Protein 8I82 (pdb70)

Sequence (564 aa):
MGILQANRVLLSRLLPGVEPEGLTVRHGQFHQVVIASDRVVCLPRTAAAAARLPRRRAAVMRVLAGLDLGCRTPRPLCEGSAEGAVELPFLVLSRVPGAPLEADALEDSKVAEVVAAQYVTLLSGLASAGADEKVRAALPAPQGRWRQFAADVRAELFPLMSDGGCRQAERELAALDSLPDITEAVVHGNLGAENVLWVRDDGLPRLSGVIDWDEVSIGDPAEDLAAIGAGYGKDFLDQVLTLGGWSDRRMATRIATIRATFALQQALSACRDGDEEELADGLTGYRGILQANRVLLSRLLPGVEPEGLTVRHGQFHQVVIASDRVVCLPRTAAAAARLPRRAAVMRVLAGLDLGCRTPRPLCEGPFLVLSRVPGAPLEADALEDSKVAEVVAAQYVTLLSGLASAGADEKVRAALPAPQGRWRQFAADVRAELFPLMSDGGCRQAERELAALDSLPDITEAVVHGNLGAENVLWVRDDGLPRLSGVIDWDEVSIGDPAEDLAAIGAGYGKDFLDQVLTLGGWSDRRMATRIATIRATFALQQALSACRDGDEEELADGLTGYRS

Structure (mmCIF, N/CA/C/O backbone):
data_8I82
#
_entry.id   8I82
#
_cell.length_a   82.334
_cell.length_b   84.492
_cell.length_c   86.778
_cell.angle_alpha   90.00
_cell.angle_beta   90.00
_cell.angle_gamma   90.00
#
_symmetry.space_group_name_H-M   'P 21 21 21'
#
loop_
_entity.id
_entity.type
_entity.pdbx_description
1 polymer 'Viomycin kinase'
2 polymer KBE-DPP-UAL-MYN-DPP-SER
3 non-polymer 'ACETATE ION'
4 water water
#
loop_
_atom_site.group_PDB
_atom_site.id
_atom_site.type_symbol
_atom_site.label_atom_id
_atom_site.label_alt_id
_atom_site.label_comp_id
_atom_site.label_asym_id
_atom_site.label_entity_id
_atom_site.label_seq_id
_atom_site.pdbx_PDB_ins_code
_atom_site.Cartn_x
_atom_site.Cartn_y
_atom_site.Cartn_z
_atom_site.occupancy
_atom_site.B_iso_or_equiv
_atom_site.auth_seq_id
_atom_site.auth_comp_id
_atom_site.auth_asym_id
_atom_site.auth_atom_id
_atom_site.pdbx_PDB_model_num
ATOM 1 N N . MET A 1 1 ? -14.160 42.626 -2.466 1.00 55.27 1 MET B N 1
ATOM 2 C CA . MET A 1 1 ? -14.008 41.398 -3.293 1.00 54.08 1 MET B CA 1
ATOM 3 C C . MET A 1 1 ? -15.309 40.598 -3.246 1.00 50.91 1 MET B C 1
ATOM 4 O O . MET A 1 1 ? -15.893 40.418 -2.175 1.00 43.01 1 MET B O 1
ATOM 9 N N . GLY A 1 2 ? -15.741 40.137 -4.427 1.00 45.48 2 GLY B N 1
ATOM 10 C CA . GLY A 1 2 ? -16.798 39.149 -4.553 1.00 45.39 2 GLY B CA 1
ATOM 11 C C . GLY A 1 2 ? -16.370 37.757 -4.084 1.00 40.34 2 GLY B C 1
ATOM 12 O O . GLY A 1 2 ? -17.218 36.935 -3.765 1.00 37.86 2 GLY B O 1
ATOM 13 N N . ILE A 1 3 ? -15.063 37.467 -4.059 1.00 37.16 3 ILE B N 1
ATOM 14 C CA . ILE A 1 3 ? -14.599 36.215 -3.478 1.00 33.50 3 ILE B CA 1
ATOM 15 C C . ILE A 1 3 ? -14.880 36.256 -1.979 1.00 30.28 3 ILE B C 1
ATOM 16 O O . ILE A 1 3 ? -15.458 35.325 -1.404 1.00 27.01 3 ILE B O 1
ATOM 21 N N . LEU A 1 4 ? -14.504 37.372 -1.353 1.00 28.75 4 LEU B N 1
ATOM 22 C CA . LEU A 1 4 ? -14.751 37.539 0.066 1.00 30.03 4 LEU B CA 1
ATOM 23 C C . LEU A 1 4 ? -16.250 37.423 0.348 1.00 29.41 4 LEU B C 1
ATOM 24 O O . LEU A 1 4 ? -16.658 36.696 1.246 1.00 27.62 4 LEU B O 1
ATOM 29 N N . GLN A 1 5 ? -17.068 38.120 -0.445 1.00 32.22 5 GLN B N 1
ATOM 30 C CA . GLN A 1 5 ? -18.511 38.108 -0.258 1.00 33.80 5 GLN B CA 1
ATOM 31 C C . GLN A 1 5 ? -19.079 36.715 -0.526 1.00 29.98 5 GLN B C 1
ATOM 32 O O . GLN A 1 5 ? -19.826 36.209 0.304 1.00 30.08 5 GLN B O 1
ATOM 38 N N . ALA A 1 6 ? -18.710 36.093 -1.649 1.00 27.84 6 ALA B N 1
ATOM 39 C CA . ALA A 1 6 ? -19.184 34.752 -1.992 1.00 26.81 6 ALA B CA 1
ATOM 40 C C . ALA A 1 6 ? -18.883 33.744 -0.880 1.00 27.59 6 ALA B C 1
ATOM 41 O O . ALA A 1 6 ? -19.646 32.805 -0.674 1.00 29.14 6 ALA B O 1
ATOM 43 N N . ASN A 1 7 ? -17.770 33.940 -0.153 1.00 25.42 7 ASN B N 1
ATOM 44 C CA . ASN A 1 7 ? -17.285 32.951 0.801 1.00 24.76 7 ASN B CA 1
ATOM 45 C C . ASN A 1 7 ? -17.419 33.450 2.239 1.00 24.49 7 ASN B C 1
ATOM 46 O O . ASN A 1 7 ? -16.790 32.918 3.143 1.00 22.31 7 ASN B O 1
ATOM 51 N N . ARG A 1 8 ? -18.293 34.439 2.442 1.00 25.90 8 ARG B N 1
ATOM 52 C CA . ARG A 1 8 ? -18.482 35.126 3.713 1.00 26.95 8 ARG B CA 1
ATOM 53 C C . ARG A 1 8 ? -18.805 34.153 4.843 1.00 21.40 8 ARG B C 1
ATOM 54 O O . ARG A 1 8 ? -18.328 34.281 5.957 1.00 21.23 8 ARG B O 1
ATOM 62 N N . VAL A 1 9 ? -19.678 33.191 4.577 1.00 20.71 9 VAL B N 1
ATOM 63 C CA . VAL A 1 9 ? -20.135 32.294 5.631 1.00 18.43 9 VAL B CA 1
ATOM 64 C C . VAL A 1 9 ? -19.004 31.372 6.098 1.00 16.69 9 VAL B C 1
ATOM 65 O O . VAL A 1 9 ? -18.743 31.244 7.289 1.00 15.15 9 VAL B O 1
ATOM 69 N N . LEU A 1 10 ? -18.306 30.718 5.169 1.00 16.75 10 LEU B N 1
ATOM 70 C CA . LEU A 1 10 ? -17.163 29.893 5.551 1.00 15.93 10 LEU B CA 1
ATOM 71 C C . LEU A 1 10 ? -16.090 30.719 6.279 1.00 15.64 10 LEU B C 1
ATOM 72 O O . LEU A 1 10 ? -15.576 30.311 7.321 1.00 15.08 10 LEU B O 1
ATOM 77 N N . LEU A 1 11 ? -15.753 31.899 5.744 1.00 16.28 11 LEU B N 1
ATOM 78 C CA . LEU A 1 11 ? -14.719 32.744 6.338 1.00 17.12 11 LEU B CA 1
ATOM 79 C C . LEU A 1 11 ? -15.087 33.205 7.753 1.00 17.49 11 LEU B C 1
ATOM 80 O O . LEU A 1 11 ? -14.219 33.336 8.626 1.00 16.13 11 LEU B O 1
ATOM 85 N N . SER A 1 12 ? -16.384 33.381 8.036 1.00 19.48 12 SER B N 1
ATOM 86 C CA . SER A 1 12 ? -16.806 33.720 9.385 1.00 19.80 12 SER B CA 1
ATOM 87 C C . SER A 1 12 ? -16.584 32.556 10.344 1.00 18.38 12 SER B C 1
ATOM 88 O O . SER A 1 12 ? -16.436 32.789 11.528 1.00 20.57 12 SER B O 1
ATOM 91 N N . ARG A 1 13 ? -16.575 31.308 9.867 1.00 17.15 13 ARG B N 1
ATOM 92 C CA . ARG A 1 13 ? -16.257 30.176 10.741 1.00 16.46 13 ARG B CA 1
ATOM 93 C C . ARG A 1 13 ? -14.746 30.055 10.949 1.00 13.85 13 ARG B C 1
ATOM 94 O O . ARG A 1 13 ? -14.300 29.704 12.018 1.00 13.08 13 ARG B O 1
ATOM 102 N N . LEU A 1 14 ? -13.953 30.269 9.893 1.00 13.77 14 LEU B N 1
ATOM 103 C CA . LEU A 1 14 ? -12.503 30.080 9.938 1.00 13.74 14 LEU B CA 1
ATOM 104 C C . LEU A 1 14 ? -11.822 31.284 10.571 1.00 13.96 14 LEU B C 1
ATOM 105 O O . LEU A 1 14 ? -10.734 31.126 11.119 1.00 13.62 14 LEU B O 1
ATOM 110 N N . LEU A 1 15 ? -12.434 32.479 10.430 1.00 13.87 15 LEU B N 1
ATOM 111 C CA . LEU A 1 15 ? -11.860 33.699 10.992 1.00 14.86 15 LEU B CA 1
ATOM 112 C C . LEU A 1 15 ? -12.933 34.471 11.749 1.00 15.19 15 LEU B C 1
ATOM 113 O O . LEU A 1 15 ? -13.308 35.547 11.283 1.00 14.49 15 LEU B O 1
ATOM 118 N N . PRO A 1 16 ? -13.469 33.929 12.872 1.00 15.69 16 PRO B N 1
ATOM 119 C CA . PRO A 1 16 ? -14.617 34.527 13.547 1.00 16.71 16 PRO B CA 1
ATOM 120 C C . PRO A 1 16 ? -14.296 35.908 14.097 1.00 17.44 16 PRO B C 1
ATOM 121 O O . PRO A 1 16 ? -13.256 36.095 14.725 1.00 15.73 16 PRO B O 1
ATOM 125 N N . GLY A 1 17 ? -15.219 36.840 13.815 1.00 18.36 17 GLY B N 1
ATOM 126 C CA . GLY A 1 17 ? -15.092 38.245 14.153 1.00 19.79 17 GLY B CA 1
ATOM 127 C C . GLY A 1 17 ? -14.199 39.028 13.196 1.00 21.57 17 GLY B C 1
ATOM 128 O O . GLY A 1 17 ? -13.952 40.191 13.445 1.00 21.44 17 GLY B O 1
ATOM 129 N N . VAL A 1 18 ? -13.700 38.426 12.101 1.00 23.10 18 VAL B N 1
ATOM 130 C CA . VAL A 1 18 ? -12.852 39.182 11.190 1.00 24.52 18 VAL B CA 1
ATOM 131 C C . VAL A 1 18 ? -13.732 39.737 10.076 1.00 26.08 18 VAL B C 1
ATOM 132 O O . VAL A 1 18 ? -14.415 38.971 9.420 1.00 23.97 18 VAL B O 1
ATOM 136 N N . GLU A 1 19 ? -13.676 41.066 9.872 1.00 30.71 19 GLU B N 1
ATOM 137 C CA . GLU A 1 19 ? -14.385 41.765 8.810 1.00 34.22 19 GLU B CA 1
ATOM 138 C C . GLU A 1 19 ? -13.607 41.643 7.497 1.00 34.77 19 GLU B C 1
ATOM 139 O O . GLU A 1 19 ? -12.376 41.622 7.523 1.00 29.86 19 GLU B O 1
ATOM 145 N N . PRO A 1 20 ? -14.295 41.626 6.326 1.00 39.12 20 PRO B N 1
ATOM 146 C CA . PRO A 1 20 ? -13.649 41.520 5.007 1.00 43.07 20 PRO B CA 1
ATOM 147 C C . PRO A 1 20 ? -12.514 42.497 4.670 1.00 45.32 20 PRO B C 1
ATOM 148 O O . PRO A 1 20 ? -11.563 42.120 3.977 1.00 47.80 20 PRO B O 1
ATOM 152 N N . GLU A 1 21 ? -12.596 43.733 5.179 1.00 45.88 21 GLU B N 1
ATOM 153 C CA . GLU A 1 21 ? -11.576 44.750 4.936 1.00 49.84 21 GLU B CA 1
ATOM 154 C C . GLU A 1 21 ? -10.277 44.400 5.675 1.00 47.26 21 GLU B C 1
ATOM 155 O O . GLU A 1 21 ? -9.202 44.913 5.363 1.00 47.70 21 GLU B O 1
ATOM 161 N N . GLY A 1 22 ? -10.364 43.534 6.687 1.00 44.90 22 GLY B N 1
ATOM 162 C CA . GLY A 1 22 ? -9.169 42.939 7.264 1.00 42.33 22 GLY B CA 1
ATOM 163 C C . GLY A 1 22 ? -8.507 41.892 6.352 1.00 40.11 22 GLY B C 1
ATOM 164 O O . GLY A 1 22 ? -7.484 41.342 6.761 1.00 39.32 22 GLY B O 1
ATOM 165 N N . LEU A 1 23 ? -9.077 41.614 5.150 1.00 34.22 23 LEU B N 1
ATOM 166 C CA . LEU A 1 23 ? -8.644 40.499 4.301 1.00 30.79 23 LEU B CA 1
ATOM 167 C C . LEU A 1 23 ? -8.279 40.960 2.893 1.00 29.71 23 LEU B C 1
ATOM 168 O O . LEU A 1 23 ? -8.928 41.840 2.342 1.00 27.24 23 LEU B O 1
ATOM 173 N N . THR A 1 24 ? -7.312 40.245 2.290 1.00 29.68 24 THR B N 1
ATOM 174 C CA . THR A 1 24 ? -6.974 40.401 0.884 1.00 29.35 24 THR B CA 1
ATOM 175 C C . THR A 1 24 ? -6.964 39.008 0.244 1.00 27.28 24 THR B C 1
ATOM 176 O O . THR A 1 24 ? -7.130 38.008 0.947 1.00 23.11 24 THR B O 1
ATOM 180 N N . VAL A 1 25 ? -6.754 38.973 -1.085 1.00 28.35 25 VAL B N 1
ATOM 181 C CA . VAL A 1 25 ? -6.867 37.762 -1.889 1.00 26.31 25 VAL B CA 1
ATOM 182 C C . VAL A 1 25 ? -5.690 37.684 -2.866 1.00 27.51 25 VAL B C 1
ATOM 183 O O . VAL A 1 25 ? -5.354 38.679 -3.502 1.00 27.82 25 VAL B O 1
ATOM 187 N N . ARG A 1 26 ? -5.061 36.505 -2.958 1.00 24.22 26 ARG B N 1
ATOM 188 C CA . ARG A 1 26 ? -4.126 36.186 -4.025 1.00 25.60 26 ARG B CA 1
ATOM 189 C C . ARG A 1 26 ? -4.797 35.174 -4.945 1.00 25.70 26 ARG B C 1
ATOM 190 O O . ARG A 1 26 ? -5.392 34.206 -4.462 1.00 24.32 26 ARG B O 1
ATOM 198 N N . HIS A 1 27 ? -4.715 35.417 -6.266 1.00 26.81 27 HIS B N 1
ATOM 199 C CA . HIS A 1 27 ? -5.373 34.559 -7.239 1.00 28.05 27 HIS B CA 1
ATOM 200 C C . HIS A 1 27 ? -4.430 33.412 -7.578 1.00 27.42 27 HIS B C 1
ATOM 201 O O . HIS A 1 27 ? -3.296 33.645 -7.961 1.00 25.50 27 HIS B O 1
ATOM 208 N N . GLY A 1 28 ? -4.914 32.178 -7.438 1.00 26.26 28 GLY B N 1
ATOM 209 C CA . GLY A 1 28 ? -4.132 31.012 -7.806 1.00 26.10 28 GLY B CA 1
ATOM 210 C C . GLY A 1 28 ? -4.768 30.323 -9.002 1.00 26.93 28 GLY B C 1
ATOM 211 O O . GLY A 1 28 ? -5.893 30.621 -9.381 1.00 25.70 28 GLY B O 1
ATOM 212 N N . GLN A 1 29 ? -4.026 29.407 -9.608 1.00 26.66 29 GLN B N 1
ATOM 213 C CA . GLN A 1 29 ? -4.552 28.665 -10.729 1.00 26.66 29 GLN B CA 1
ATOM 214 C C . GLN A 1 29 ? -5.755 27.831 -10.294 1.00 24.93 29 GLN B C 1
ATOM 215 O O . GLN A 1 29 ? -6.757 27.795 -11.003 1.00 23.87 29 GLN B O 1
ATOM 221 N N . PHE A 1 30 ? -5.634 27.180 -9.127 1.00 23.04 30 PHE B N 1
ATOM 222 C CA . PHE A 1 30 ? -6.632 26.230 -8.655 1.00 24.42 30 PHE B CA 1
ATOM 223 C C . PHE A 1 30 ? -7.416 26.767 -7.453 1.00 25.72 30 PHE B C 1
ATOM 224 O O . PHE A 1 30 ? -8.576 26.378 -7.241 1.00 25.60 30 PHE B O 1
ATOM 232 N N . HIS A 1 31 ? -6.774 27.633 -6.654 1.00 26.17 31 HIS B N 1
ATOM 233 C CA . HIS A 1 31 ? -7.339 28.099 -5.399 1.00 27.94 31 HIS B CA 1
ATOM 234 C C . HIS A 1 31 ? -7.274 29.620 -5.369 1.00 26.50 31 HIS B C 1
ATOM 235 O O . HIS A 1 31 ? -6.342 30.220 -5.891 1.00 28.63 31 HIS B O 1
ATOM 242 N N . GLN A 1 32 ? -8.309 30.240 -4.800 1.00 26.62 32 GLN B N 1
ATOM 243 C CA . GLN A 1 32 ? -8.206 31.618 -4.350 1.00 25.56 32 GLN B CA 1
ATOM 244 C C . GLN A 1 32 ? -7.636 31.557 -2.931 1.00 23.05 32 GLN B C 1
ATOM 245 O O . GLN A 1 32 ? -8.121 30.761 -2.122 1.00 23.63 32 GLN B O 1
ATOM 251 N N . VAL A 1 33 ? -6.642 32.404 -2.635 1.00 18.52 33 VAL B N 1
ATOM 252 C CA . VAL A 1 33 ? -6.017 32.408 -1.328 1.00 17.39 33 VAL B CA 1
ATOM 253 C C . VAL A 1 33 ? -6.403 33.674 -0.566 1.00 16.88 33 VAL B C 1
ATOM 254 O O . VAL A 1 33 ? -6.031 34.796 -0.931 1.00 18.19 33 VAL B O 1
ATOM 258 N N . VAL A 1 34 ? -7.123 33.471 0.528 1.00 16.42 34 VAL B N 1
ATOM 259 C CA . VAL A 1 34 ? -7.566 34.582 1.341 1.00 17.29 34 VAL B CA 1
ATOM 260 C C . VAL A 1 34 ? -6.549 34.766 2.455 1.00 17.80 34 VAL B C 1
ATOM 261 O O . VAL A 1 34 ? -6.258 33.811 3.183 1.00 17.21 34 VAL B O 1
ATOM 265 N N . ILE A 1 35 ? -6.050 36.011 2.547 1.00 17.53 35 ILE B N 1
ATOM 266 C CA . ILE A 1 35 ? -4.935 36.385 3.397 1.00 17.85 35 ILE B CA 1
ATOM 267 C C . ILE A 1 35 ? -5.447 37.181 4.588 1.00 16.87 35 ILE B C 1
ATOM 268 O O . ILE A 1 35 ? -6.010 38.256 4.393 1.00 17.55 35 ILE B O 1
ATOM 273 N N . ALA A 1 36 ? -5.273 36.597 5.786 1.00 15.93 36 ALA B N 1
ATOM 274 C CA . ALA A 1 36 ? -5.623 37.183 7.064 1.00 16.35 36 ALA B CA 1
ATOM 275 C C . ALA A 1 36 ? -4.312 37.640 7.665 1.00 15.46 36 ALA B C 1
ATOM 276 O O . ALA A 1 36 ? -3.294 37.478 7.019 1.00 15.41 36 ALA B O 1
ATOM 278 N N . SER A 1 37 ? -4.347 38.229 8.864 1.00 17.31 37 SER B N 1
ATOM 279 C CA . SER A 1 37 ? -3.151 38.752 9.511 1.00 16.55 37 SER B CA 1
ATOM 280 C C . SER A 1 37 ? -2.154 37.653 9.844 1.00 16.41 37 SER B C 1
ATOM 281 O O . SER A 1 37 ? -0.961 37.890 9.799 1.00 18.63 37 SER B O 1
ATOM 284 N N . ASP A 1 38 ? -2.625 36.459 10.221 1.00 16.38 38 ASP B N 1
ATOM 285 C CA . ASP A 1 38 ? -1.756 35.446 10.802 1.00 15.90 38 ASP B CA 1
ATOM 286 C C . ASP A 1 38 ? -1.784 34.134 10.021 1.00 14.99 38 ASP B C 1
ATOM 287 O O . ASP A 1 38 ? -1.008 33.215 10.313 1.00 16.32 38 ASP B O 1
ATOM 292 N N . ARG A 1 39 ? -2.684 34.030 9.058 1.00 14.62 39 ARG B N 1
ATOM 293 C CA . ARG A 1 39 ? -2.841 32.798 8.319 1.00 15.21 39 ARG B CA 1
ATOM 294 C C . ARG A 1 39 ? -3.504 33.131 6.986 1.00 15.57 39 ARG B C 1
ATOM 295 O O . ARG A 1 39 ? -3.980 34.263 6.800 1.00 15.30 39 ARG B O 1
ATOM 303 N N . VAL A 1 40 ? -3.547 32.111 6.106 1.00 14.25 40 VAL B N 1
ATOM 304 C CA . VAL A 1 40 ? -4.133 32.194 4.775 1.00 14.32 40 VAL B CA 1
ATOM 305 C C . VAL A 1 40 ? -5.047 30.988 4.566 1.00 15.04 40 VAL B C 1
ATOM 306 O O . VAL A 1 40 ? -4.840 29.917 5.136 1.00 15.45 40 VAL B O 1
ATOM 310 N N . VAL A 1 41 ? -6.070 31.185 3.745 1.00 15.00 41 VAL B N 1
ATOM 311 C CA . VAL A 1 41 ? -7.052 30.149 3.486 1.00 16.62 41 VAL B CA 1
ATOM 312 C C . VAL A 1 41 ? -7.117 29.910 1.991 1.00 15.56 41 VAL B C 1
ATOM 313 O O . VAL A 1 41 ? -7.522 30.797 1.243 1.00 16.19 41 VAL B O 1
ATOM 317 N N . CYS A 1 42 ? -6.745 28.698 1.584 1.00 14.99 42 CYS B N 1
ATOM 318 C CA . CYS A 1 42 ? -6.884 28.286 0.199 1.00 14.33 42 CYS B CA 1
ATOM 319 C C . CYS A 1 42 ? -8.324 27.838 -0.021 1.00 13.45 42 CYS B C 1
ATOM 320 O O . CYS A 1 42 ? -8.740 26.911 0.653 1.00 13.39 42 CYS B O 1
ATOM 323 N N . LEU A 1 43 ? -9.018 28.474 -0.972 1.00 14.46 43 LEU B N 1
ATOM 324 C CA . LEU A 1 43 ? -10.397 28.185 -1.356 1.00 16.02 43 LEU B CA 1
ATOM 325 C C . LEU A 1 43 ? -10.419 27.660 -2.789 1.00 17.45 43 LEU B C 1
ATOM 326 O O . LEU A 1 43 ? -10.078 28.373 -3.729 1.00 17.53 43 LEU B O 1
ATOM 331 N N . PRO A 1 44 ? -10.784 26.381 -3.001 1.00 18.30 44 PRO B N 1
ATOM 332 C CA . PRO A 1 44 ? -10.693 25.786 -4.325 1.00 19.22 44 PRO B CA 1
ATOM 333 C C . PRO A 1 44 ? -11.735 26.398 -5.251 1.00 20.91 44 PRO B C 1
ATOM 334 O O . PRO A 1 44 ? -12.870 26.629 -4.836 1.00 18.62 44 PRO B O 1
ATOM 338 N N . ARG A 1 45 ? -11.315 26.646 -6.496 1.00 22.91 45 ARG B N 1
ATOM 339 C CA . ARG A 1 45 ? -12.123 27.328 -7.497 1.00 26.55 45 ARG B CA 1
ATOM 340 C C . ARG A 1 45 ? -13.079 26.344 -8.174 1.00 29.28 45 ARG B C 1
ATOM 341 O O . ARG A 1 45 ? -14.100 26.787 -8.690 1.00 28.93 45 ARG B O 1
ATOM 349 N N . THR A 1 46 ? -12.750 25.038 -8.128 1.00 29.21 46 THR B N 1
ATOM 350 C CA . THR A 1 46 ? -13.528 23.979 -8.764 1.00 31.14 46 THR B CA 1
ATOM 351 C C . THR A 1 46 ? -13.366 22.660 -8.012 1.00 32.97 46 THR B C 1
ATOM 352 O O . THR A 1 46 ? -12.481 22.521 -7.175 1.00 34.70 46 THR B O 1
ATOM 356 N N . ALA A 1 47 ? -14.184 21.669 -8.369 1.00 31.14 47 ALA B N 1
ATOM 357 C CA . ALA A 1 47 ? -14.092 20.343 -7.789 1.00 31.71 47 ALA B CA 1
ATOM 358 C C . ALA A 1 47 ? -12.683 19.756 -7.945 1.00 29.22 47 ALA B C 1
ATOM 359 O O . ALA A 1 47 ? -12.169 19.135 -7.019 1.00 27.62 47 ALA B O 1
ATOM 361 N N . ALA A 1 48 ? -12.046 19.945 -9.102 1.00 28.41 48 ALA B N 1
ATOM 362 C CA . ALA A 1 48 ? -10.730 19.361 -9.338 1.00 26.90 48 ALA B CA 1
ATOM 363 C C . ALA A 1 48 ? -9.710 19.980 -8.376 1.00 26.65 48 ALA B C 1
ATOM 364 O O . ALA A 1 48 ? -8.842 19.282 -7.847 1.00 22.76 48 ALA B O 1
ATOM 366 N N . ALA A 1 49 ? -9.850 21.297 -8.128 1.00 24.85 49 ALA B N 1
ATOM 367 C CA . ALA A 1 49 ? -8.915 22.016 -7.285 1.00 22.51 49 ALA B CA 1
ATOM 368 C C . ALA A 1 49 ? -9.062 21.518 -5.846 1.00 19.79 49 ALA B C 1
ATOM 369 O O . ALA A 1 49 ? -8.068 21.357 -5.134 1.00 19.77 49 ALA B O 1
ATOM 371 N N . ALA A 1 50 ? -10.297 21.199 -5.460 1.00 18.28 50 ALA B N 1
ATOM 372 C CA . ALA A 1 50 ? -10.594 20.696 -4.132 1.00 18.03 50 ALA B CA 1
ATOM 373 C C . ALA A 1 50 ? -9.968 19.320 -3.957 1.00 17.30 50 ALA B C 1
ATOM 374 O O . ALA A 1 50 ? -9.515 18.981 -2.873 1.00 13.79 50 ALA B O 1
ATOM 376 N N . ALA A 1 51 ? -9.917 18.546 -5.048 1.00 15.75 51 ALA B N 1
ATOM 377 C CA . ALA A 1 51 ? -9.358 17.216 -4.975 1.00 16.76 51 ALA B CA 1
ATOM 378 C C . ALA A 1 51 ? -7.834 17.325 -4.905 1.00 15.92 51 ALA B C 1
ATOM 379 O O . ALA A 1 51 ? -7.166 16.341 -4.602 1.00 14.83 51 ALA B O 1
ATOM 381 N N . ARG A 1 52 ? -7.292 18.526 -5.189 1.00 16.44 52 ARG B N 1
ATOM 382 C CA . ARG A 1 52 ? -5.858 18.778 -5.130 1.00 17.71 52 ARG B CA 1
ATOM 383 C C . ARG A 1 52 ? -5.383 19.130 -3.713 1.00 14.99 52 ARG B C 1
ATOM 384 O O . ARG A 1 52 ? -4.186 19.007 -3.436 1.00 13.41 52 ARG B O 1
ATOM 392 N N . LEU A 1 53 ? -6.301 19.555 -2.824 1.00 12.48 53 LEU B N 1
ATOM 393 C CA . LEU A 1 53 ? -5.886 20.106 -1.532 1.00 12.14 53 LEU B CA 1
ATOM 394 C C . LEU A 1 53 ? -5.298 19.062 -0.588 1.00 11.81 53 LEU B C 1
ATOM 395 O O . LEU A 1 53 ? -4.379 19.392 0.165 1.00 12.03 53 LEU B O 1
ATOM 400 N N . PRO A 1 54 ? -5.771 17.790 -0.559 1.00 11.52 54 PRO B N 1
ATOM 401 C CA . PRO A 1 54 ? -5.161 16.777 0.316 1.00 11.56 54 PRO B CA 1
ATOM 402 C C . PRO A 1 54 ? -3.669 16.610 0.072 1.00 11.14 54 PRO B C 1
ATOM 403 O O . PRO A 1 54 ? -2.856 16.541 0.997 1.00 9.90 54 PRO B O 1
ATOM 407 N N . ARG A 1 55 ? -3.298 16.586 -1.215 1.00 12.94 55 ARG B N 1
ATOM 408 C CA . ARG A 1 55 ? -1.900 16.479 -1.615 1.00 13.51 55 ARG B CA 1
ATOM 409 C C . ARG A 1 55 ? -1.156 17.785 -1.302 1.00 11.41 55 ARG B C 1
ATOM 410 O O . ARG A 1 55 ? -0.023 17.737 -0.856 1.00 10.37 55 ARG B O 1
ATOM 418 N N . ARG A 1 56 ? -1.777 18.959 -1.484 1.00 11.04 56 ARG B N 1
ATOM 419 C CA A ARG A 1 56 ? -1.131 20.213 -1.105 0.50 11.50 56 ARG B CA 1
ATOM 420 C CA B ARG A 1 56 ? -1.144 20.215 -1.103 0.50 11.02 56 ARG B CA 1
ATOM 421 C C . ARG A 1 56 ? -0.844 20.187 0.394 1.00 11.13 56 ARG B C 1
ATOM 422 O O . ARG A 1 56 ? 0.235 20.598 0.825 1.00 9.88 56 ARG B O 1
ATOM 437 N N . ALA A 1 57 ? -1.803 19.663 1.201 1.00 10.65 57 ALA B N 1
ATOM 438 C CA . ALA A 1 57 ? -1.559 19.603 2.633 1.00 10.63 57 ALA B CA 1
ATOM 439 C C . ALA A 1 57 ? -0.305 18.771 2.916 1.00 10.76 57 ALA B C 1
ATOM 440 O O . ALA A 1 57 ? 0.485 19.143 3.791 1.00 11.43 57 ALA B O 1
ATOM 442 N N . ALA A 1 58 ? -0.125 17.648 2.209 1.00 10.23 58 ALA B N 1
ATOM 443 C CA . ALA A 1 58 ? 1.025 16.806 2.480 1.00 11.10 58 ALA B CA 1
ATOM 444 C C . ALA A 1 58 ? 2.288 17.540 2.006 1.00 10.72 58 ALA B C 1
ATOM 445 O O . ALA A 1 58 ? 3.310 17.520 2.677 1.00 12.39 58 ALA B O 1
ATOM 447 N N . VAL A 1 59 ? 2.229 18.177 0.840 1.00 10.74 59 VAL B N 1
ATOM 448 C CA . VAL A 1 59 ? 3.400 18.860 0.301 1.00 11.68 59 VAL B CA 1
ATOM 449 C C . VAL A 1 59 ? 3.854 19.944 1.293 1.00 11.25 59 VAL B C 1
ATOM 450 O O . VAL A 1 59 ? 5.050 20.080 1.567 1.00 11.22 59 VAL B O 1
ATOM 454 N N . MET A 1 60 ? 2.916 20.700 1.872 1.00 10.44 60 MET B N 1
ATOM 455 C CA . MET A 1 60 ? 3.287 21.796 2.766 1.00 11.19 60 MET B CA 1
ATOM 456 C C . MET A 1 60 ? 3.838 21.255 4.088 1.00 11.31 60 MET B C 1
ATOM 457 O O . MET A 1 60 ? 4.752 21.843 4.693 1.00 10.31 60 MET B O 1
ATOM 462 N N . ARG A 1 61 ? 3.371 20.057 4.480 1.00 11.88 61 ARG B N 1
ATOM 463 C CA . ARG A 1 61 ? 3.913 19.382 5.641 1.00 12.71 61 ARG B CA 1
ATOM 464 C C . ARG A 1 61 ? 5.358 18.964 5.354 1.00 11.28 61 ARG B C 1
ATOM 465 O O . ARG A 1 61 ? 6.227 19.104 6.201 1.00 10.33 61 ARG B O 1
ATOM 473 N N . VAL A 1 62 ? 5.644 18.466 4.162 1.00 11.52 62 VAL B N 1
ATOM 474 C CA . VAL A 1 62 ? 7.009 18.066 3.855 1.00 12.03 62 VAL B CA 1
ATOM 475 C C . VAL A 1 62 ? 7.938 19.287 3.882 1.00 10.85 62 VAL B C 1
ATOM 476 O O . VAL A 1 62 ? 9.041 19.222 4.403 1.00 9.93 62 VAL B O 1
ATOM 480 N N . LEU A 1 63 ? 7.486 20.414 3.327 1.00 10.85 63 LEU B N 1
ATOM 481 C CA . LEU A 1 63 ? 8.296 21.615 3.275 1.00 10.35 63 LEU B CA 1
ATOM 482 C C . LEU A 1 63 ? 8.561 22.136 4.673 1.00 10.28 63 LEU B C 1
ATOM 483 O O . LEU A 1 63 ? 9.638 22.629 4.945 1.00 11.22 63 LEU B O 1
ATOM 488 N N . ALA A 1 64 ? 7.613 21.952 5.586 1.00 11.61 64 ALA B N 1
ATOM 489 C CA . ALA A 1 64 ? 7.731 22.452 6.943 1.00 11.70 64 ALA B CA 1
ATOM 490 C C . ALA A 1 64 ? 8.795 21.678 7.723 1.00 13.67 64 ALA B C 1
ATOM 491 O O . ALA A 1 64 ? 9.318 22.188 8.710 1.00 13.46 64 ALA B O 1
ATOM 493 N N . GLY A 1 65 ? 9.127 20.452 7.280 1.00 14.04 65 GLY B N 1
ATOM 494 C CA . GLY A 1 65 ? 10.152 19.650 7.919 1.00 14.13 65 GLY B CA 1
ATOM 495 C C . GLY A 1 65 ? 11.556 19.814 7.317 1.00 15.96 65 GLY B C 1
ATOM 496 O O . GLY A 1 65 ? 12.487 19.229 7.851 1.00 18.55 65 GLY B O 1
ATOM 497 N N . LEU A 1 66 ? 11.735 20.597 6.238 1.00 15.33 66 LEU B N 1
ATOM 498 C CA . LEU A 1 66 ? 13.038 20.691 5.587 1.00 16.02 66 LEU B CA 1
ATOM 499 C C . LEU A 1 66 ? 13.937 21.669 6.342 1.00 16.60 66 LEU B C 1
ATOM 500 O O . LEU A 1 66 ? 13.478 22.555 7.034 1.00 15.32 66 LEU B O 1
ATOM 505 N N . ASP A 1 67 ? 15.239 21.507 6.134 1.00 19.00 67 ASP B N 1
ATOM 506 C CA . ASP A 1 67 ? 16.240 22.353 6.747 1.00 20.16 67 ASP B CA 1
ATOM 507 C C . ASP A 1 67 ? 16.596 23.435 5.736 1.00 17.01 67 ASP B C 1
ATOM 508 O O . ASP A 1 67 ? 17.516 23.242 4.940 1.00 19.64 67 ASP B O 1
ATOM 513 N N . LEU A 1 68 ? 15.856 24.561 5.737 1.00 15.36 68 LEU B N 1
ATOM 514 C CA . LEU A 1 68 ? 16.020 25.608 4.724 1.00 14.14 68 LEU B CA 1
ATOM 515 C C . LEU A 1 68 ? 16.676 26.856 5.312 1.00 13.97 68 LEU B C 1
ATOM 516 O O . LEU A 1 68 ? 16.980 27.810 4.593 1.00 12.28 68 LEU B O 1
ATOM 521 N N . GLY A 1 69 ? 16.771 26.899 6.637 1.00 13.61 69 GLY B N 1
ATOM 522 C CA . GLY A 1 69 ? 17.233 28.095 7.323 1.00 13.79 69 GLY B CA 1
ATOM 523 C C . GLY A 1 69 ? 16.170 29.189 7.477 1.00 12.98 69 GLY B C 1
ATOM 524 O O . GLY A 1 69 ? 16.508 30.305 7.856 1.00 12.39 69 GLY B O 1
ATOM 525 N N . CYS A 1 70 ? 14.898 28.863 7.227 1.00 12.74 70 CYS B N 1
ATOM 526 C CA . CYS A 1 70 ? 13.834 29.854 7.274 1.00 12.34 70 CYS B CA 1
ATOM 527 C C . CYS A 1 70 ? 12.484 29.178 7.414 1.00 12.27 70 CYS B C 1
ATOM 528 O O . CYS A 1 70 ? 12.412 27.948 7.440 1.00 13.11 70 CYS B O 1
ATOM 531 N N . ARG A 1 71 ? 11.444 30.006 7.522 1.00 11.45 71 ARG B N 1
ATOM 532 C CA . ARG A 1 71 ? 10.075 29.545 7.643 1.00 12.14 71 ARG B CA 1
ATOM 533 C C . ARG A 1 71 ? 9.396 29.282 6.304 1.00 11.53 71 ARG B C 1
ATOM 534 O O . ARG A 1 71 ? 9.754 29.826 5.259 1.00 9.57 71 ARG B O 1
ATOM 542 N N . THR A 1 72 ? 8.337 28.453 6.389 1.00 11.10 72 THR B N 1
ATOM 543 C CA . THR A 1 72 ? 7.482 28.145 5.262 1.00 10.11 72 THR B CA 1
ATOM 544 C C . THR A 1 72 ? 6.054 28.108 5.788 1.00 10.14 72 THR B C 1
ATOM 545 O O . THR A 1 72 ? 5.862 27.975 6.993 1.00 9.93 72 THR B O 1
ATOM 549 N N . PRO A 1 73 ? 5.027 28.197 4.921 1.00 10.12 73 PRO B N 1
ATOM 550 C CA . PRO A 1 73 ? 3.632 28.214 5.370 1.00 10.15 73 PRO B CA 1
ATOM 551 C C . PRO A 1 73 ? 3.275 26.810 5.839 1.00 11.61 73 PRO B C 1
ATOM 552 O O . PRO A 1 73 ? 3.319 25.836 5.079 1.00 11.43 73 PRO B O 1
ATOM 556 N N . ARG A 1 74 ? 2.972 26.722 7.125 1.00 11.82 74 ARG B N 1
ATOM 557 C CA . ARG A 1 74 ? 2.707 25.438 7.731 1.00 13.24 74 ARG B CA 1
ATOM 558 C C . ARG A 1 74 ? 1.218 25.104 7.629 1.00 12.64 74 ARG B C 1
ATOM 559 O O . ARG A 1 74 ? 0.371 25.948 7.950 1.00 12.38 74 ARG B O 1
ATOM 567 N N . PRO A 1 75 ? 0.829 23.856 7.243 1.00 11.32 75 PRO B N 1
ATOM 568 C CA . PRO A 1 75 ? -0.586 23.499 7.199 1.00 11.51 75 PRO B CA 1
ATOM 569 C C . PRO A 1 75 ? -1.143 23.406 8.612 1.00 11.21 75 PRO B C 1
ATOM 570 O O . PRO A 1 75 ? -0.493 22.861 9.508 1.00 10.78 75 PRO B O 1
ATOM 574 N N . LEU A 1 76 ? -2.345 23.966 8.782 1.00 10.97 76 LEU B N 1
ATOM 575 C CA . LEU A 1 76 ? -2.996 24.023 10.078 1.00 11.42 76 LEU B CA 1
ATOM 576 C C . LEU A 1 76 ? -4.158 23.023 10.153 1.00 11.10 76 LEU B C 1
ATOM 577 O O . LEU A 1 76 ? -4.861 22.994 11.142 1.00 11.28 76 LEU B O 1
ATOM 582 N N . CYS A 1 77 ? -4.286 22.148 9.166 1.00 11.82 77 CYS B N 1
ATOM 583 C CA . CYS A 1 77 ? -5.172 20.987 9.211 1.00 12.97 77 CYS B CA 1
ATOM 584 C C . CYS A 1 77 ? -4.584 19.857 10.052 1.00 13.99 77 CYS B C 1
ATOM 585 O O . CYS A 1 77 ? -3.401 19.840 10.411 1.00 13.78 77 CYS B O 1
ATOM 588 N N . GLU A 1 78 ? -5.407 18.845 10.330 1.00 16.55 78 GLU B N 1
ATOM 589 C CA . GLU A 1 78 ? -4.912 17.634 10.959 1.00 16.98 78 GLU B CA 1
ATOM 590 C C . GLU A 1 78 ? -4.297 16.751 9.881 1.00 15.41 78 GLU B C 1
ATOM 591 O O . GLU A 1 78 ? -4.699 16.833 8.741 1.00 15.95 78 GLU B O 1
ATOM 597 N N . GLY A 1 79 ? -3.306 15.939 10.276 1.00 15.93 79 GLY B N 1
ATOM 598 C CA . GLY A 1 79 ? -2.585 15.026 9.399 1.00 15.13 79 GLY B CA 1
ATOM 599 C C . GLY A 1 79 ? -3.510 14.153 8.551 1.00 15.49 79 GLY B C 1
ATOM 600 O O . GLY A 1 79 ? -3.154 13.845 7.411 1.00 14.08 79 GLY B O 1
ATOM 601 N N . SER A 1 80 ? -4.707 13.827 9.087 1.00 16.08 80 SER B N 1
ATOM 602 C CA . SER A 1 80 ? -5.658 12.944 8.413 1.00 17.47 80 SER B CA 1
ATOM 603 C C . SER A 1 80 ? -6.255 13.614 7.174 1.00 16.24 80 SER B C 1
ATOM 604 O O . SER A 1 80 ? -6.735 12.898 6.312 1.00 14.02 80 SER B O 1
ATOM 607 N N . ALA A 1 81 ? -6.179 14.963 7.070 1.00 14.63 81 ALA B N 1
ATOM 608 C CA . ALA A 1 81 ? -6.683 15.695 5.916 1.00 13.97 81 ALA B CA 1
ATOM 609 C C . ALA A 1 81 ? -6.016 15.237 4.610 1.00 14.08 81 ALA B C 1
ATOM 610 O O . ALA A 1 81 ? -6.592 15.353 3.526 1.00 12.19 81 ALA B O 1
ATOM 612 N N . GLU A 1 82 ? -4.812 14.686 4.720 1.00 15.16 82 GLU B N 1
ATOM 613 C CA . GLU A 1 82 ? -4.052 14.217 3.571 1.00 16.93 82 GLU B CA 1
ATOM 614 C C . GLU A 1 82 ? -4.701 12.976 2.937 1.00 17.84 82 GLU B C 1
ATOM 615 O O . GLU A 1 82 ? -4.391 12.640 1.787 1.00 18.91 82 GLU B O 1
ATOM 621 N N . GLY A 1 83 ? -5.526 12.245 3.706 1.00 17.09 83 GLY B N 1
ATOM 622 C CA . GLY A 1 83 ? -6.150 11.023 3.199 1.00 15.97 83 GLY B CA 1
ATOM 623 C C . GLY A 1 83 ? -7.537 11.253 2.595 1.00 15.97 83 GLY B C 1
ATOM 624 O O . GLY A 1 83 ? -8.177 10.285 2.172 1.00 15.17 83 GLY B O 1
ATOM 625 N N . ALA A 1 84 ? -7.999 12.522 2.554 1.00 14.59 84 ALA B N 1
ATOM 626 C CA . ALA A 1 84 ? -9.291 12.850 1.979 1.00 14.85 84 ALA B CA 1
ATOM 627 C C . ALA A 1 84 ? -9.274 12.812 0.451 1.00 15.12 84 ALA B C 1
ATOM 628 O O . ALA A 1 84 ? -8.243 12.990 -0.208 1.00 13.50 84 ALA B O 1
ATOM 630 N N . VAL A 1 85 ? -10.474 12.652 -0.114 1.00 14.70 85 VAL B N 1
ATOM 631 C CA . VAL A 1 85 ? -10.653 12.731 -1.555 1.00 16.56 85 VAL B CA 1
ATOM 632 C C . VAL A 1 85 ? -10.584 14.190 -1.967 1.00 15.38 85 VAL B C 1
ATOM 633 O O . VAL A 1 85 ? -10.110 14.508 -3.032 1.00 12.66 85 VAL B O 1
ATOM 637 N N . GLU A 1 86 ? -11.072 15.067 -1.101 1.00 16.04 86 GLU B N 1
ATOM 638 C CA . GLU A 1 86 ? -11.157 16.466 -1.436 1.00 18.05 86 GLU B CA 1
ATOM 639 C C . GLU A 1 86 ? -11.256 17.243 -0.138 1.00 15.93 86 GLU B C 1
ATOM 640 O O . GLU A 1 86 ? -11.664 16.680 0.870 1.00 16.70 86 GLU B O 1
ATOM 646 N N . LEU A 1 87 ? -10.892 18.516 -0.171 1.00 15.00 87 LEU B N 1
ATOM 647 C CA . LEU A 1 87 ? -11.103 19.343 1.008 1.00 15.16 87 LEU B CA 1
ATOM 648 C C . LEU A 1 87 ? -11.760 20.617 0.547 1.00 13.60 87 LEU B C 1
ATOM 649 O O . LEU A 1 87 ? -11.413 21.125 -0.503 1.00 14.18 87 LEU B O 1
ATOM 654 N N . PRO A 1 88 ? -12.666 21.193 1.350 1.00 15.36 88 PRO B N 1
ATOM 655 C CA . PRO A 1 88 ? -13.329 22.446 0.969 1.00 15.94 88 PRO B CA 1
ATOM 656 C C . PRO A 1 88 ? -12.463 23.690 1.128 1.00 15.01 88 PRO B C 1
ATOM 657 O O . PRO A 1 88 ? -12.833 24.756 0.640 1.00 15.77 88 PRO B O 1
ATOM 661 N N . PHE A 1 89 ? -11.329 23.546 1.847 1.00 15.40 89 PHE B N 1
ATOM 662 C CA . PHE A 1 89 ? -10.391 24.648 2.085 1.00 13.46 89 PHE B CA 1
ATOM 663 C C . PHE A 1 89 ? -9.137 24.070 2.707 1.00 12.19 89 PHE B C 1
ATOM 664 O O . PHE A 1 89 ? -9.156 22.941 3.198 1.00 11.25 89 PHE B O 1
ATOM 672 N N . LEU A 1 90 ? -8.061 24.857 2.702 1.00 10.98 90 LEU B N 1
ATOM 673 C CA . LEU A 1 90 ? -6.862 24.494 3.425 1.00 10.38 90 LEU B CA 1
ATOM 674 C C . LEU A 1 90 ? -6.253 25.764 4.023 1.00 10.00 90 LEU B C 1
ATOM 675 O O . LEU A 1 90 ? -6.059 26.742 3.314 1.00 10.17 90 LEU B O 1
ATOM 680 N N . VAL A 1 91 ? -6.018 25.729 5.331 1.00 10.42 91 VAL B N 1
ATOM 681 C CA . VAL A 1 91 ? -5.474 26.842 6.101 1.00 11.03 91 VAL B CA 1
ATOM 682 C C . VAL A 1 91 ? -3.988 26.584 6.339 1.00 11.19 91 VAL B C 1
ATOM 683 O O . VAL A 1 91 ? -3.619 25.478 6.745 1.00 10.44 91 VAL B O 1
ATOM 687 N N . LEU A 1 92 ? -3.177 27.616 6.079 1.00 10.68 92 LEU B N 1
ATOM 688 C CA . LEU A 1 92 ? -1.735 27.592 6.301 1.00 12.33 92 LEU B CA 1
ATOM 689 C C . LEU A 1 92 ? -1.327 28.808 7.143 1.00 11.84 92 LEU B C 1
ATOM 690 O O . LEU A 1 92 ? -1.950 29.882 7.068 1.00 11.90 92 LEU B O 1
ATOM 695 N N . SER A 1 93 ? -0.239 28.666 7.889 1.00 11.19 93 SER B N 1
ATOM 696 C CA . SER A 1 93 ? 0.307 29.806 8.593 1.00 12.08 93 SER B CA 1
ATOM 697 C C . SER A 1 93 ? 0.802 30.831 7.576 1.00 11.93 93 SER B C 1
ATOM 698 O O . SER A 1 93 ? 1.162 30.526 6.443 1.00 12.43 93 SER B O 1
ATOM 701 N N . ARG A 1 94 ? 0.831 32.072 8.014 1.00 12.64 94 ARG B N 1
ATOM 702 C CA . ARG A 1 94 ? 1.389 33.140 7.221 1.00 13.43 94 ARG B CA 1
ATOM 703 C C . ARG A 1 94 ? 2.823 33.407 7.670 1.00 13.89 94 ARG B C 1
ATOM 704 O O . ARG A 1 94 ? 3.108 33.543 8.855 1.00 15.08 94 ARG B O 1
ATOM 712 N N . VAL A 1 95 ? 3.737 33.481 6.709 1.00 14.10 95 VAL B N 1
ATOM 713 C CA . VAL A 1 95 ? 5.113 33.802 7.020 1.00 15.65 95 VAL B CA 1
ATOM 714 C C . VAL A 1 95 ? 5.227 35.312 7.262 1.00 16.59 95 VAL B C 1
ATOM 715 O O . VAL A 1 95 ? 4.757 36.095 6.448 1.00 16.18 95 VAL B O 1
ATOM 719 N N . PRO A 1 96 ? 5.861 35.747 8.375 1.00 19.11 96 PRO B N 1
ATOM 720 C CA . PRO A 1 96 ? 6.083 37.167 8.659 1.00 19.98 96 PRO B CA 1
ATOM 721 C C . PRO A 1 96 ? 7.197 37.792 7.819 1.00 21.80 96 PRO B C 1
ATOM 722 O O . PRO A 1 96 ? 8.085 37.088 7.323 1.00 20.76 96 PRO B O 1
ATOM 726 N N . GLY A 1 97 ? 7.112 39.125 7.680 1.00 20.77 97 GLY B N 1
ATOM 727 C CA . GLY A 1 97 ? 8.145 39.937 7.070 1.00 20.70 97 GLY B CA 1
ATOM 728 C C . GLY A 1 97 ? 7.652 40.496 5.745 1.00 18.84 97 GLY B C 1
ATOM 729 O O . GLY A 1 97 ? 6.486 40.327 5.412 1.00 20.75 97 GLY B O 1
ATOM 730 N N . ALA A 1 98 ? 8.574 41.086 4.980 1.00 18.09 98 ALA B N 1
ATOM 731 C CA . ALA A 1 98 ? 8.247 41.865 3.803 1.00 19.12 98 ALA B CA 1
ATOM 732 C C . ALA A 1 98 ? 9.272 41.585 2.706 1.00 18.53 98 ALA B C 1
ATOM 733 O O . ALA A 1 98 ? 10.439 41.354 2.993 1.00 16.69 98 ALA B O 1
ATOM 735 N N . PRO A 1 99 ? 8.885 41.699 1.424 1.00 19.77 99 PRO B N 1
ATOM 736 C CA . PRO A 1 99 ? 9.842 41.626 0.325 1.00 21.18 99 PRO B CA 1
ATOM 737 C C . PRO A 1 99 ? 10.985 42.619 0.498 1.00 23.17 99 PRO B C 1
ATOM 738 O O . PRO A 1 99 ? 10.813 43.643 1.143 1.00 22.72 99 PRO B O 1
ATOM 742 N N . LEU A 1 100 ? 12.151 42.298 -0.078 1.00 26.53 100 LEU B N 1
ATOM 743 C CA . LEU A 1 100 ? 13.287 43.194 -0.029 1.00 28.71 100 LEU B CA 1
ATOM 744 C C . LEU A 1 100 ? 13.348 44.010 -1.322 1.00 34.26 100 LEU B C 1
ATOM 745 O O . LEU A 1 100 ? 13.466 43.450 -2.420 1.00 33.67 100 LEU B O 1
ATOM 750 N N . GLU A 1 101 ? 13.260 45.340 -1.166 1.00 36.98 101 GLU B N 1
ATOM 751 C CA . GLU A 1 101 ? 13.478 46.285 -2.261 1.00 39.44 101 GLU B CA 1
ATOM 752 C C . GLU A 1 101 ? 14.870 46.079 -2.860 1.00 37.84 101 GLU B C 1
ATOM 753 O O . GLU A 1 101 ? 15.840 45.921 -2.132 1.00 36.62 101 GLU B O 1
ATOM 759 N N . ALA A 1 102 ? 14.939 46.039 -4.195 1.00 36.95 102 ALA B N 1
ATOM 760 C CA . ALA A 1 102 ? 16.183 45.851 -4.929 1.00 39.66 102 ALA B CA 1
ATOM 761 C C . ALA A 1 102 ? 17.237 46.881 -4.512 1.00 39.83 102 ALA B C 1
ATOM 762 O O . ALA A 1 102 ? 18.412 46.528 -4.440 1.00 38.46 102 ALA B O 1
ATOM 764 N N . ASP A 1 103 ? 16.813 48.132 -4.238 1.00 42.04 103 ASP B N 1
ATOM 765 C CA . ASP A 1 103 ? 17.712 49.208 -3.832 1.00 41.48 103 ASP B CA 1
ATOM 766 C C . ASP A 1 103 ? 18.579 48.810 -2.640 1.00 39.57 103 ASP B C 1
ATOM 767 O O . ASP A 1 103 ? 19.697 49.309 -2.496 1.00 38.14 103 ASP B O 1
ATOM 772 N N . ALA A 1 104 ? 18.065 47.944 -1.762 1.00 31.10 104 ALA B N 1
ATOM 773 C CA . ALA A 1 104 ? 18.856 47.510 -0.624 1.00 28.84 104 ALA B CA 1
ATOM 774 C C . ALA A 1 104 ? 20.172 46.868 -1.068 1.00 26.08 104 ALA B C 1
ATOM 775 O O . ALA A 1 104 ? 21.147 46.951 -0.339 1.00 27.53 104 ALA B O 1
ATOM 777 N N . LEU A 1 105 ? 20.221 46.269 -2.265 1.00 24.66 105 LEU B N 1
ATOM 778 C CA . LEU A 1 105 ? 21.407 45.555 -2.733 1.00 25.86 105 LEU B CA 1
ATOM 779 C C . LEU A 1 105 ? 22.507 46.478 -3.267 1.00 28.18 105 LEU B C 1
ATOM 780 O O . LEU A 1 105 ? 23.603 46.004 -3.572 1.00 28.41 105 LEU B O 1
ATOM 785 N N . GLU A 1 106 ? 22.247 47.788 -3.347 1.00 33.70 106 GLU B N 1
ATOM 786 C CA . GLU A 1 106 ? 23.280 48.770 -3.658 1.00 37.68 106 GLU B CA 1
ATOM 787 C C . GLU A 1 106 ? 24.383 48.795 -2.596 1.00 37.45 106 GLU B C 1
ATOM 788 O O . GLU A 1 106 ? 25.512 49.138 -2.927 1.00 43.09 106 GLU B O 1
ATOM 794 N N . ASP A 1 107 ? 24.081 48.432 -1.334 1.00 35.52 107 ASP B N 1
ATOM 795 C CA . ASP A 1 107 ? 25.099 48.338 -0.295 1.00 35.23 107 ASP B CA 1
ATOM 796 C C . ASP A 1 107 ? 25.776 46.963 -0.354 1.00 36.00 107 ASP B C 1
ATOM 797 O O . ASP A 1 107 ? 25.130 45.917 -0.290 1.00 32.01 107 ASP B O 1
ATOM 802 N N . SER A 1 108 ? 27.108 46.990 -0.433 1.00 34.30 108 SER B N 1
ATOM 803 C CA . SER A 1 108 ? 27.932 45.829 -0.699 1.00 34.03 108 SER B CA 1
ATOM 804 C C . SER A 1 108 ? 27.720 44.760 0.369 1.00 35.00 108 SER B C 1
ATOM 805 O O . SER A 1 108 ? 27.639 43.568 0.068 1.00 29.73 108 SER B O 1
ATOM 808 N N . LYS A 1 109 ? 27.662 45.220 1.623 1.00 33.64 109 LYS B N 1
ATOM 809 C CA . LYS A 1 109 ? 27.590 44.349 2.778 1.00 35.00 109 LYS B CA 1
ATOM 810 C C . LYS A 1 109 ? 26.209 43.690 2.850 1.00 31.27 109 LYS B C 1
ATOM 811 O O . LYS A 1 109 ? 26.113 42.498 3.151 1.00 28.98 109 LYS B O 1
ATOM 817 N N . VAL A 1 110 ? 25.151 44.469 2.592 1.00 27.20 110 VAL B N 1
ATOM 818 C CA . VAL A 1 110 ? 23.795 43.943 2.584 1.00 28.10 110 VAL B CA 1
ATOM 819 C C . VAL A 1 110 ? 23.688 42.879 1.494 1.00 26.44 110 VAL B C 1
ATOM 820 O O . VAL A 1 110 ? 23.139 41.808 1.734 1.00 24.71 110 VAL B O 1
ATOM 824 N N . ALA A 1 111 ? 24.211 43.187 0.297 1.00 22.30 111 ALA B N 1
ATOM 825 C CA . ALA A 1 111 ? 24.144 42.242 -0.800 1.00 21.25 111 ALA B CA 1
ATOM 826 C C . ALA A 1 111 ? 24.800 40.931 -0.380 1.00 21.46 111 ALA B C 1
ATOM 827 O O . ALA A 1 111 ? 24.263 39.866 -0.642 1.00 20.72 111 ALA B O 1
ATOM 829 N N . GLU A 1 112 ? 25.942 40.998 0.315 1.00 22.70 112 GLU B N 1
ATOM 830 C CA . GLU A 1 112 ? 26.652 39.778 0.665 1.00 24.01 112 GLU B CA 1
ATOM 831 C C . GLU A 1 112 ? 25.815 38.946 1.637 1.00 21.99 112 GLU B C 1
ATOM 832 O O . GLU A 1 112 ? 25.698 37.729 1.489 1.00 19.82 112 GLU B O 1
ATOM 838 N N . VAL A 1 113 ? 25.225 39.622 2.621 1.00 18.89 113 VAL B N 1
ATOM 839 C CA . VAL A 1 113 ? 24.452 38.949 3.646 1.00 19.74 113 VAL B CA 1
ATOM 840 C C . VAL A 1 113 ? 23.176 38.372 3.024 1.00 18.46 113 VAL B C 1
ATOM 841 O O . VAL A 1 113 ? 22.786 37.245 3.316 1.00 19.36 113 VAL B O 1
ATOM 845 N N . VAL A 1 114 ? 22.555 39.118 2.116 1.00 15.84 114 VAL B N 1
ATOM 846 C CA . VAL A 1 114 ? 21.341 38.648 1.481 1.00 15.88 114 VAL B CA 1
ATOM 847 C C . VAL A 1 114 ? 21.641 37.419 0.618 1.00 15.13 114 VAL B C 1
ATOM 848 O O . VAL A 1 114 ? 20.924 36.419 0.702 1.00 13.41 114 VAL B O 1
ATOM 852 N N . ALA A 1 115 ? 22.731 37.479 -0.156 1.00 12.70 115 ALA B N 1
ATOM 853 C CA . ALA A 1 115 ? 23.084 36.402 -1.045 1.00 12.60 115 ALA B CA 1
ATOM 854 C C . ALA A 1 115 ? 23.341 35.133 -0.246 1.00 12.78 115 ALA B C 1
ATOM 855 O O . ALA A 1 115 ? 22.893 34.069 -0.651 1.00 11.83 115 ALA B O 1
ATOM 857 N N . ALA A 1 116 ? 24.060 35.277 0.881 1.00 14.63 116 ALA B N 1
ATOM 858 C CA . ALA A 1 116 ? 24.379 34.176 1.785 1.00 14.52 116 ALA B CA 1
ATOM 859 C C . ALA A 1 116 ? 23.116 33.456 2.269 1.00 13.89 116 ALA B C 1
ATOM 860 O O . ALA A 1 116 ? 23.078 32.221 2.303 1.00 13.89 116 ALA B O 1
ATOM 862 N N . GLN A 1 117 ? 22.065 34.217 2.577 1.00 13.39 117 GLN B N 1
ATOM 863 C CA . GLN A 1 117 ? 20.812 33.618 3.031 1.00 12.67 117 GLN B CA 1
ATOM 864 C C . GLN A 1 117 ? 20.072 32.918 1.889 1.00 12.13 117 GLN B C 1
ATOM 865 O O . GLN A 1 117 ? 19.415 31.882 2.100 1.00 10.52 117 GLN B O 1
ATOM 871 N N . TYR A 1 118 ? 20.179 33.478 0.670 1.00 11.12 118 TYR B N 1
ATOM 872 C CA . TYR A 1 118 ? 19.640 32.796 -0.482 1.00 11.21 118 TYR B CA 1
ATOM 873 C C . TYR A 1 118 ? 20.377 31.480 -0.635 1.00 11.08 118 TYR B C 1
ATOM 874 O O . TYR A 1 118 ? 19.727 30.503 -0.938 1.00 10.94 118 TYR B O 1
ATOM 883 N N . VAL A 1 119 ? 21.708 31.463 -0.424 1.00 10.55 119 VAL B N 1
ATOM 884 C CA . VAL A 1 119 ? 22.471 30.242 -0.588 1.00 11.30 119 VAL B CA 1
ATOM 885 C C . VAL A 1 119 ? 22.035 29.155 0.391 1.00 11.09 119 VAL B C 1
ATOM 886 O O . VAL A 1 119 ? 21.977 27.975 0.021 1.00 10.79 119 VAL B O 1
ATOM 890 N N . THR A 1 120 ? 21.810 29.530 1.654 1.00 12.10 120 THR B N 1
ATOM 891 C CA . THR A 1 120 ? 21.356 28.572 2.653 1.00 11.96 120 THR B CA 1
ATOM 892 C C . THR A 1 120 ? 20.018 27.973 2.214 1.00 11.01 120 THR B C 1
ATOM 893 O O . THR A 1 120 ? 19.822 26.762 2.270 1.00 9.79 120 THR B O 1
ATOM 897 N N . LEU A 1 121 ? 19.103 28.842 1.778 1.00 10.64 121 LEU B N 1
ATOM 898 C CA . LEU A 1 121 ? 17.793 28.396 1.294 1.00 10.94 121 LEU B CA 1
ATOM 899 C C . LEU A 1 121 ? 17.930 27.439 0.120 1.00 10.62 121 LEU B C 1
ATOM 900 O O . LEU A 1 121 ? 17.380 26.333 0.177 1.00 9.69 121 LEU B O 1
ATOM 905 N N . LEU A 1 122 ? 18.700 27.852 -0.901 1.00 10.00 122 LEU B N 1
ATOM 906 C CA . LEU A 1 122 ? 18.821 27.066 -2.108 1.00 10.60 122 LEU B CA 1
ATOM 907 C C . LEU A 1 122 ? 19.586 25.773 -1.841 1.00 10.35 122 LEU B C 1
ATOM 908 O O . LEU A 1 122 ? 19.263 24.776 -2.462 1.00 9.70 122 LEU B O 1
ATOM 913 N N . SER A 1 123 ? 20.584 25.804 -0.940 1.00 11.58 123 SER B N 1
ATOM 914 C CA . SER A 1 123 ? 21.374 24.619 -0.639 1.00 12.53 123 SER B CA 1
ATOM 915 C C . SER A 1 123 ? 20.501 23.602 0.073 1.00 12.00 123 SER B C 1
ATOM 916 O O . SER A 1 123 ? 20.628 22.403 -0.157 1.00 11.65 123 SER B O 1
ATOM 919 N N . GLY A 1 124 ? 19.665 24.095 0.985 1.00 12.32 124 GLY B N 1
ATOM 920 C CA . GLY A 1 124 ? 18.703 23.220 1.638 1.00 12.88 124 GLY B CA 1
ATOM 921 C C . GLY A 1 124 ? 17.683 22.615 0.658 1.00 12.16 124 GLY B C 1
ATOM 922 O O . GLY A 1 124 ? 17.300 21.436 0.772 1.00 11.77 124 GLY B O 1
ATOM 923 N N . LEU A 1 125 ? 17.194 23.424 -0.289 1.00 11.72 125 LEU B N 1
ATOM 924 C CA . LEU A 1 125 ? 16.287 22.901 -1.317 1.00 11.59 125 LEU B CA 1
ATOM 925 C C . LEU A 1 125 ? 16.989 21.855 -2.200 1.00 11.62 125 LEU B C 1
ATOM 926 O O . LEU A 1 125 ? 16.387 20.841 -2.578 1.00 9.69 125 LEU B O 1
ATOM 931 N N . ALA A 1 126 ? 18.261 22.109 -2.528 1.00 13.01 126 ALA B N 1
ATOM 932 C CA . ALA A 1 126 ? 19.035 21.170 -3.327 1.00 14.73 126 ALA B CA 1
ATOM 933 C C . ALA A 1 126 ? 19.173 19.822 -2.608 1.00 16.59 126 ALA B C 1
ATOM 934 O O . ALA A 1 126 ? 18.829 18.783 -3.169 1.00 19.70 126 ALA B O 1
ATOM 936 N N . SER A 1 127 ? 19.647 19.827 -1.362 1.00 17.03 127 SER B N 1
ATOM 937 C CA . SER A 1 127 ? 19.874 18.564 -0.669 1.00 19.53 127 SER B CA 1
ATOM 938 C C . SER A 1 127 ? 18.569 17.799 -0.437 1.00 18.01 127 SER B C 1
ATOM 939 O O . SER A 1 127 ? 18.529 16.565 -0.528 1.00 19.53 127 SER B O 1
ATOM 942 N N . ALA A 1 128 ? 17.468 18.510 -0.161 1.00 16.79 128 ALA B N 1
ATOM 943 C CA . ALA A 1 128 ? 16.178 17.845 0.002 1.00 16.27 128 ALA B CA 1
ATOM 944 C C . ALA A 1 128 ? 15.788 17.109 -1.279 1.00 17.21 128 ALA B C 1
ATOM 945 O O . ALA A 1 128 ? 15.107 16.071 -1.230 1.00 17.22 128 ALA B O 1
ATOM 947 N N . GLY A 1 129 ? 16.174 17.685 -2.426 1.00 16.86 129 GLY B N 1
ATOM 948 C CA . GLY A 1 129 ? 15.843 17.115 -3.717 1.00 20.55 129 GLY B CA 1
ATOM 949 C C . GLY A 1 129 ? 16.697 15.887 -4.039 1.00 24.63 129 GLY B C 1
ATOM 950 O O . GLY A 1 129 ? 16.403 15.191 -5.008 1.00 30.37 129 GLY B O 1
ATOM 951 N N . ALA A 1 130 ? 17.772 15.664 -3.259 1.00 24.56 130 ALA B N 1
ATOM 952 C CA . ALA A 1 130 ? 18.551 14.435 -3.336 1.00 25.50 130 ALA B CA 1
ATOM 953 C C . ALA A 1 130 ? 18.059 13.407 -2.318 1.00 26.28 130 ALA B C 1
ATOM 954 O O . ALA A 1 130 ? 18.598 12.312 -2.274 1.00 27.89 130 ALA B O 1
ATOM 956 N N . ASP A 1 131 ? 17.046 13.756 -1.513 1.00 26.85 131 ASP B N 1
ATOM 957 C CA . ASP A 1 131 ? 16.483 12.849 -0.525 1.00 26.99 131 ASP B CA 1
ATOM 958 C C . ASP A 1 131 ? 15.335 12.071 -1.165 1.00 26.91 131 ASP B C 1
ATOM 959 O O . ASP A 1 131 ? 14.390 12.698 -1.628 1.00 21.73 131 ASP B O 1
ATOM 964 N N . GLU A 1 132 ? 15.384 10.727 -1.095 1.00 28.24 132 GLU B N 1
ATOM 965 C CA . GLU A 1 132 ? 14.426 9.847 -1.764 1.00 28.31 132 GLU B CA 1
ATOM 966 C C . GLU A 1 132 ? 13.009 9.967 -1.199 1.00 26.03 132 GLU B C 1
ATOM 967 O O . GLU A 1 132 ? 12.055 9.853 -1.962 1.00 28.93 132 GLU B O 1
ATOM 973 N N . LYS A 1 133 ? 12.836 10.231 0.099 1.00 24.34 133 LYS B N 1
ATOM 974 C CA . LYS A 1 133 ? 11.494 10.387 0.650 1.00 26.60 133 LYS B CA 1
ATOM 975 C C . LYS A 1 133 ? 10.837 11.690 0.200 1.00 26.40 133 LYS B C 1
ATOM 976 O O . LYS A 1 133 ? 9.632 11.691 -0.020 1.00 25.83 133 LYS B O 1
ATOM 982 N N . VAL A 1 134 ? 11.606 12.788 0.055 1.00 22.32 134 VAL B N 1
ATOM 983 C CA . VAL A 1 134 ? 11.038 14.050 -0.417 1.00 21.82 134 VAL B CA 1
ATOM 984 C C . VAL A 1 134 ? 10.654 13.892 -1.887 1.00 21.13 134 VAL B C 1
ATOM 985 O O . VAL A 1 134 ? 9.573 14.331 -2.314 1.00 18.62 134 VAL B O 1
ATOM 989 N N . ARG A 1 135 ? 11.577 13.279 -2.647 1.00 20.68 135 ARG B N 1
ATOM 990 C CA . ARG A 1 135 ? 11.400 13.070 -4.081 1.00 21.95 135 ARG B CA 1
ATOM 991 C C . ARG A 1 135 ? 10.124 12.280 -4.368 1.00 21.75 135 ARG B C 1
ATOM 992 O O . ARG A 1 135 ? 9.465 12.533 -5.369 1.00 21.88 135 ARG B O 1
ATOM 1000 N N . ALA A 1 136 ? 9.782 11.334 -3.491 1.00 23.06 136 ALA B N 1
ATOM 1001 C CA . ALA A 1 136 ? 8.581 10.530 -3.659 1.00 24.20 136 ALA B CA 1
ATOM 1002 C C . ALA A 1 136 ? 7.331 11.347 -3.330 1.00 24.38 136 ALA B C 1
ATOM 1003 O O . ALA A 1 136 ? 6.233 11.012 -3.771 1.00 24.78 136 ALA B O 1
ATOM 1005 N N . ALA A 1 137 ? 7.479 12.431 -2.573 1.00 23.04 137 ALA B N 1
ATOM 1006 C CA . ALA A 1 137 ? 6.320 13.170 -2.092 1.00 22.01 137 ALA B CA 1
ATOM 1007 C C . ALA A 1 137 ? 6.001 14.386 -2.971 1.00 21.52 137 ALA B C 1
ATOM 1008 O O . ALA A 1 137 ? 4.904 14.925 -2.913 1.00 20.44 137 ALA B O 1
ATOM 1010 N N . LEU A 1 138 ? 6.920 14.828 -3.830 1.00 20.15 138 LEU B N 1
ATOM 1011 C CA . LEU A 1 138 ? 6.626 16.007 -4.638 1.00 21.71 138 LEU B CA 1
ATOM 1012 C C . LEU A 1 138 ? 6.408 15.615 -6.099 1.00 20.21 138 LEU B C 1
ATOM 1013 O O . LEU A 1 138 ? 6.974 14.632 -6.574 1.00 20.93 138 LEU B O 1
ATOM 1018 N N . PRO A 1 139 ? 5.672 16.441 -6.874 1.00 19.45 139 PRO B N 1
ATOM 1019 C CA . PRO A 1 139 ? 5.574 16.244 -8.318 1.00 20.59 139 PRO B CA 1
ATOM 1020 C C . PRO A 1 139 ? 6.931 16.414 -9.003 1.00 20.27 139 PRO B C 1
ATOM 1021 O O . PRO A 1 139 ? 7.737 17.263 -8.612 1.00 16.32 139 PRO B O 1
ATOM 1025 N N . ALA A 1 140 ? 7.176 15.570 -10.007 1.00 21.44 140 ALA B N 1
ATOM 1026 C CA . ALA A 1 140 ? 8.369 15.658 -10.827 1.00 22.10 140 ALA B CA 1
ATOM 1027 C C . ALA A 1 140 ? 7.969 15.469 -12.290 1.00 23.28 140 ALA B C 1
ATOM 1028 O O . ALA A 1 140 ? 8.237 14.432 -12.878 1.00 26.81 140 ALA B O 1
ATOM 1030 N N . PRO A 1 141 ? 7.362 16.485 -12.942 1.00 21.01 141 PRO B N 1
ATOM 1031 C CA . PRO A 1 141 ? 6.995 16.369 -14.356 1.00 23.08 141 PRO B CA 1
ATOM 1032 C C . PRO A 1 141 ? 8.232 16.149 -15.217 1.00 23.27 141 PRO B C 1
ATOM 1033 O O . PRO A 1 141 ? 9.343 16.507 -14.829 1.00 25.38 141 PRO B O 1
ATOM 1037 N N . GLN A 1 142 ? 8.044 15.449 -16.333 1.00 25.75 142 GLN B N 1
ATOM 1038 C CA . GLN A 1 142 ? 9.112 15.237 -17.294 1.00 27.91 142 GLN B CA 1
ATOM 1039 C C . GLN A 1 142 ? 8.733 16.039 -18.526 1.00 23.73 142 GLN B C 1
ATOM 1040 O O . GLN A 1 142 ? 7.552 16.240 -18.771 1.00 23.41 142 GLN B O 1
ATOM 1046 N N . GLY A 1 143 ? 9.744 16.572 -19.209 1.00 21.37 143 GLY B N 1
ATOM 1047 C CA . GLY A 1 143 ? 9.545 17.333 -20.426 1.00 20.85 143 GLY B CA 1
ATOM 1048 C C . GLY A 1 143 ? 8.852 18.669 -20.176 1.00 18.77 143 GLY B C 1
ATOM 1049 O O . GLY A 1 143 ? 8.171 19.191 -21.050 1.00 17.81 143 GLY B O 1
ATOM 1050 N N . ARG A 1 144 ? 9.026 19.241 -18.986 1.00 16.86 144 ARG B N 1
ATOM 1051 C CA . ARG A 1 144 ? 8.241 20.416 -18.636 1.00 16.58 144 ARG B CA 1
ATOM 1052 C C . ARG A 1 144 ? 8.580 21.595 -19.556 1.00 14.92 144 ARG B C 1
ATOM 1053 O O . ARG A 1 144 ? 7.728 22.440 -19.815 1.00 14.90 144 ARG B O 1
ATOM 1061 N N . TRP A 1 145 ? 9.823 21.691 -20.026 1.00 15.63 145 TRP B N 1
ATOM 1062 C CA . TRP A 1 145 ? 10.237 22.860 -20.811 1.00 17.33 145 TRP B CA 1
ATOM 1063 C C . TRP A 1 145 ? 9.564 22.854 -22.188 1.00 18.47 145 TRP B C 1
ATOM 1064 O O . TRP A 1 145 ? 9.107 23.890 -22.707 1.00 17.48 145 TRP B O 1
ATOM 1075 N N . ARG A 1 146 ? 9.568 21.660 -22.794 1.00 19.24 146 ARG B N 1
ATOM 1076 C CA . ARG A 1 146 ? 8.967 21.461 -24.098 1.00 19.54 146 ARG B CA 1
ATOM 1077 C C . ARG A 1 146 ? 7.477 21.764 -23.968 1.00 18.94 146 ARG B C 1
ATOM 1078 O O . ARG A 1 146 ? 6.903 22.437 -24.816 1.00 20.33 146 ARG B O 1
ATOM 1086 N N . GLN A 1 147 ? 6.854 21.301 -22.879 1.00 18.62 147 GLN B N 1
ATOM 1087 C CA . GLN A 1 147 ? 5.435 21.511 -22.676 1.00 18.08 147 GLN B CA 1
ATOM 1088 C C . GLN A 1 147 ? 5.148 22.969 -22.324 1.00 18.36 147 GLN B C 1
ATOM 1089 O O . GLN A 1 147 ? 4.107 23.485 -22.697 1.00 19.55 147 GLN B O 1
ATOM 1095 N N . PHE A 1 148 ? 6.033 23.632 -21.573 1.00 18.12 148 PHE B N 1
ATOM 1096 C CA . PHE A 1 148 ? 5.836 25.042 -21.239 1.00 16.77 148 PHE B CA 1
ATOM 1097 C C . PHE A 1 148 ? 5.786 25.869 -22.524 1.00 15.85 148 PHE B C 1
ATOM 1098 O O . PHE A 1 148 ? 4.941 26.746 -22.672 1.00 14.60 148 PHE B O 1
ATOM 1106 N N . ALA A 1 149 ? 6.696 25.562 -23.457 1.00 17.34 149 ALA B N 1
ATOM 1107 C CA . ALA A 1 149 ? 6.752 26.237 -24.747 1.00 18.61 149 ALA B CA 1
ATOM 1108 C C . ALA A 1 149 ? 5.429 26.055 -25.488 1.00 19.38 149 ALA B C 1
ATOM 1109 O O . ALA A 1 149 ? 4.834 27.033 -25.946 1.00 19.46 149 ALA B O 1
ATOM 1111 N N . ALA A 1 150 ? 4.931 24.812 -25.507 1.00 20.25 150 ALA B N 1
ATOM 1112 C CA . ALA A 1 150 ? 3.650 24.499 -26.117 1.00 19.03 150 ALA B CA 1
ATOM 1113 C C . ALA A 1 150 ? 2.539 25.337 -25.50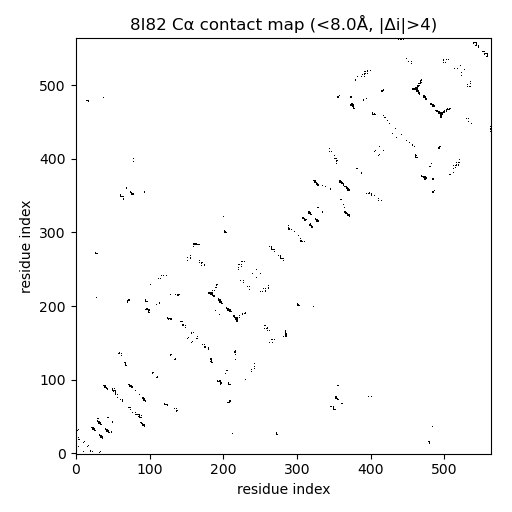7 1.00 18.53 150 ALA B C 1
ATOM 1114 O O . ALA A 1 150 ? 1.712 25.884 -26.244 1.00 17.23 150 ALA B O 1
ATOM 1116 N N . ASP A 1 151 ? 2.522 25.417 -24.167 1.00 16.87 151 ASP B N 1
ATOM 1117 C CA . ASP A 1 151 ? 1.518 26.177 -23.434 1.00 17.66 151 ASP B CA 1
ATOM 1118 C C . ASP A 1 151 ? 1.603 27.676 -23.715 1.00 17.77 151 ASP B C 1
ATOM 1119 O O . ASP A 1 151 ? 0.582 28.348 -23.774 1.00 20.30 151 ASP B O 1
ATOM 1124 N N . VAL A 1 152 ? 2.806 28.235 -23.826 1.00 17.17 152 VAL B N 1
ATOM 1125 C CA . VAL A 1 152 ? 2.948 29.651 -24.124 1.00 16.98 152 VAL B CA 1
ATOM 1126 C C . VAL A 1 152 ? 2.383 29.949 -25.518 1.00 18.28 152 VAL B C 1
ATOM 1127 O O . VAL A 1 152 ? 1.653 30.927 -25.703 1.00 16.93 152 VAL B O 1
ATOM 1131 N N . ARG A 1 153 ? 2.713 29.091 -26.471 1.00 19.37 153 ARG B N 1
ATOM 1132 C CA . ARG A 1 153 ? 2.271 29.291 -27.873 1.00 21.05 153 ARG B CA 1
ATOM 1133 C C . ARG A 1 153 ? 0.743 29.221 -27.916 1.00 21.99 153 ARG B C 1
ATOM 1134 O O . ARG A 1 153 ? 0.131 30.129 -28.462 1.00 20.45 153 ARG B O 1
ATOM 1142 N N . ALA A 1 154 ? 0.182 28.198 -27.288 1.00 22.87 154 ALA B N 1
ATOM 1143 C CA . ALA A 1 154 ? -1.266 27.990 -27.262 1.00 22.43 154 ALA B CA 1
ATOM 1144 C C . ALA A 1 154 ? -1.996 29.113 -26.524 1.00 23.45 154 ALA B C 1
ATOM 1145 O O . ALA A 1 154 ? -2.979 29.628 -27.049 1.00 25.51 154 ALA B O 1
ATOM 1147 N N . GLU A 1 155 ? -1.544 29.502 -25.318 1.00 22.06 155 GLU B N 1
ATOM 1148 C CA . GLU A 1 155 ? -2.353 30.351 -24.444 1.00 20.91 155 GLU B CA 1
ATOM 1149 C C . GLU A 1 155 ? -1.976 31.838 -24.508 1.00 19.98 155 GLU B C 1
ATOM 1150 O O . GLU A 1 155 ? -2.823 32.699 -24.245 1.00 21.23 155 GLU B O 1
ATOM 1156 N N . LEU A 1 156 ? -0.712 32.173 -24.787 1.00 19.16 156 LEU B N 1
ATOM 1157 C CA . LEU A 1 156 ? -0.266 33.569 -24.711 1.00 19.84 156 LEU B CA 1
ATOM 1158 C C . LEU A 1 156 ? -0.058 34.196 -26.093 1.00 19.29 156 LEU B C 1
ATOM 1159 O O . LEU A 1 156 ? -0.221 35.409 -26.263 1.00 20.18 156 LEU B O 1
ATOM 1164 N N . PHE A 1 157 ? 0.382 33.400 -27.065 1.00 19.69 157 PHE B N 1
ATOM 1165 C CA . PHE A 1 157 ? 0.596 33.930 -28.408 1.00 22.29 157 PHE B CA 1
ATOM 1166 C C . PHE A 1 157 ? -0.639 34.657 -28.924 1.00 24.64 157 PHE B C 1
ATOM 1167 O O . PHE A 1 157 ? -0.495 35.739 -29.501 1.00 26.33 157 PHE B O 1
ATOM 1175 N N . PRO A 1 158 ? -1.880 34.158 -28.705 1.00 25.45 158 PRO B N 1
ATOM 1176 C CA . PRO A 1 158 ? -3.063 34.897 -29.152 1.00 26.32 158 PRO B CA 1
ATOM 1177 C C . PRO A 1 158 ? -3.156 36.297 -28.544 1.00 27.35 158 PRO B C 1
ATOM 1178 O O . PRO A 1 158 ? -3.835 37.158 -29.085 1.00 27.31 158 PRO B O 1
ATOM 1182 N N . LEU A 1 159 ? -2.475 36.533 -27.419 1.00 25.82 159 LEU B N 1
ATOM 1183 C CA . LEU A 1 159 ? -2.552 37.825 -26.742 1.00 26.13 159 LEU B CA 1
ATOM 1184 C C . LEU A 1 159 ? -1.413 38.755 -27.179 1.00 26.80 159 LEU B C 1
ATOM 1185 O O . LEU A 1 159 ? -1.359 39.907 -26.755 1.00 28.61 159 LEU B O 1
ATOM 1190 N N . MET A 1 160 ? -0.509 38.246 -28.021 1.00 27.41 160 MET B N 1
ATOM 1191 C CA . MET A 1 160 ? 0.683 38.970 -28.409 1.00 29.93 160 MET B CA 1
ATOM 1192 C C . MET A 1 160 ? 0.487 39.585 -29.791 1.00 34.88 160 MET B C 1
ATOM 1193 O O . MET A 1 160 ? -0.371 39.135 -30.549 1.00 32.35 160 MET B O 1
ATOM 1198 N N . SER A 1 161 ? 1.289 40.627 -30.064 1.00 36.51 161 SER B N 1
ATOM 1199 C CA . SER A 1 161 ? 1.598 41.098 -31.408 1.00 37.80 161 SER B CA 1
ATOM 1200 C C . SER A 1 161 ? 2.477 40.077 -32.128 1.00 34.54 161 SER B C 1
ATOM 1201 O O . SER A 1 161 ? 3.010 39.155 -31.510 1.00 31.82 161 SER B O 1
ATOM 1204 N N . ASP A 1 162 ? 2.634 40.256 -33.445 1.00 34.96 162 ASP B N 1
ATOM 1205 C CA . ASP A 1 162 ? 3.506 39.390 -34.227 1.00 35.42 162 ASP B CA 1
ATOM 1206 C C . ASP A 1 162 ? 4.957 39.643 -33.807 1.00 32.47 162 ASP B C 1
ATOM 1207 O O . ASP A 1 162 ? 5.774 38.724 -33.817 1.00 26.77 162 ASP B O 1
ATOM 1212 N N . GLY A 1 163 ? 5.270 40.910 -33.495 1.00 28.64 163 GLY B N 1
ATOM 1213 C CA . GLY A 1 163 ? 6.539 41.275 -32.885 1.00 29.74 163 GLY B CA 1
ATOM 1214 C C . GLY A 1 163 ? 6.829 40.474 -31.610 1.00 27.12 163 GLY B C 1
ATOM 1215 O O . GLY A 1 163 ? 7.927 39.960 -31.433 1.00 26.72 163 GLY B O 1
ATOM 1216 N N . GLY A 1 164 ? 5.824 40.360 -30.741 1.00 27.47 164 GLY B N 1
ATOM 1217 C CA . GLY A 1 164 ? 5.964 39.654 -29.475 1.00 25.46 164 GLY B CA 1
ATOM 1218 C C . GLY A 1 164 ? 6.180 38.163 -29.694 1.00 24.24 164 GLY B C 1
ATOM 1219 O O . GLY A 1 164 ? 7.050 37.554 -29.069 1.00 21.27 164 GLY B O 1
ATOM 1220 N N . CYS A 1 165 ? 5.414 37.601 -30.629 1.00 23.09 165 CYS B N 1
ATOM 1221 C CA . CYS A 1 165 ? 5.513 36.187 -30.923 1.00 25.59 165 CYS B CA 1
ATOM 1222 C C . CYS A 1 165 ? 6.912 35.846 -31.415 1.00 25.95 165 CYS B C 1
ATOM 1223 O O . CYS A 1 165 ? 7.409 34.742 -31.166 1.00 25.35 165 CYS B O 1
ATOM 1226 N N . ARG A 1 166 ? 7.524 36.776 -32.156 1.00 25.98 166 ARG B N 1
ATOM 1227 C CA . ARG A 1 166 ? 8.830 36.499 -32.722 1.00 28.51 166 ARG B CA 1
ATOM 1228 C C . ARG A 1 166 ? 9.857 36.537 -31.593 1.00 25.11 166 ARG B C 1
ATOM 1229 O O . ARG A 1 166 ? 10.732 35.680 -31.551 1.00 23.40 166 ARG B O 1
ATOM 1237 N N . GLN A 1 167 ? 9.717 37.514 -30.686 1.00 24.47 167 GLN B N 1
ATOM 1238 C CA . GLN A 1 167 ? 10.576 37.614 -29.508 1.00 25.97 167 GLN B CA 1
ATOM 1239 C C . GLN A 1 167 ? 10.439 36.370 -28.637 1.00 23.04 167 GLN B C 1
ATOM 1240 O O . GLN A 1 167 ? 11.426 35.819 -28.183 1.00 22.35 167 GLN B O 1
ATOM 1246 N N . ALA A 1 168 ? 9.197 35.947 -28.405 1.00 23.11 168 ALA B N 1
ATOM 1247 C CA . ALA A 1 168 ? 8.931 34.767 -27.600 1.00 24.69 168 ALA B CA 1
ATOM 1248 C C . ALA A 1 168 ? 9.549 33.535 -28.258 1.00 23.58 168 ALA B C 1
ATOM 1249 O O . ALA A 1 168 ? 10.199 32.758 -27.570 1.00 24.30 168 ALA B O 1
ATOM 1251 N N . GLU A 1 169 ? 9.449 33.409 -29.592 1.00 26.87 169 GLU B N 1
ATOM 1252 C CA . GLU A 1 169 ? 9.999 32.246 -30.282 1.00 26.65 169 GLU B CA 1
ATOM 1253 C C . GLU A 1 169 ? 11.510 32.197 -30.096 1.00 26.32 169 GLU B C 1
ATOM 1254 O O . GLU A 1 169 ? 12.096 31.118 -30.034 1.00 24.73 169 GLU B O 1
ATOM 1260 N N . ARG A 1 170 ? 12.142 33.376 -30.007 1.00 26.10 170 ARG B N 1
ATOM 1261 C CA . ARG A 1 170 ? 13.578 33.428 -29.774 1.00 28.77 170 ARG B CA 1
ATOM 1262 C C . ARG A 1 170 ? 13.851 32.813 -28.400 1.00 25.98 170 ARG B C 1
ATOM 1263 O O . ARG A 1 170 ? 14.801 32.063 -28.242 1.00 23.84 170 ARG B O 1
ATOM 1271 N N . GLU A 1 171 ? 13.001 33.124 -27.414 1.00 22.65 171 GLU B N 1
ATOM 1272 C CA . GLU A 1 171 ? 13.238 32.678 -26.057 1.00 20.18 171 GLU B CA 1
ATOM 1273 C C . GLU A 1 171 ? 12.824 31.212 -25.895 1.00 20.54 171 GLU B C 1
ATOM 1274 O O . GLU A 1 171 ? 13.420 30.509 -25.092 1.00 23.26 171 GLU B O 1
ATOM 1280 N N . LEU A 1 172 ? 11.829 30.732 -26.654 1.00 20.45 172 LEU B N 1
ATOM 1281 C CA . LEU A 1 172 ? 11.405 29.345 -26.519 1.00 21.79 172 LEU B CA 1
ATOM 1282 C C . LEU A 1 172 ? 12.358 28.400 -27.247 1.00 22.63 172 LEU B C 1
ATOM 1283 O O . LEU A 1 172 ? 12.372 27.210 -26.965 1.00 25.14 172 LEU B O 1
ATOM 1288 N N . ALA A 1 173 ? 13.200 28.938 -28.137 1.00 26.63 173 ALA B N 1
ATOM 1289 C CA . ALA A 1 173 ? 13.956 28.122 -29.073 1.00 26.83 173 ALA B CA 1
ATOM 1290 C C . ALA A 1 173 ? 14.976 27.241 -28.348 1.00 25.21 173 ALA B C 1
ATOM 1291 O O . ALA A 1 173 ? 15.230 26.114 -28.756 1.00 22.82 173 ALA B O 1
ATOM 1293 N N . ALA A 1 174 ? 15.573 27.792 -27.290 1.00 23.31 174 ALA B N 1
ATOM 1294 C CA . ALA A 1 174 ? 16.604 27.134 -26.519 1.00 21.33 174 ALA B CA 1
ATOM 1295 C C . ALA A 1 174 ? 16.047 26.042 -25.596 1.00 20.85 174 ALA B C 1
ATOM 1296 O O . ALA A 1 174 ? 16.792 25.160 -25.186 1.00 19.12 174 ALA B O 1
ATOM 1298 N N . LEU A 1 175 ? 14.741 26.064 -25.278 1.00 20.21 175 LEU B N 1
ATOM 1299 C CA . LEU A 1 175 ? 14.197 25.148 -24.276 1.00 21.37 175 LEU B CA 1
ATOM 1300 C C . LEU A 1 175 ? 14.319 23.672 -24.679 1.00 21.69 175 LEU B C 1
ATOM 1301 O O . LEU A 1 175 ? 14.518 22.817 -23.815 1.00 22.75 175 LEU B O 1
ATOM 1306 N N . ASP A 1 176 ? 14.132 23.321 -25.951 1.00 23.53 176 ASP B N 1
ATOM 1307 C CA . ASP A 1 176 ? 14.069 21.902 -26.284 1.00 25.71 176 ASP B CA 1
ATOM 1308 C C . ASP A 1 176 ? 15.424 21.230 -26.038 1.00 28.45 176 ASP B C 1
ATOM 1309 O O . ASP A 1 176 ? 15.468 20.045 -25.727 1.00 29.91 176 ASP B O 1
ATOM 1314 N N . SER A 1 177 ? 16.524 21.979 -26.155 1.00 28.56 177 SER B N 1
ATOM 1315 C CA . SER A 1 177 ? 17.838 21.408 -25.917 1.00 31.38 177 SER B CA 1
ATOM 1316 C C . SER A 1 177 ? 18.296 21.622 -24.468 1.00 29.35 177 SER B C 1
ATOM 1317 O O . SER A 1 177 ? 19.395 21.211 -24.110 1.00 28.64 177 SER B O 1
ATOM 1320 N N . LEU A 1 178 ? 17.449 22.207 -23.611 1.00 27.58 178 LEU B N 1
ATOM 1321 C CA . LEU A 1 178 ? 17.740 22.262 -22.186 1.00 26.23 178 LEU B CA 1
ATOM 1322 C C . LEU A 1 178 ? 17.784 20.855 -21.620 1.00 24.28 178 LEU B C 1
ATOM 1323 O O . LEU A 1 178 ? 16.812 20.110 -21.711 1.00 26.23 178 LEU B O 1
ATOM 1328 N N . PRO A 1 179 ? 18.852 20.488 -20.895 1.00 23.65 179 PRO B N 1
ATOM 1329 C CA . PRO A 1 179 ? 18.822 19.256 -20.120 1.00 25.26 179 PRO B CA 1
ATOM 1330 C C . PRO A 1 179 ? 17.584 19.325 -19.232 1.00 25.87 179 PRO B C 1
ATOM 1331 O O . PRO A 1 179 ? 17.237 20.397 -18.733 1.00 24.13 179 PRO B O 1
ATOM 1335 N N . ASP A 1 180 ? 16.910 18.188 -19.080 1.00 26.56 180 ASP B N 1
ATOM 1336 C CA . ASP A 1 180 ? 15.743 18.090 -18.221 1.00 26.26 180 ASP B CA 1
ATOM 1337 C C . ASP A 1 180 ? 16.194 17.626 -16.835 1.00 24.79 180 ASP B C 1
ATOM 1338 O O . ASP A 1 180 ? 16.403 16.435 -16.616 1.00 23.08 180 ASP B O 1
ATOM 1343 N N . ILE A 1 181 ? 16.332 18.574 -15.907 1.00 21.50 181 ILE B N 1
ATOM 1344 C CA . ILE A 1 181 ? 16.976 18.297 -14.630 1.00 22.05 181 ILE B CA 1
ATOM 1345 C C . ILE A 1 181 ? 15.911 18.163 -13.542 1.00 21.99 181 ILE B C 1
ATOM 1346 O O . ILE A 1 181 ? 15.131 19.101 -13.349 1.00 22.25 181 ILE B O 1
ATOM 1351 N N . THR A 1 182 ? 15.940 17.038 -12.806 1.00 20.60 182 THR B N 1
ATOM 1352 C CA . THR A 1 182 ? 15.076 16.799 -11.665 1.00 22.55 182 THR B CA 1
ATOM 1353 C C . THR A 1 182 ? 15.907 16.433 -10.435 1.00 21.71 182 THR B C 1
ATOM 1354 O O . THR A 1 182 ? 15.907 15.268 -10.005 1.00 19.46 182 THR B O 1
ATOM 1358 N N . GLU A 1 183 ? 16.553 17.452 -9.835 1.00 18.90 183 GLU B N 1
ATOM 1359 C CA . GLU A 1 183 ? 17.610 17.228 -8.856 1.00 20.14 183 GLU B CA 1
ATOM 1360 C C . GLU A 1 183 ? 17.364 17.946 -7.532 1.00 18.71 183 GLU B C 1
ATOM 1361 O O . GLU A 1 183 ? 17.873 17.488 -6.523 1.00 20.71 183 GLU B O 1
ATOM 1367 N N . ALA A 1 184 ? 16.654 19.080 -7.555 1.00 15.81 184 ALA B N 1
ATOM 1368 C CA . ALA A 1 184 ? 16.457 19.914 -6.385 1.00 13.34 184 ALA B CA 1
ATOM 1369 C C . ALA A 1 184 ? 14.964 20.035 -6.096 1.00 11.64 184 ALA B C 1
ATOM 1370 O O . ALA A 1 184 ? 14.176 19.908 -7.009 1.00 11.66 184 ALA B O 1
ATOM 1372 N N . VAL A 1 185 ? 14.574 20.330 -4.848 1.00 10.24 185 VAL B N 1
ATOM 1373 C CA . VAL A 1 185 ? 13.268 20.936 -4.624 1.00 9.82 185 VAL B CA 1
ATOM 1374 C C . VAL A 1 185 ? 13.310 22.344 -5.229 1.00 9.61 185 VAL B C 1
ATOM 1375 O O . VAL A 1 185 ? 14.257 23.111 -4.978 1.00 8.78 185 VAL B O 1
ATOM 1379 N N . VAL A 1 186 ? 12.353 22.619 -6.123 1.00 8.68 186 VAL B N 1
ATOM 1380 C CA . VAL A 1 186 ? 12.321 23.871 -6.846 1.00 8.86 186 VAL B CA 1
ATOM 1381 C C . VAL A 1 186 ? 11.018 24.581 -6.526 1.00 8.80 186 VAL B C 1
ATOM 1382 O O . VAL A 1 186 ? 9.943 24.047 -6.777 1.00 8.94 186 VAL B O 1
ATOM 1386 N N . HIS A 1 187 ? 11.138 25.819 -6.027 1.00 8.85 187 HIS B N 1
ATOM 1387 C CA . HIS A 1 187 ? 9.980 26.611 -5.638 1.00 8.95 187 HIS B CA 1
ATOM 1388 C C . HIS A 1 187 ? 9.130 26.916 -6.858 1.00 8.78 187 HIS B C 1
ATOM 1389 O O . HIS A 1 187 ? 7.900 26.807 -6.821 1.00 8.51 187 HIS B O 1
ATOM 1396 N N . GLY A 1 188 ? 9.802 27.351 -7.918 1.00 8.48 188 GLY B N 1
ATOM 1397 C CA . GLY A 1 188 ? 9.154 27.533 -9.207 1.00 8.98 188 GLY B CA 1
ATOM 1398 C C . GLY A 1 188 ? 8.600 28.951 -9.413 1.00 9.77 188 GLY B C 1
ATOM 1399 O O . GLY A 1 188 ? 8.155 29.273 -10.509 1.00 9.09 188 GLY B O 1
ATOM 1400 N N . ASN A 1 189 ? 8.658 29.816 -8.396 1.00 10.49 189 ASN B N 1
ATOM 1401 C CA . ASN A 1 189 ? 8.198 31.188 -8.608 1.00 11.56 189 ASN B CA 1
ATOM 1402 C C . ASN A 1 189 ? 8.922 32.116 -7.643 1.00 10.72 189 ASN B C 1
ATOM 1403 O O . ASN A 1 189 ? 8.311 32.838 -6.854 1.00 10.43 189 ASN B O 1
ATOM 1408 N N . LEU A 1 190 ? 10.247 31.998 -7.611 1.00 10.92 190 LEU B N 1
ATOM 1409 C CA . LEU A 1 190 ? 10.993 32.553 -6.505 1.00 11.18 190 LEU B CA 1
ATOM 1410 C C . LEU A 1 190 ? 11.378 34.014 -6.792 1.00 12.56 190 LEU B C 1
ATOM 1411 O O . LEU A 1 190 ? 12.534 34.430 -6.623 1.00 12.67 190 LEU B O 1
ATOM 1416 N N . GLY A 1 191 ? 10.375 34.813 -7.148 1.00 13.41 191 GLY B N 1
ATOM 1417 C CA . GLY A 1 191 ? 10.591 36.244 -7.260 1.00 15.37 191 GLY B CA 1
ATOM 1418 C C . GLY A 1 191 ? 10.666 36.909 -5.896 1.00 16.28 191 GLY B C 1
ATOM 1419 O O . GLY A 1 191 ? 10.306 36.346 -4.858 1.00 16.33 191 GLY B O 1
ATOM 1420 N N . ALA A 1 192 ? 11.052 38.176 -5.948 1.00 17.50 192 ALA B N 1
ATOM 1421 C CA . ALA A 1 192 ? 11.264 39.005 -4.777 1.00 16.39 192 ALA B CA 1
ATOM 1422 C C . ALA A 1 192 ? 10.047 39.038 -3.859 1.00 15.06 192 ALA B C 1
ATOM 1423 O O . ALA A 1 192 ? 10.207 39.053 -2.631 1.00 15.92 192 ALA B O 1
ATOM 1425 N N . GLU A 1 193 ? 8.849 39.073 -4.460 1.00 14.35 193 GLU B N 1
ATOM 1426 C CA . GLU A 1 193 ? 7.603 39.186 -3.719 1.00 14.60 193 GLU B CA 1
ATOM 1427 C C . GLU A 1 193 ? 7.340 37.942 -2.851 1.00 13.93 193 GLU B C 1
ATOM 1428 O O . GLU A 1 193 ? 6.658 38.050 -1.838 1.00 13.54 193 GLU B O 1
ATOM 1434 N N . ASN A 1 194 ? 7.935 36.783 -3.167 1.00 12.51 194 ASN B N 1
ATOM 1435 C CA . ASN A 1 194 ? 7.704 35.563 -2.387 1.00 12.34 194 ASN B CA 1
ATOM 1436 C C . ASN A 1 194 ? 8.798 35.267 -1.358 1.00 12.42 194 ASN B C 1
ATOM 1437 O O . ASN A 1 194 ? 8.768 34.223 -0.688 1.00 13.02 194 ASN B O 1
ATOM 1442 N N . VAL A 1 195 ? 9.768 36.175 -1.201 1.00 12.89 195 VAL B N 1
ATOM 1443 C CA . VAL A 1 195 ? 10.866 35.969 -0.269 1.00 12.36 195 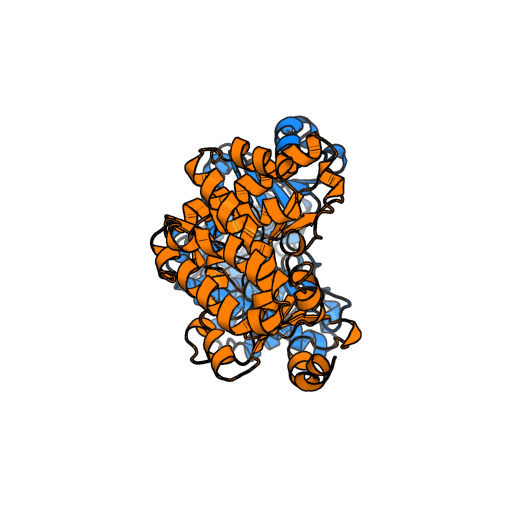VAL B CA 1
ATOM 1444 C C . VAL A 1 195 ? 10.841 37.102 0.744 1.00 13.10 195 VAL B C 1
ATOM 1445 O O . VAL A 1 195 ? 10.963 38.269 0.351 1.00 13.74 195 VAL B O 1
ATOM 1449 N N . LEU A 1 196 ? 10.620 36.741 2.019 1.00 12.96 196 LEU B N 1
ATOM 1450 C CA . LEU A 1 196 ? 10.231 37.706 3.042 1.00 14.53 196 LEU B CA 1
ATOM 1451 C C . LEU A 1 196 ? 11.354 37.839 4.060 1.00 14.04 196 LEU B C 1
ATOM 1452 O O . LEU A 1 196 ? 11.940 36.836 4.454 1.00 12.20 196 LEU B O 1
ATOM 1457 N N . TRP A 1 197 ? 11.595 39.098 4.474 1.00 13.83 197 TRP B N 1
ATOM 1458 C CA . TRP A 1 197 ? 12.714 39.487 5.310 1.00 15.38 197 TRP B CA 1
ATOM 1459 C C . TRP A 1 197 ? 12.185 40.271 6.500 1.00 16.52 197 TRP B C 1
ATOM 1460 O O . TRP A 1 197 ? 11.105 40.852 6.444 1.00 16.76 197 TRP B O 1
ATOM 1471 N N . VAL A 1 198 ? 12.916 40.199 7.599 1.00 20.66 198 VAL B N 1
ATOM 1472 C CA . VAL A 1 198 ? 12.727 41.153 8.680 1.00 25.61 198 VAL B CA 1
ATOM 1473 C C . VAL A 1 198 ? 13.883 42.155 8.635 1.00 29.58 198 VAL B C 1
ATOM 1474 O O . VAL A 1 198 ? 15.027 41.773 8.374 1.00 28.17 198 VAL B O 1
ATOM 1478 N N . ARG A 1 199 ? 13.547 43.438 8.819 1.00 37.02 199 ARG B N 1
ATOM 1479 C CA . ARG A 1 199 ? 14.505 44.532 8.764 1.00 43.83 199 ARG B CA 1
ATOM 1480 C C . ARG A 1 199 ? 14.233 45.510 9.902 1.00 48.46 199 ARG B C 1
ATOM 1481 O O . ARG A 1 199 ? 14.106 46.715 9.676 1.00 58.74 199 ARG B O 1
ATOM 1489 N N . ASP A 1 200 ? 14.111 44.993 11.125 1.00 48.22 200 ASP B N 1
ATOM 1490 C CA . ASP A 1 200 ? 13.952 45.874 12.267 1.00 53.13 200 ASP B CA 1
ATOM 1491 C C . ASP A 1 200 ? 15.310 46.038 12.940 1.00 49.28 200 ASP B C 1
ATOM 1492 O O . ASP A 1 200 ? 15.826 47.153 13.024 1.00 58.34 200 ASP B O 1
ATOM 1497 N N . ASP A 1 201 ? 15.909 44.930 13.377 1.00 46.47 201 ASP B N 1
ATOM 1498 C CA . ASP A 1 201 ? 16.957 45.023 14.379 1.00 43.53 201 ASP B CA 1
ATOM 1499 C C . ASP A 1 201 ? 18.367 45.033 13.752 1.00 44.22 201 ASP B C 1
ATOM 1500 O O . ASP A 1 201 ? 19.335 45.128 14.514 1.00 43.83 201 ASP B O 1
ATOM 1505 N N . GLY A 1 202 ? 18.511 45.018 12.402 1.00 36.04 202 GLY B N 1
ATOM 1506 C CA . GLY A 1 202 ? 19.838 45.081 11.773 1.00 30.59 202 GLY B CA 1
ATOM 1507 C C . GLY A 1 202 ? 19.816 44.879 10.251 1.00 26.19 202 GLY B C 1
ATOM 1508 O O . GLY A 1 202 ? 18.906 45.362 9.577 1.00 28.26 202 GLY B O 1
ATOM 1509 N N . LEU A 1 203 ? 20.806 44.166 9.690 1.00 21.98 203 LEU B N 1
ATOM 1510 C CA . LEU A 1 203 ? 20.783 43.861 8.261 1.00 22.16 203 LEU B CA 1
ATOM 1511 C C . LEU A 1 203 ? 19.635 42.902 7.927 1.00 20.35 203 LEU B C 1
ATOM 1512 O O . LEU A 1 203 ? 19.151 42.189 8.818 1.00 17.92 203 LEU B O 1
ATOM 1517 N N . PRO A 1 204 ? 19.184 42.844 6.643 1.00 19.42 204 PRO B N 1
ATOM 1518 C CA . PRO A 1 204 ? 18.053 42.002 6.242 1.00 19.29 204 PRO B CA 1
ATOM 1519 C C . PRO A 1 204 ? 18.292 40.537 6.581 1.00 17.60 204 PRO B C 1
ATOM 1520 O O . PRO A 1 204 ? 19.363 40.001 6.325 1.00 17.09 204 PRO B O 1
ATOM 1524 N N . ARG A 1 205 ? 17.294 39.952 7.249 1.00 17.36 205 ARG B N 1
ATOM 1525 C CA . ARG A 1 205 ? 17.338 38.576 7.717 1.00 17.55 205 ARG B CA 1
ATOM 1526 C C . ARG A 1 205 ? 16.163 37.830 7.099 1.00 15.71 205 ARG B C 1
ATOM 1527 O O . ARG A 1 205 ? 15.015 38.287 7.171 1.00 14.52 205 ARG B O 1
ATOM 1535 N N . LEU A 1 206 ? 16.480 36.676 6.498 1.00 15.65 206 LEU B N 1
ATOM 1536 C CA . LEU A 1 206 ? 15.509 35.886 5.767 1.00 16.20 206 LEU B CA 1
ATOM 1537 C C . LEU A 1 206 ? 14.470 35.362 6.755 1.00 14.55 206 LEU B C 1
ATOM 1538 O O . LEU A 1 206 ? 14.806 34.690 7.718 1.00 15.59 206 LEU B O 1
ATOM 1543 N N . SER A 1 207 ? 13.212 35.716 6.545 1.00 12.87 207 SER B N 1
ATOM 1544 C CA . SER A 1 207 ? 12.172 35.272 7.452 1.00 12.66 207 SER B CA 1
ATOM 1545 C C . SER A 1 207 ? 11.571 33.968 6.925 1.00 11.27 207 SER B C 1
ATOM 1546 O O . SER A 1 207 ? 11.486 32.956 7.614 1.00 10.64 207 SER B O 1
ATOM 1549 N N . GLY A 1 208 ? 11.207 33.970 5.655 1.00 10.68 208 GLY B N 1
ATOM 1550 C CA . GLY A 1 208 ? 10.551 32.785 5.144 1.00 9.69 208 GLY B CA 1
ATOM 1551 C C . GLY A 1 208 ? 10.216 32.993 3.693 1.00 9.58 208 GLY B C 1
ATOM 1552 O O . GLY A 1 208 ? 10.463 34.071 3.159 1.00 8.96 208 GLY B O 1
ATOM 1553 N N . VAL A 1 209 ? 9.668 31.939 3.093 1.00 9.13 209 VAL B N 1
ATOM 1554 C CA . VAL A 1 209 ? 9.328 31.940 1.690 1.00 9.18 209 VAL B CA 1
ATOM 1555 C C . VAL A 1 209 ? 7.875 31.512 1.563 1.00 8.95 209 VAL B C 1
ATOM 1556 O O . VAL A 1 209 ? 7.491 30.590 2.243 1.00 9.26 209 VAL B O 1
ATOM 1560 N N . ILE A 1 210 ? 7.141 32.128 0.646 1.00 9.87 210 ILE B N 1
ATOM 1561 C CA . ILE A 1 210 ? 5.708 31.912 0.462 1.00 10.79 210 ILE B CA 1
ATOM 1562 C C . ILE A 1 210 ? 5.429 31.523 -0.981 1.00 10.83 210 ILE B C 1
ATOM 1563 O O . ILE A 1 210 ? 6.294 31.625 -1.845 1.00 10.77 210 ILE B O 1
ATOM 1568 N N . ASP A 1 211 ? 4.149 31.202 -1.228 1.00 11.55 211 ASP B N 1
ATOM 1569 C CA . ASP A 1 211 ? 3.584 30.927 -2.537 1.00 12.62 211 ASP B CA 1
ATOM 1570 C C . ASP A 1 211 ? 4.280 29.722 -3.168 1.00 11.89 211 ASP B C 1
ATOM 1571 O O . ASP A 1 211 ? 4.888 29.845 -4.219 1.00 11.40 211 ASP B O 1
ATOM 1576 N N . TRP A 1 212 ? 4.082 28.537 -2.576 1.00 12.19 212 TRP B N 1
ATOM 1577 C CA . TRP A 1 212 ? 4.676 27.295 -3.062 1.00 12.70 212 TRP B CA 1
ATOM 1578 C C . TRP A 1 212 ? 3.819 26.527 -4.071 1.00 13.66 212 TRP B C 1
ATOM 1579 O O . TRP A 1 212 ? 4.047 25.330 -4.291 1.00 12.36 212 TRP B O 1
ATOM 1590 N N . ASP A 1 213 ? 2.895 27.221 -4.736 1.00 14.79 213 ASP B N 1
ATOM 1591 C CA . ASP A 1 213 ? 1.961 26.614 -5.675 1.00 16.25 213 ASP B CA 1
ATOM 1592 C C . ASP A 1 213 ? 2.669 25.798 -6.767 1.00 15.34 213 ASP B C 1
ATOM 1593 O O . ASP A 1 213 ? 2.130 24.796 -7.207 1.00 14.09 213 ASP B O 1
ATOM 1598 N N . GLU A 1 214 ? 3.856 26.232 -7.209 1.00 15.02 214 GLU B N 1
ATOM 1599 C CA . GLU A 1 214 ? 4.538 25.641 -8.356 1.00 15.67 214 GLU B CA 1
ATOM 1600 C C . GLU A 1 214 ? 5.627 24.640 -7.947 1.00 13.21 214 GLU B C 1
ATOM 1601 O O . GLU A 1 214 ? 6.360 24.196 -8.803 1.00 11.67 214 GLU B O 1
ATOM 1607 N N . VAL A 1 215 ? 5.766 24.318 -6.657 1.00 11.13 215 VAL B N 1
ATOM 1608 C CA . VAL A 1 215 ? 6.883 23.523 -6.161 1.00 11.51 215 VAL B CA 1
ATOM 1609 C C . VAL A 1 215 ? 6.909 22.133 -6.801 1.00 11.24 215 VAL B C 1
ATOM 1610 O O . VAL A 1 215 ? 5.857 21.538 -7.085 1.00 11.76 215 VAL B O 1
ATOM 1614 N N . SER A 1 216 ? 8.131 21.630 -6.994 1.00 10.44 216 SER B N 1
ATOM 1615 C CA . SER A 1 216 ? 8.377 20.361 -7.670 1.00 10.75 216 SER B CA 1
ATOM 1616 C C . SER A 1 216 ? 9.808 19.934 -7.383 1.00 11.37 216 SER B C 1
ATOM 1617 O O . SER A 1 216 ? 10.557 20.744 -6.841 1.00 9.94 216 SER B O 1
ATOM 1620 N N . ILE A 1 217 ? 10.136 18.693 -7.775 1.00 11.85 217 ILE B N 1
ATOM 1621 C CA . ILE A 1 217 ? 11.499 18.275 -8.045 1.00 13.62 217 ILE B CA 1
ATOM 1622 C C . ILE A 1 217 ? 11.827 18.727 -9.462 1.00 12.78 217 ILE B C 1
ATOM 1623 O O . ILE A 1 217 ? 11.160 18.335 -10.413 1.00 14.03 217 ILE B O 1
ATOM 1628 N N . GLY A 1 218 ? 12.876 19.532 -9.595 1.00 12.76 218 GLY B N 1
ATOM 1629 C CA . GLY A 1 218 ? 13.269 20.069 -10.877 1.00 11.68 218 GLY B CA 1
ATOM 1630 C C . GLY A 1 218 ? 14.712 20.565 -10.890 1.00 11.89 218 GLY B C 1
ATOM 1631 O O . GLY A 1 218 ? 15.594 20.097 -10.163 1.00 11.91 218 GLY B O 1
ATOM 1632 N N . ASP A 1 219 ? 14.908 21.590 -11.700 1.00 11.86 219 ASP B N 1
ATOM 1633 C CA . ASP A 1 219 ? 16.207 22.146 -11.978 1.00 11.49 219 ASP B CA 1
ATOM 1634 C C . ASP A 1 219 ? 16.360 23.395 -11.123 1.00 11.28 219 ASP B C 1
ATOM 1635 O O . ASP A 1 219 ? 15.585 24.333 -11.282 1.00 11.59 219 ASP B O 1
ATOM 1640 N N . PRO A 1 220 ? 17.377 23.452 -10.235 1.00 11.03 220 PRO B N 1
ATOM 1641 C CA . PRO A 1 220 ? 17.644 24.636 -9.416 1.00 10.42 220 PRO B CA 1
ATOM 1642 C C . PRO A 1 220 ? 17.831 25.907 -10.233 1.00 9.96 220 PRO B C 1
ATOM 1643 O O . PRO A 1 220 ? 17.646 27.021 -9.733 1.00 8.53 220 PRO B O 1
ATOM 1647 N N . ALA A 1 221 ? 18.232 25.723 -11.509 1.00 10.29 221 ALA B N 1
ATOM 1648 C CA . ALA A 1 221 ? 18.362 26.829 -12.438 1.00 10.48 221 ALA B CA 1
ATOM 1649 C C . ALA A 1 221 ? 17.078 27.656 -12.562 1.00 10.49 221 ALA B C 1
ATOM 1650 O O . ALA A 1 221 ? 17.168 28.864 -12.800 1.00 10.48 221 ALA B O 1
ATOM 1652 N N . GLU A 1 222 ? 15.915 27.023 -12.348 1.00 10.09 222 GLU B N 1
ATOM 1653 C CA . GLU A 1 222 ? 14.633 27.711 -12.419 1.00 10.18 222 GLU B CA 1
ATOM 1654 C C . GLU A 1 222 ? 14.570 28.791 -11.338 1.00 10.24 222 GLU B C 1
ATOM 1655 O O . GLU A 1 222 ? 14.138 29.909 -11.605 1.00 9.24 222 GLU B O 1
ATOM 1661 N N . ASP A 1 223 ? 15.019 28.447 -10.116 1.00 10.03 223 ASP B N 1
ATOM 1662 C CA . ASP A 1 223 ? 14.917 29.338 -8.971 1.00 9.88 223 ASP B CA 1
ATOM 1663 C C . ASP A 1 223 ? 15.993 30.415 -9.092 1.00 10.47 223 ASP B C 1
ATOM 1664 O O . ASP A 1 223 ? 15.735 31.599 -8.813 1.00 9.76 223 ASP B O 1
ATOM 1669 N N . LEU A 1 224 ? 17.210 30.010 -9.542 1.00 9.51 224 LEU B N 1
ATOM 1670 C CA . LEU A 1 224 ? 18.249 30.995 -9.742 1.00 9.73 224 LEU B CA 1
ATOM 1671 C C . LEU A 1 224 ? 17.872 31.995 -10.837 1.00 10.07 224 LEU B C 1
ATOM 1672 O O . LEU A 1 224 ? 18.148 33.179 -10.665 1.00 9.16 224 LEU B O 1
ATOM 1677 N N . ALA A 1 225 ? 17.142 31.550 -11.872 1.00 10.28 225 ALA B N 1
ATOM 1678 C CA . ALA A 1 225 ? 16.665 32.427 -12.932 1.00 11.35 225 ALA B CA 1
ATOM 1679 C C . ALA A 1 225 ? 15.753 33.511 -12.374 1.00 12.21 225 ALA B C 1
ATOM 1680 O O . ALA A 1 225 ? 15.854 34.680 -12.769 1.00 10.28 225 ALA B O 1
ATOM 1682 N N . ALA A 1 226 ? 14.842 33.080 -11.483 1.00 11.76 226 ALA B N 1
ATOM 1683 C CA . ALA A 1 226 ? 13.894 33.996 -10.869 1.00 13.05 226 ALA B CA 1
ATOM 1684 C C . ALA A 1 226 ? 14.644 35.118 -10.152 1.00 13.76 226 ALA B C 1
ATOM 1685 O O . ALA A 1 226 ? 14.289 36.293 -10.247 1.00 12.33 226 ALA B O 1
ATOM 1687 N N . ILE A 1 227 ? 15.658 34.724 -9.376 1.00 14.18 227 ILE B N 1
ATOM 1688 C CA . ILE A 1 227 ? 16.463 35.671 -8.630 1.00 15.67 227 ILE B CA 1
ATOM 1689 C C . ILE A 1 227 ? 17.141 36.659 -9.572 1.00 15.72 227 ILE B C 1
ATOM 1690 O O . ILE A 1 227 ? 17.100 37.868 -9.338 1.00 16.14 227 ILE B O 1
ATOM 1695 N N . GLY A 1 228 ? 17.784 36.125 -10.602 1.00 15.26 228 GLY B N 1
ATOM 1696 C CA . GLY A 1 228 ? 18.406 36.958 -11.614 1.00 16.55 228 GLY B CA 1
ATOM 1697 C C . GLY A 1 228 ? 17.403 37.879 -12.322 1.00 15.56 228 GLY B C 1
ATOM 1698 O O . GLY A 1 228 ? 17.714 39.051 -12.584 1.00 15.21 228 GLY B O 1
ATOM 1699 N N . ALA A 1 229 ? 16.199 37.372 -12.617 1.00 14.56 229 ALA B N 1
ATOM 1700 C CA . ALA A 1 229 ? 15.203 38.213 -13.248 1.00 14.29 229 ALA B CA 1
ATOM 1701 C C . ALA A 1 229 ? 14.906 39.425 -12.378 1.00 14.91 229 ALA B C 1
ATOM 1702 O O . ALA A 1 229 ? 14.785 40.504 -12.912 1.00 14.52 229 ALA B O 1
ATOM 1704 N N . GLY A 1 230 ? 14.752 39.226 -11.061 1.00 14.19 230 GLY B N 1
ATOM 1705 C CA . GLY A 1 230 ? 14.366 40.286 -10.154 1.00 15.87 230 GLY B CA 1
ATOM 1706 C C . GLY A 1 230 ? 15.518 41.233 -9.804 1.00 18.20 230 GLY B C 1
ATOM 1707 O O . GLY A 1 230 ? 15.297 42.433 -9.651 1.00 20.53 230 GLY B O 1
ATOM 1708 N N . TYR A 1 231 ? 16.747 40.708 -9.679 1.00 16.59 231 TYR B N 1
ATOM 1709 C CA . TYR A 1 231 ? 17.798 41.460 -9.026 1.00 18.72 231 TYR B CA 1
ATOM 1710 C C . TYR A 1 231 ? 19.006 41.737 -9.929 1.00 19.93 231 TYR B C 1
ATOM 1711 O O . TYR A 1 231 ? 19.848 42.540 -9.551 1.00 21.16 231 TYR B O 1
ATOM 1720 N N . GLY A 1 232 ? 19.116 41.087 -11.089 1.00 20.22 232 GLY B N 1
ATOM 1721 C CA . GLY A 1 232 ? 20.132 41.439 -12.075 1.00 20.26 232 GLY B CA 1
ATOM 1722 C C . GLY A 1 232 ? 21.393 40.581 -11.952 1.00 22.62 232 GLY B C 1
ATOM 1723 O O . GLY A 1 232 ? 21.593 39.848 -10.969 1.00 21.54 232 GLY B O 1
ATOM 1724 N N . LYS A 1 233 ? 22.264 40.709 -12.959 1.00 21.21 233 LYS B N 1
ATOM 1725 C CA . LYS A 1 233 ? 23.309 39.725 -13.187 1.00 22.68 233 LYS B CA 1
ATOM 1726 C C . LYS A 1 233 ? 24.340 39.748 -12.056 1.00 19.44 233 LYS B C 1
ATOM 1727 O O . LYS A 1 233 ? 24.872 38.699 -11.695 1.00 18.74 233 LYS B O 1
ATOM 1733 N N . ASP A 1 234 ? 24.644 40.929 -11.513 1.00 19.20 234 ASP B N 1
ATOM 1734 C CA . ASP A 1 234 ? 25.694 41.061 -10.516 1.00 20.80 234 ASP B CA 1
ATOM 1735 C C . ASP A 1 234 ? 25.304 40.379 -9.203 1.00 19.55 234 ASP B C 1
ATOM 1736 O O . ASP A 1 234 ? 26.118 39.683 -8.604 1.00 19.05 234 ASP B O 1
ATOM 1741 N N . PHE A 1 235 ? 24.069 40.595 -8.737 1.00 17.01 235 PHE B N 1
ATOM 1742 C CA . PHE A 1 235 ? 23.637 39.936 -7.520 1.00 15.98 235 PHE B CA 1
ATOM 1743 C C . PHE A 1 235 ? 23.576 38.432 -7.761 1.00 15.99 235 PHE B C 1
ATOM 1744 O O . PHE A 1 235 ? 23.935 37.648 -6.893 1.00 16.27 235 PHE B O 1
ATOM 1752 N N . LEU A 1 236 ? 23.072 38.029 -8.930 1.00 17.02 236 LEU B N 1
ATOM 1753 C CA . LEU A 1 236 ? 22.941 36.620 -9.237 1.00 16.66 236 LEU B CA 1
ATOM 1754 C C . LEU A 1 236 ? 24.326 35.972 -9.168 1.00 18.11 236 LEU B C 1
ATOM 1755 O O . LEU A 1 236 ? 24.477 34.877 -8.620 1.00 15.28 236 LEU B O 1
ATOM 1760 N N . ASP A 1 237 ? 25.341 36.659 -9.727 1.00 19.16 237 ASP B N 1
ATOM 1761 C CA . ASP A 1 237 ? 26.698 36.123 -9.759 1.00 19.98 237 ASP B CA 1
ATOM 1762 C C . ASP A 1 237 ? 27.251 35.959 -8.343 1.00 17.59 237 ASP B C 1
ATOM 1763 O O . ASP A 1 237 ? 27.979 35.011 -8.047 1.00 18.31 237 ASP B O 1
ATOM 1768 N N . GLN A 1 238 ? 26.877 36.856 -7.438 1.00 17.89 238 GLN B N 1
ATOM 1769 C CA . GLN A 1 238 ? 27.233 36.680 -6.043 1.00 18.39 238 GLN B CA 1
ATOM 1770 C C . GLN A 1 238 ? 26.608 35.438 -5.399 1.00 17.02 238 GLN B C 1
ATOM 1771 O O . GLN A 1 238 ? 27.253 34.740 -4.635 1.00 16.01 238 GLN B O 1
ATOM 1777 N N . VAL A 1 239 ? 25.334 35.159 -5.680 1.00 14.23 239 VAL B N 1
ATOM 1778 C CA . VAL A 1 239 ? 24.712 33.964 -5.164 1.00 11.90 239 VAL B CA 1
ATOM 1779 C C . VAL A 1 239 ? 25.373 32.721 -5.751 1.00 11.12 239 VAL B C 1
ATOM 1780 O O . VAL A 1 239 ? 25.634 31.765 -5.051 1.00 11.55 239 VAL B O 1
ATOM 1784 N N . LEU A 1 240 ? 25.651 32.715 -7.039 1.00 11.89 240 LEU B N 1
ATOM 1785 C CA . LEU A 1 240 ? 26.253 31.550 -7.667 1.00 12.17 240 LEU B CA 1
ATOM 1786 C C . LEU A 1 240 ? 27.648 31.286 -7.101 1.00 10.90 240 LEU B C 1
ATOM 1787 O O . LEU A 1 240 ? 28.034 30.130 -6.899 1.00 9.78 240 LEU B O 1
ATOM 1792 N N . THR A 1 241 ? 28.409 32.354 -6.886 1.00 11.79 241 THR B N 1
ATOM 1793 C CA . THR A 1 241 ? 29.751 32.220 -6.306 1.00 13.43 241 THR B CA 1
ATOM 1794 C C . THR A 1 241 ? 29.664 31.676 -4.876 1.00 13.71 241 THR B C 1
ATOM 1795 O O . THR A 1 241 ? 30.320 30.678 -4.542 1.00 16.14 241 THR B O 1
ATOM 1799 N N . LEU A 1 242 ? 28.831 32.284 -4.021 1.00 13.48 242 LEU B N 1
ATOM 1800 C CA . LEU A 1 242 ? 28.764 31.826 -2.639 1.00 12.35 242 LEU B CA 1
ATOM 1801 C C . LEU A 1 242 ? 28.212 30.395 -2.547 1.00 12.28 242 LEU B C 1
ATOM 1802 O O . LEU A 1 242 ? 28.567 29.661 -1.621 1.00 12.33 242 LEU B O 1
ATOM 1807 N N . GLY A 1 243 ? 27.370 29.972 -3.500 1.00 12.28 243 GLY B N 1
ATOM 1808 C CA . GLY A 1 243 ? 26.749 28.663 -3.403 1.00 12.70 243 GLY B CA 1
ATOM 1809 C C . GLY A 1 243 ? 27.529 27.538 -4.077 1.00 13.70 243 GLY B C 1
ATOM 1810 O O . GLY A 1 243 ? 27.163 26.372 -3.954 1.00 14.50 243 GLY B O 1
ATOM 1811 N N . GLY A 1 244 ? 28.566 27.881 -4.847 1.00 15.28 244 GLY B N 1
ATOM 1812 C CA . GLY A 1 244 ? 29.290 26.870 -5.597 1.00 15.25 244 GLY B CA 1
ATOM 1813 C C . GLY A 1 244 ? 28.566 26.492 -6.886 1.00 15.52 244 GLY B C 1
ATOM 1814 O O . GLY A 1 244 ? 28.571 25.327 -7.268 1.00 16.37 244 GLY B O 1
ATOM 1815 N N . TRP A 1 245 ? 27.906 27.466 -7.529 1.00 16.00 245 TRP B N 1
ATOM 1816 C CA . TRP A 1 245 ? 27.045 27.175 -8.673 1.00 15.94 245 TRP B CA 1
ATOM 1817 C C . TRP A 1 245 ? 27.402 28.013 -9.905 1.00 17.54 245 TRP B C 1
ATOM 1818 O O . TRP A 1 245 ? 26.544 28.224 -10.767 1.00 16.82 245 TRP B O 1
ATOM 1829 N N . SER A 1 246 ? 28.643 28.523 -10.005 1.00 19.84 246 SER B N 1
ATOM 1830 C CA . SER A 1 246 ? 28.965 29.465 -11.069 1.00 22.15 246 SER B CA 1
ATOM 1831 C C . SER A 1 246 ? 29.600 28.721 -12.254 1.00 22.40 246 SER B C 1
ATOM 1832 O O . SER A 1 246 ? 30.120 29.364 -13.140 1.00 23.70 246 SER B O 1
ATOM 1835 N N . ASP A 1 247 ? 29.463 27.390 -12.329 1.00 23.04 247 ASP B N 1
ATOM 1836 C CA . ASP A 1 247 ? 29.918 26.655 -13.502 1.00 24.67 247 ASP B CA 1
ATOM 1837 C C . ASP A 1 247 ? 29.120 27.058 -14.748 1.00 25.36 247 ASP B C 1
ATOM 1838 O O . ASP A 1 247 ? 27.962 27.482 -14.701 1.00 22.03 247 ASP B O 1
ATOM 1843 N N . ARG A 1 248 ? 29.789 26.975 -15.915 1.00 21.25 248 ARG B N 1
ATOM 1844 C CA . ARG A 1 248 ? 29.183 27.462 -17.185 1.00 22.22 248 ARG B CA 1
ATOM 1845 C C . ARG A 1 248 ? 27.884 26.725 -17.519 1.00 20.38 248 ARG B C 1
ATOM 1846 O O . ARG A 1 248 ? 27.011 27.363 -18.069 1.00 20.41 248 ARG B O 1
ATOM 1854 N N . ARG A 1 249 ? 27.835 25.423 -17.263 1.00 18.44 249 ARG B N 1
ATOM 1855 C CA . ARG A 1 249 ? 26.615 24.686 -17.551 1.00 21.10 249 ARG B CA 1
ATOM 1856 C C . ARG A 1 249 ? 25.419 25.293 -16.816 1.00 18.42 249 ARG B C 1
ATOM 1857 O O . ARG A 1 249 ? 24.372 25.545 -17.408 1.00 17.18 249 ARG B O 1
ATOM 1865 N N . MET A 1 250 ? 25.590 25.484 -15.505 1.00 16.96 250 MET B N 1
ATOM 1866 C CA . MET A 1 250 ? 24.531 26.049 -14.699 1.00 17.41 250 MET B CA 1
ATOM 1867 C C . MET A 1 250 ? 24.230 27.470 -15.184 1.00 15.43 250 MET B C 1
ATOM 1868 O O . MET A 1 250 ? 23.072 27.840 -15.362 1.00 14.13 250 MET B O 1
ATOM 1873 N N . ALA A 1 251 ? 25.266 28.264 -15.428 1.00 14.33 251 ALA B N 1
ATOM 1874 C CA . ALA A 1 251 ? 25.046 29.654 -15.791 1.00 16.03 251 ALA B CA 1
ATOM 1875 C C . ALA A 1 251 ? 24.282 29.725 -17.109 1.00 16.15 251 ALA B C 1
ATOM 1876 O O . ALA A 1 251 ? 23.493 30.648 -17.332 1.00 15.35 251 ALA B O 1
ATOM 1878 N N . THR A 1 252 ? 24.509 28.723 -17.980 1.00 16.04 252 THR B N 1
ATOM 1879 C CA . THR A 1 252 ? 23.932 28.688 -19.309 1.00 16.17 252 THR B CA 1
ATOM 1880 C C . THR A 1 252 ? 22.446 28.299 -19.193 1.00 16.34 252 THR B C 1
ATOM 1881 O O . THR A 1 252 ? 21.589 28.942 -19.811 1.00 16.34 252 THR B O 1
ATOM 1885 N N . ARG A 1 253 ? 22.107 27.309 -18.350 1.00 14.72 253 ARG B N 1
ATOM 1886 C CA . ARG A 1 253 ? 20.701 26.981 -18.141 1.00 13.42 253 ARG B CA 1
ATOM 1887 C C . ARG A 1 253 ? 19.976 28.165 -17.494 1.00 12.74 253 ARG B C 1
ATOM 1888 O O . ARG A 1 253 ? 18.844 28.475 -17.854 1.00 12.93 253 ARG B O 1
ATOM 1896 N N . ILE A 1 254 ? 20.595 28.791 -16.495 1.00 12.29 254 ILE B N 1
ATOM 1897 C CA . ILE A 1 254 ? 19.989 29.956 -15.870 1.00 12.57 254 ILE B CA 1
ATOM 1898 C C . ILE A 1 254 ? 19.658 30.984 -16.941 1.00 12.91 254 ILE B C 1
ATOM 1899 O O . ILE A 1 254 ? 18.537 31.471 -16.971 1.00 12.11 254 ILE B O 1
ATOM 1904 N N . ALA A 1 255 ? 20.602 31.272 -17.847 1.00 13.78 255 ALA B N 1
ATOM 1905 C CA . ALA A 1 255 ? 20.391 32.323 -18.847 1.00 13.78 255 ALA B CA 1
ATOM 1906 C C . ALA A 1 255 ? 19.204 31.984 -19.745 1.00 13.22 255 ALA B C 1
ATOM 1907 O O . ALA A 1 255 ? 18.409 32.861 -20.123 1.00 12.34 255 ALA B O 1
ATOM 1909 N N . THR A 1 256 ? 19.113 30.703 -20.118 1.00 13.22 256 THR B N 1
ATOM 1910 C CA . THR A 1 256 ? 18.039 30.233 -20.974 1.00 13.34 256 THR B CA 1
ATOM 1911 C C . THR A 1 256 ? 16.673 30.371 -20.293 1.00 12.54 256 THR B C 1
ATOM 1912 O O . THR A 1 256 ? 15.678 30.781 -20.904 1.00 12.14 256 THR B O 1
ATOM 1916 N N . ILE A 1 257 ? 16.590 29.910 -19.043 1.00 11.64 257 ILE B N 1
ATOM 1917 C CA . ILE A 1 257 ? 15.322 29.913 -18.341 1.00 10.96 257 ILE B CA 1
ATOM 1918 C C . ILE A 1 257 ? 14.957 31.348 -17.964 1.00 11.26 257 ILE B C 1
ATOM 1919 O O . ILE A 1 257 ? 13.810 31.761 -18.055 1.00 10.22 257 ILE B O 1
ATOM 1924 N N . ARG A 1 258 ? 15.969 32.112 -17.585 1.00 11.71 258 ARG B N 1
ATOM 1925 C CA . ARG A 1 258 ? 15.778 33.494 -17.221 1.00 13.59 258 ARG B CA 1
ATOM 1926 C C . ARG A 1 258 ? 15.091 34.238 -18.355 1.00 13.07 258 ARG B C 1
ATOM 1927 O O . ARG A 1 258 ? 14.181 35.032 -18.104 1.00 13.62 258 ARG B O 1
ATOM 1935 N N . ALA A 1 259 ? 15.472 33.949 -19.604 1.00 14.39 259 ALA B N 1
ATOM 1936 C CA . ALA A 1 259 ? 14.874 34.648 -20.736 1.00 15.21 259 ALA B CA 1
ATOM 1937 C C . ALA A 1 259 ? 13.381 34.319 -20.918 1.00 17.24 259 ALA B C 1
ATOM 1938 O O . ALA A 1 259 ? 12.694 35.024 -21.659 1.00 15.84 259 ALA B O 1
ATOM 1940 N N . THR A 1 260 ? 12.884 33.270 -20.247 1.00 15.38 260 THR B N 1
ATOM 1941 C CA . THR A 1 260 ? 11.480 32.882 -20.312 1.00 15.78 260 THR B CA 1
ATOM 1942 C C . THR A 1 260 ? 10.700 33.333 -19.073 1.00 15.26 260 THR B C 1
ATOM 1943 O O . THR A 1 260 ? 9.490 33.083 -18.989 1.00 14.23 260 THR B O 1
ATOM 1947 N N . PHE A 1 261 ? 11.357 33.959 -18.085 1.00 15.40 261 PHE B N 1
ATOM 1948 C CA . PHE A 1 261 ? 10.725 34.120 -16.772 1.00 15.87 261 PHE B CA 1
ATOM 1949 C C . PHE A 1 261 ? 9.489 35.027 -16.849 1.00 17.10 261 PHE B C 1
ATOM 1950 O O . PHE A 1 261 ? 8.464 34.759 -16.217 1.00 15.11 261 PHE B O 1
ATOM 1958 N N . ALA A 1 262 ? 9.560 36.111 -17.624 1.00 15.61 262 ALA B N 1
ATOM 1959 C CA . ALA A 1 262 ? 8.389 36.957 -17.771 1.00 15.84 262 ALA B CA 1
ATOM 1960 C C . ALA A 1 262 ? 7.250 36.165 -18.430 1.00 14.77 262 ALA B C 1
ATOM 1961 O O . ALA A 1 262 ? 6.087 36.320 -18.065 1.00 16.22 262 ALA B O 1
ATOM 1963 N N . LEU A 1 263 ? 7.572 35.304 -19.391 1.00 14.89 263 LEU B N 1
ATOM 1964 C CA . LEU A 1 263 ? 6.555 34.480 -20.029 1.00 14.76 263 LEU B CA 1
ATOM 1965 C C . LEU A 1 263 ? 5.934 33.507 -19.013 1.00 13.90 263 LEU B C 1
ATOM 1966 O O . LEU A 1 263 ? 4.739 33.189 -19.084 1.00 12.72 263 LEU B O 1
ATOM 1971 N N . GLN A 1 264 ? 6.737 33.032 -18.063 1.00 12.90 264 GLN B N 1
ATOM 1972 C CA . GLN A 1 264 ? 6.241 32.192 -16.971 1.00 12.76 264 GLN B CA 1
ATOM 1973 C C . GLN A 1 264 ? 5.262 32.974 -16.112 1.00 14.30 264 GLN B C 1
ATOM 1974 O O . GLN A 1 264 ? 4.217 32.441 -15.715 1.00 13.34 264 GLN B O 1
ATOM 1980 N N . GLN A 1 265 ? 5.601 34.249 -15.854 1.00 14.52 265 GLN B N 1
ATOM 1981 C CA . GLN A 1 265 ? 4.735 35.109 -15.073 1.00 15.19 265 GLN B CA 1
ATOM 1982 C C . GLN A 1 265 ? 3.445 35.358 -15.854 1.00 14.42 265 GLN B C 1
ATOM 1983 O O . GLN A 1 265 ? 2.372 35.275 -15.271 1.00 14.36 265 GLN B O 1
ATOM 1989 N N . ALA A 1 266 ? 3.547 35.622 -17.163 1.00 14.29 266 ALA B N 1
ATOM 1990 C CA . ALA A 1 266 ? 2.360 35.846 -17.983 1.00 15.02 266 ALA B CA 1
ATOM 1991 C C . ALA A 1 266 ? 1.467 34.604 -18.033 1.00 15.96 266 ALA B C 1
ATOM 1992 O O . ALA A 1 266 ? 0.238 34.710 -17.918 1.00 15.85 266 ALA B O 1
ATOM 1994 N N . LEU A 1 267 ? 2.056 33.417 -18.252 1.00 14.87 267 LEU B N 1
ATOM 1995 C CA . LEU A 1 267 ? 1.240 32.209 -18.319 1.00 14.98 267 LEU B CA 1
ATOM 1996 C C . LEU A 1 267 ? 0.449 31.983 -17.022 1.00 16.72 267 LEU B C 1
ATOM 1997 O O . LEU A 1 267 ? -0.745 31.686 -17.063 1.00 15.28 267 LEU B O 1
ATOM 2002 N N . SER A 1 268 ? 1.108 32.148 -15.862 1.00 17.82 268 SER B N 1
ATOM 2003 C CA . SER A 1 268 ? 0.484 31.975 -14.563 1.00 18.72 268 SER B CA 1
ATOM 2004 C C . SER A 1 268 ? -0.668 32.964 -14.412 1.00 19.71 268 SER B C 1
ATOM 2005 O O . SER A 1 268 ? -1.756 32.577 -13.964 1.00 18.09 268 SER B O 1
ATOM 2008 N N . ALA A 1 269 ? -0.425 34.225 -14.811 1.00 18.21 269 ALA B N 1
ATOM 2009 C CA . ALA A 1 269 ? -1.404 35.288 -14.643 1.00 19.62 269 ALA B CA 1
ATOM 2010 C C . ALA A 1 269 ? -2.609 34.998 -15.528 1.00 22.39 269 ALA B C 1
ATOM 2011 O O . ALA A 1 269 ? -3.753 35.248 -15.126 1.00 21.01 269 ALA B O 1
ATOM 2013 N N . CYS A 1 270 ? -2.316 34.460 -16.719 1.00 22.35 270 CYS B N 1
ATOM 2014 C CA . CYS A 1 270 ? -3.340 34.102 -17.671 1.00 23.40 270 CYS B CA 1
ATOM 2015 C C . CYS A 1 270 ? -4.249 33.055 -17.044 1.00 25.70 270 CYS B C 1
ATOM 2016 O O . CYS A 1 270 ? -5.462 33.208 -17.107 1.00 24.80 270 CYS B O 1
ATOM 2019 N N . ARG A 1 271 ? -3.654 32.020 -16.424 1.00 23.85 271 ARG B N 1
ATOM 2020 C CA . ARG A 1 271 ? -4.422 30.920 -15.853 1.00 22.90 271 ARG B CA 1
ATOM 2021 C C . ARG A 1 271 ? -5.103 31.267 -14.526 1.00 24.29 271 ARG B C 1
ATOM 2022 O O . ARG A 1 271 ? -6.069 30.615 -14.135 1.00 22.26 271 ARG B O 1
ATOM 2030 N N . ASP A 1 272 ? -4.596 32.253 -13.788 1.00 24.38 272 ASP B N 1
ATOM 2031 C CA . ASP A 1 272 ? -5.145 32.508 -12.468 1.00 25.77 272 ASP B CA 1
ATOM 2032 C C . ASP A 1 272 ? -6.068 33.727 -12.520 1.00 26.69 272 ASP B C 1
ATOM 2033 O O . ASP A 1 272 ? -6.701 34.051 -11.518 1.00 23.70 272 ASP B O 1
ATOM 2038 N N . GLY A 1 273 ? -6.164 34.382 -13.687 1.00 26.68 273 GLY B N 1
ATOM 2039 C CA . GLY A 1 273 ? -7.110 35.469 -13.886 1.00 28.22 273 GLY B CA 1
ATOM 2040 C C . GLY A 1 273 ? -6.586 36.811 -13.387 1.00 31.20 273 GLY B C 1
ATOM 2041 O O . GLY A 1 273 ? -7.338 37.767 -13.243 1.00 30.69 273 GLY B O 1
ATOM 2042 N N . ASP A 1 274 ? -5.284 36.911 -13.148 1.00 29.59 274 ASP B N 1
ATOM 2043 C CA . ASP A 1 274 ? -4.749 38.133 -12.581 1.00 32.19 274 ASP B CA 1
ATOM 2044 C C . ASP A 1 274 ? -4.406 39.094 -13.718 1.00 34.87 274 ASP B C 1
ATOM 2045 O O . ASP A 1 274 ? -3.342 38.992 -14.326 1.00 29.47 274 ASP B O 1
ATOM 2050 N N . GLU A 1 275 ? -5.307 40.051 -13.968 1.00 37.84 275 GLU B N 1
ATOM 2051 C CA . GLU A 1 275 ? -5.223 40.938 -15.118 1.00 38.97 275 GLU B CA 1
ATOM 2052 C C . GLU A 1 275 ? -3.964 41.795 -15.117 1.00 37.39 275 GLU B C 1
ATOM 2053 O O . GLU A 1 275 ? -3.428 42.065 -16.190 1.00 39.75 275 GLU B O 1
ATOM 2059 N N . GLU A 1 276 ? -3.531 42.280 -13.949 1.00 37.68 276 GLU B N 1
ATOM 2060 C CA . GLU A 1 276 ? -2.402 43.195 -13.924 1.00 41.61 276 GLU B CA 1
ATOM 2061 C C . GLU A 1 276 ? -1.091 42.414 -14.035 1.00 37.58 276 GLU B C 1
ATOM 2062 O O . GLU A 1 276 ? -0.191 42.823 -14.766 1.00 35.37 276 GLU B O 1
ATOM 2068 N N . GLU A 1 277 ? -0.979 41.274 -13.344 1.00 34.24 277 GLU B N 1
ATOM 2069 C CA . GLU A 1 277 ? 0.216 40.455 -13.492 1.00 35.25 277 GLU B CA 1
ATOM 2070 C C . GLU A 1 277 ? 0.350 39.983 -14.944 1.00 30.36 277 GLU B C 1
ATOM 2071 O O . GLU A 1 277 ? 1.461 39.818 -15.427 1.00 28.04 277 GLU B O 1
ATOM 2077 N N . LEU A 1 278 ? -0.771 39.803 -15.656 1.00 29.46 278 LEU B N 1
ATOM 2078 C CA . LEU A 1 278 ? -0.725 39.438 -17.067 1.00 28.81 278 LEU B CA 1
ATOM 2079 C C . LEU A 1 278 ? -0.233 40.612 -17.909 1.00 30.16 278 LEU B C 1
ATOM 2080 O O . LEU A 1 278 ? 0.599 40.430 -18.792 1.00 28.40 278 LEU B O 1
ATOM 2085 N N . ALA A 1 279 ? -0.767 41.814 -17.663 1.00 31.02 279 ALA B N 1
ATOM 2086 C CA . ALA A 1 279 ? -0.319 42.987 -18.405 1.00 31.39 279 ALA B CA 1
ATOM 2087 C C . ALA A 1 279 ? 1.190 43.158 -18.234 1.00 29.09 279 ALA B C 1
ATOM 2088 O O . ALA A 1 279 ? 1.926 43.421 -19.189 1.00 30.86 279 ALA B O 1
ATOM 2090 N N . ASP A 1 280 ? 1.651 42.981 -17.000 1.00 28.18 280 ASP B N 1
ATOM 2091 C CA . ASP A 1 280 ? 3.058 43.141 -16.688 1.00 27.71 280 ASP B CA 1
ATOM 2092 C C . ASP A 1 280 ? 3.881 42.069 -17.397 1.00 25.76 280 ASP B C 1
ATOM 2093 O O . ASP A 1 280 ? 4.871 42.405 -18.033 1.00 26.86 280 ASP B O 1
ATOM 2098 N N . GLY A 1 281 ? 3.469 40.792 -17.287 1.00 25.01 281 GLY B N 1
ATOM 2099 C CA . GLY A 1 281 ? 4.187 39.678 -17.902 1.00 23.51 281 GLY B CA 1
ATOM 2100 C C . GLY A 1 281 ? 4.349 39.848 -19.406 1.00 24.90 281 GLY B C 1
ATOM 2101 O O . GLY A 1 281 ? 5.376 39.443 -19.966 1.00 22.13 281 GLY B O 1
ATOM 2102 N N . LEU A 1 282 ? 3.352 40.511 -20.034 1.00 24.62 282 LEU B N 1
ATOM 2103 C CA . LEU A 1 282 ? 3.289 40.672 -21.481 1.00 26.52 282 LEU B CA 1
ATOM 2104 C C . LEU A 1 282 ? 3.941 41.979 -21.941 1.00 27.18 282 LEU B C 1
ATOM 2105 O O . LEU A 1 282 ? 3.943 42.254 -23.142 1.00 23.73 282 LEU B O 1
ATOM 2110 N N . THR A 1 283 ? 4.509 42.766 -21.010 1.00 29.57 283 THR B N 1
ATOM 2111 C CA . THR A 1 283 ? 5.247 43.960 -21.399 1.00 29.43 283 THR B CA 1
ATOM 2112 C C . THR A 1 283 ? 6.286 43.570 -22.446 1.00 30.77 283 THR B C 1
ATOM 2113 O O . THR A 1 283 ? 7.070 42.648 -22.245 1.00 30.34 283 THR B O 1
ATOM 2117 N N . GLY A 1 284 ? 6.228 44.233 -23.605 1.00 31.50 284 GLY B N 1
ATOM 2118 C CA . GLY A 1 284 ? 7.196 44.011 -24.657 1.00 27.10 284 GLY B CA 1
ATOM 2119 C C . GLY A 1 284 ? 6.804 42.897 -25.620 1.00 28.48 284 GLY B C 1
ATOM 2120 O O . GLY A 1 284 ? 7.503 42.694 -26.607 1.00 28.81 284 GLY B O 1
ATOM 2121 N N . TYR A 1 285 ? 5.692 42.191 -25.356 1.00 25.42 285 TYR B N 1
ATOM 2122 C CA . TYR A 1 285 ? 5.235 41.175 -26.283 1.00 26.97 285 TYR B CA 1
ATOM 2123 C C . TYR A 1 285 ? 3.950 41.637 -26.969 1.00 29.83 285 TYR B C 1
ATOM 2124 O O . TYR A 1 285 ? 3.300 40.835 -27.640 1.00 28.42 285 TYR B O 1
ATOM 2133 N N . ARG A 1 286 ? 3.582 42.909 -26.746 1.00 32.50 286 ARG B N 1
ATOM 2134 C CA . ARG A 1 286 ? 2.410 43.523 -27.357 1.00 36.33 286 ARG B CA 1
ATOM 2135 C C . ARG A 1 286 ? 2.513 45.052 -27.274 1.00 37.97 286 ARG B C 1
ATOM 2136 O O . ARG A 1 286 ? 3.380 45.527 -26.502 1.00 38.36 286 ARG B O 1
ATOM 2144 N N . GLY B 1 2 ? 29.897 39.396 30.628 1.00 54.14 2 GLY A N 1
ATOM 2145 C CA . GLY B 1 2 ? 28.489 39.123 30.254 1.00 56.36 2 GLY A CA 1
ATOM 2146 C C . GLY B 1 2 ? 28.378 38.099 29.123 1.00 55.72 2 GLY A C 1
ATOM 2147 O O . GLY B 1 2 ? 29.367 37.746 28.481 1.00 56.13 2 GLY A O 1
ATOM 2148 N N . ILE B 1 3 ? 27.143 37.637 28.890 1.00 52.38 3 ILE A N 1
ATOM 2149 C CA . ILE B 1 3 ? 26.844 36.594 27.915 1.00 43.86 3 ILE A CA 1
ATOM 2150 C C . ILE B 1 3 ? 26.789 37.204 26.507 1.00 36.33 3 ILE A C 1
ATOM 2151 O O . ILE B 1 3 ? 27.248 36.602 25.543 1.00 33.42 3 ILE A O 1
ATOM 2156 N N . LEU B 1 4 ? 26.237 38.414 26.390 1.00 31.60 4 LEU A N 1
ATOM 2157 C CA . LEU B 1 4 ? 26.102 39.068 25.101 1.00 30.11 4 LEU A CA 1
ATOM 2158 C C . LEU B 1 4 ? 27.484 39.415 24.555 1.00 32.76 4 LEU A C 1
ATOM 2159 O O . LEU B 1 4 ? 27.843 39.002 23.453 1.00 31.63 4 LEU A O 1
ATOM 2164 N N . GLN B 1 5 ? 28.279 40.137 25.356 1.00 35.51 5 GLN A N 1
ATOM 2165 C CA . GLN B 1 5 ? 29.624 40.511 24.949 1.00 34.90 5 GLN A CA 1
ATOM 2166 C C . GLN B 1 5 ? 30.435 39.246 24.658 1.00 32.90 5 GLN A C 1
ATOM 2167 O O . GLN B 1 5 ? 31.124 39.167 23.649 1.00 31.17 5 GLN A O 1
ATOM 2173 N N . ALA B 1 6 ? 30.335 38.226 25.515 1.00 34.01 6 ALA A N 1
ATOM 2174 C CA . ALA B 1 6 ? 31.151 37.027 25.364 1.00 32.43 6 ALA A CA 1
ATOM 2175 C C . ALA B 1 6 ? 30.839 36.255 24.087 1.00 32.89 6 ALA A C 1
ATOM 2176 O O . ALA B 1 6 ? 31.722 35.581 23.565 1.00 33.57 6 ALA A O 1
ATOM 2178 N N . ASN B 1 7 ? 29.594 36.290 23.591 1.00 29.83 7 ASN A N 1
ATOM 2179 C CA . ASN B 1 7 ? 29.272 35.488 22.416 1.00 31.24 7 ASN A CA 1
ATOM 2180 C C . ASN B 1 7 ? 29.083 36.372 21.186 1.00 28.69 7 ASN A C 1
ATOM 2181 O O . ASN B 1 7 ? 28.395 36.003 20.247 1.00 27.19 7 ASN A O 1
ATOM 2186 N N . ARG B 1 8 ? 29.739 37.529 21.183 1.00 26.65 8 ARG A N 1
ATOM 2187 C CA . ARG B 1 8 ? 29.445 38.586 20.237 1.00 25.05 8 ARG A CA 1
ATOM 2188 C C . ARG B 1 8 ? 29.847 38.183 18.821 1.00 22.51 8 ARG A C 1
ATOM 2189 O O . ARG B 1 8 ? 29.202 38.580 17.848 1.00 21.28 8 ARG A O 1
ATOM 2197 N N . VAL B 1 9 ? 30.919 37.397 18.702 1.00 21.86 9 VAL A N 1
ATOM 2198 C CA . VAL B 1 9 ? 31.348 36.917 17.397 1.00 22.93 9 VAL A CA 1
ATOM 2199 C C . VAL B 1 9 ? 30.241 36.031 16.824 1.00 21.67 9 VAL A C 1
ATOM 2200 O O . VAL B 1 9 ? 29.845 36.198 15.683 1.00 20.50 9 VAL A O 1
ATOM 2204 N N . LEU B 1 10 ? 29.726 35.095 17.627 1.00 22.52 10 LEU A N 1
ATOM 2205 C CA . LEU B 1 10 ? 28.674 34.212 17.148 1.00 22.52 10 LEU A CA 1
ATOM 2206 C C . LEU B 1 10 ? 27.436 35.023 16.766 1.00 20.13 10 LEU A C 1
ATOM 2207 O O . LEU B 1 10 ? 26.879 34.854 15.688 1.00 21.65 10 LEU A O 1
ATOM 2212 N N . LEU B 1 11 ? 27.022 35.946 17.631 1.00 21.43 11 LEU A N 1
ATOM 2213 C CA . LEU B 1 11 ? 25.800 36.708 17.407 1.00 21.42 11 LEU A CA 1
ATOM 2214 C C . LEU B 1 11 ? 25.910 37.588 16.170 1.00 20.46 11 LEU A C 1
ATOM 2215 O O . LEU B 1 11 ? 24.895 37.885 15.537 1.00 19.38 11 LEU A O 1
ATOM 2220 N N . SER B 1 12 ? 27.122 38.054 15.855 1.00 20.51 12 SER A N 1
ATOM 2221 C CA . SER B 1 12 ? 27.308 38.876 14.674 1.00 21.96 12 SER A CA 1
ATOM 2222 C C . SER B 1 12 ? 27.155 38.022 13.421 1.00 20.93 12 SER A C 1
ATOM 2223 O O . SER B 1 12 ? 26.649 38.506 12.432 1.00 22.28 12 SER A O 1
ATOM 2226 N N . ARG B 1 13 ? 27.527 36.739 13.479 1.00 22.18 13 ARG A N 1
ATOM 2227 C CA . ARG B 1 13 ? 27.275 35.848 12.358 1.00 23.17 13 ARG A CA 1
ATOM 2228 C C . ARG B 1 13 ? 25.784 35.530 12.239 1.00 21.22 13 ARG A C 1
ATOM 2229 O O . ARG B 1 13 ? 25.270 35.493 11.133 1.00 19.01 13 ARG A O 1
ATOM 2237 N N . LEU B 1 14 ? 25.087 35.264 13.365 1.00 18.64 14 LEU A N 1
ATOM 2238 C CA . LEU B 1 14 ? 23.728 34.745 13.323 1.00 18.45 14 LEU A CA 1
ATOM 2239 C C . LEU B 1 14 ? 22.714 35.873 13.151 1.00 17.20 14 LEU A C 1
ATOM 2240 O O . LEU B 1 14 ? 21.625 35.644 12.625 1.00 18.81 14 LEU A O 1
ATOM 2245 N N . LEU B 1 15 ? 23.096 37.089 13.587 1.00 16.12 15 LEU A N 1
ATOM 2246 C CA . LEU B 1 15 ? 22.234 38.258 13.578 1.00 15.06 15 LEU A CA 1
ATOM 2247 C C . LEU B 1 15 ? 23.028 39.454 13.061 1.00 16.13 15 LEU A C 1
ATOM 2248 O O . LEU B 1 15 ? 23.257 40.396 13.807 1.00 14.19 15 LEU A O 1
ATOM 2253 N N . PRO B 1 16 ? 23.422 39.458 11.767 1.00 17.67 16 PRO A N 1
ATOM 2254 C CA . PRO B 1 16 ? 24.250 40.515 11.200 1.00 18.18 16 PRO A CA 1
ATOM 2255 C C . PRO B 1 16 ? 23.659 41.901 11.390 1.00 16.72 16 PRO A C 1
ATOM 2256 O O . PRO B 1 16 ? 22.485 42.128 11.124 1.00 16.43 16 PRO A O 1
ATOM 2260 N N . GLY B 1 17 ? 24.494 42.819 11.867 1.00 17.45 17 GLY A N 1
ATOM 2261 C CA . GLY B 1 17 ? 24.094 44.207 12.022 1.00 17.74 17 GLY A CA 1
ATOM 2262 C C . GLY B 1 17 ? 23.269 44.418 13.285 1.00 17.51 17 GLY A C 1
ATOM 2263 O O . GLY B 1 17 ? 22.907 45.558 13.579 1.00 17.37 17 GLY A O 1
ATOM 2264 N N . VAL B 1 18 ? 22.938 43.337 14.015 1.00 16.09 18 VAL A N 1
ATOM 2265 C CA . VAL B 1 18 ? 22.119 43.508 15.211 1.00 16.34 18 VAL A CA 1
ATOM 2266 C C . VAL B 1 18 ? 23.009 43.826 16.420 1.00 16.58 18 VAL A C 1
ATOM 2267 O O . VAL B 1 18 ? 23.892 43.039 16.778 1.00 16.39 18 VAL A O 1
ATOM 2271 N N . GLU B 1 19 ? 22.715 44.952 17.080 1.00 16.62 19 GLU A N 1
ATOM 2272 C CA . GLU B 1 19 ? 23.476 45.385 18.246 1.00 17.44 19 GLU A CA 1
ATOM 2273 C C . GLU B 1 19 ? 23.222 44.398 19.383 1.00 17.96 19 GLU A C 1
ATOM 2274 O O . GLU B 1 19 ? 22.070 44.219 19.791 1.00 18.15 19 GLU A O 1
ATOM 2280 N N . PRO B 1 20 ? 24.247 43.684 19.914 1.00 18.98 20 PRO A N 1
ATOM 2281 C CA . PRO B 1 20 ? 24.009 42.660 20.930 1.00 20.32 20 PRO A CA 1
ATOM 2282 C C . PRO B 1 20 ? 23.462 43.207 22.255 1.00 20.89 20 PRO A C 1
ATOM 2283 O O . PRO B 1 20 ? 22.611 42.550 22.848 1.00 19.24 20 PRO A O 1
ATOM 2287 N N . GLU B 1 21 ? 23.849 44.445 22.626 1.00 19.86 21 GLU A N 1
ATOM 2288 C CA . GLU B 1 21 ? 23.355 45.126 23.817 1.00 20.96 21 GLU A CA 1
ATOM 2289 C C . GLU B 1 21 ? 21.863 45.479 23.730 1.00 20.13 21 GLU A C 1
ATOM 2290 O O . GLU B 1 21 ? 21.232 45.710 24.756 1.00 20.67 21 GLU A O 1
ATOM 2296 N N . GLY B 1 22 ? 21.260 45.464 22.540 1.00 20.91 22 GLY A N 1
ATOM 2297 C CA . GLY B 1 22 ? 19.808 45.581 22.418 1.00 19.57 22 GLY A CA 1
ATOM 2298 C C . GLY B 1 22 ? 19.039 44.260 22.579 1.00 20.14 22 GLY A C 1
ATOM 2299 O O . GLY B 1 22 ? 17.809 44.274 22.623 1.00 20.99 22 GLY A O 1
ATOM 2300 N N . LEU B 1 23 ? 19.731 43.117 22.676 1.00 20.47 23 LEU A N 1
ATOM 2301 C CA . LEU B 1 23 ? 19.084 41.825 22.879 1.00 21.04 23 LEU A CA 1
ATOM 2302 C C . LEU B 1 23 ? 18.780 41.627 24.369 1.00 24.94 23 LEU A C 1
ATOM 2303 O O . LEU B 1 23 ? 19.098 42.485 25.199 1.00 27.53 23 LEU A O 1
ATOM 2308 N N . THR B 1 24 ? 18.142 40.495 24.695 1.00 25.10 24 THR A N 1
ATOM 2309 C CA . THR B 1 24 ? 17.860 40.090 26.055 1.00 25.51 24 THR A CA 1
ATOM 2310 C C . THR B 1 24 ? 18.156 38.598 26.197 1.00 27.24 24 THR A C 1
ATOM 2311 O O . THR B 1 24 ? 17.943 37.821 25.262 1.00 24.45 24 THR A O 1
ATOM 2315 N N . VAL B 1 25 ? 18.682 38.204 27.361 1.00 25.96 25 VAL A N 1
ATOM 2316 C CA . VAL B 1 25 ? 19.068 36.825 27.590 1.00 28.35 25 VAL A CA 1
ATOM 2317 C C . VAL B 1 25 ? 18.195 36.238 28.696 1.00 33.03 25 VAL A C 1
ATOM 2318 O O . VAL B 1 25 ? 18.064 36.842 29.759 1.00 32.02 25 VAL A O 1
ATOM 2322 N N . ARG B 1 26 ? 17.638 35.051 28.441 1.00 36.22 26 ARG A N 1
ATOM 2323 C CA . ARG B 1 26 ? 16.856 34.335 29.434 1.00 41.78 26 ARG A CA 1
ATOM 2324 C C . ARG B 1 26 ? 17.679 33.148 29.916 1.00 45.51 26 ARG A C 1
ATOM 2325 O O . ARG B 1 26 ? 18.303 32.455 29.112 1.00 36.60 26 ARG A O 1
ATOM 2333 N N . HIS B 1 27 ? 17.636 32.926 31.238 1.00 51.96 27 HIS A N 1
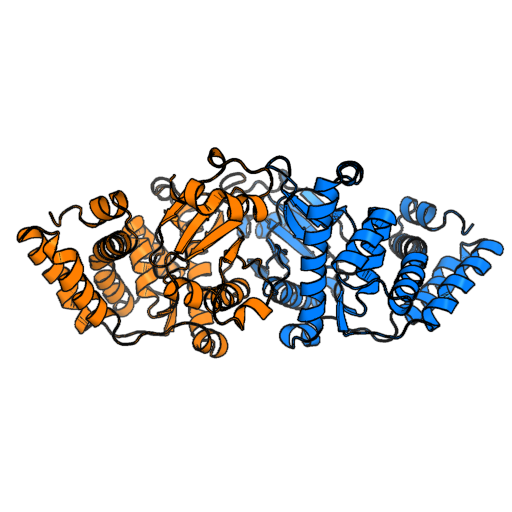ATOM 2334 C CA . HIS B 1 27 ? 18.596 32.088 31.934 1.00 57.86 27 HIS A CA 1
ATOM 2335 C C . HIS B 1 27 ? 17.929 30.761 32.292 1.00 62.12 27 HIS A C 1
ATOM 2336 O O . HIS B 1 27 ? 17.392 30.604 33.386 1.00 67.00 27 HIS A O 1
ATOM 2343 N N . GLY B 1 28 ? 17.957 29.810 31.352 1.00 63.70 28 GLY A N 1
ATOM 2344 C CA . GLY B 1 28 ? 17.380 28.491 31.566 1.00 66.35 28 GLY A CA 1
ATOM 2345 C C . GLY B 1 28 ? 18.222 27.654 32.527 1.00 67.97 28 GLY A C 1
ATOM 2346 O O . GLY B 1 28 ? 19.128 28.179 33.169 1.00 66.95 28 GLY A O 1
ATOM 2347 N N . GLN B 1 29 ? 17.906 26.354 32.622 1.00 71.97 29 GLN A N 1
ATOM 2348 C CA . GLN B 1 29 ? 18.665 25.422 33.447 1.00 72.75 29 GLN A CA 1
ATOM 2349 C C . GLN B 1 29 ? 19.844 24.897 32.638 1.00 68.91 29 GLN A C 1
ATOM 2350 O O . GLN B 1 29 ? 20.979 24.868 33.116 1.00 62.59 29 GLN A O 1
ATOM 2356 N N . PHE B 1 30 ? 19.528 24.462 31.412 1.00 65.45 30 PHE A N 1
ATOM 2357 C CA . PHE B 1 30 ? 20.492 23.865 30.504 1.00 65.09 30 PHE A CA 1
ATOM 2358 C C . PHE B 1 30 ? 21.086 24.915 29.558 1.00 54.47 30 PHE A C 1
ATOM 2359 O O . PHE B 1 30 ? 22.177 24.698 29.038 1.00 47.84 30 PHE A O 1
ATOM 2367 N N . HIS B 1 31 ? 20.383 26.045 29.352 1.00 50.73 31 HIS A N 1
ATOM 2368 C CA . HIS B 1 31 ? 20.624 26.936 28.221 1.00 46.57 31 HIS A CA 1
ATOM 2369 C C . HIS B 1 31 ? 20.461 28.402 28.611 1.00 41.88 31 HIS A C 1
ATOM 2370 O O . HIS B 1 31 ? 19.533 28.732 29.340 1.00 44.41 31 HIS A O 1
ATOM 2377 N N . GLN B 1 32 ? 21.366 29.265 28.114 1.00 37.93 32 GLN A N 1
ATOM 2378 C CA . GLN B 1 32 ? 21.100 30.692 27.978 1.00 35.77 32 GLN A CA 1
ATOM 2379 C C . GLN B 1 32 ? 20.401 30.893 26.635 1.00 32.58 32 GLN A C 1
ATOM 2380 O O . GLN B 1 32 ? 20.854 30.324 25.643 1.00 32.93 32 GLN A O 1
ATOM 2386 N N . VAL B 1 33 ? 19.338 31.712 26.605 1.00 26.57 33 VAL A N 1
ATOM 2387 C CA . VAL B 1 33 ? 18.591 31.948 25.384 1.00 25.78 33 VAL A CA 1
ATOM 2388 C C . VAL B 1 33 ? 18.657 33.441 25.053 1.00 24.59 33 VAL A C 1
ATOM 2389 O O . VAL B 1 33 ? 18.077 34.282 25.750 1.00 22.61 33 VAL A O 1
ATOM 2393 N N . VAL B 1 34 ? 19.370 33.751 23.960 1.00 22.41 34 VAL A N 1
ATOM 2394 C CA . VAL B 1 34 ? 19.438 35.108 23.452 1.00 21.68 34 VAL A CA 1
ATOM 2395 C C . VAL B 1 34 ? 18.220 35.354 22.578 1.00 22.33 34 VAL A C 1
ATOM 2396 O O . VAL B 1 34 ? 17.973 34.624 21.619 1.00 20.57 34 VAL A O 1
ATOM 2400 N N . ILE B 1 35 ? 17.524 36.453 22.855 1.00 20.94 35 ILE A N 1
ATOM 2401 C CA . ILE B 1 35 ? 16.252 36.717 22.225 1.00 22.29 35 ILE A CA 1
ATOM 2402 C C . ILE B 1 35 ? 16.401 37.874 21.251 1.00 22.53 35 ILE A C 1
ATOM 2403 O O . ILE B 1 35 ? 16.677 39.000 21.668 1.00 22.35 35 ILE A O 1
ATOM 2408 N N . ALA B 1 36 ? 16.207 37.574 19.953 1.00 19.27 36 ALA A N 1
ATOM 2409 C CA . ALA B 1 36 ? 16.108 38.599 18.931 1.00 19.46 36 ALA A CA 1
ATOM 2410 C C . ALA B 1 36 ? 14.649 38.708 18.526 1.00 19.07 36 ALA A C 1
ATOM 2411 O O . ALA B 1 36 ? 13.823 38.008 19.106 1.00 17.90 36 ALA A O 1
ATOM 2413 N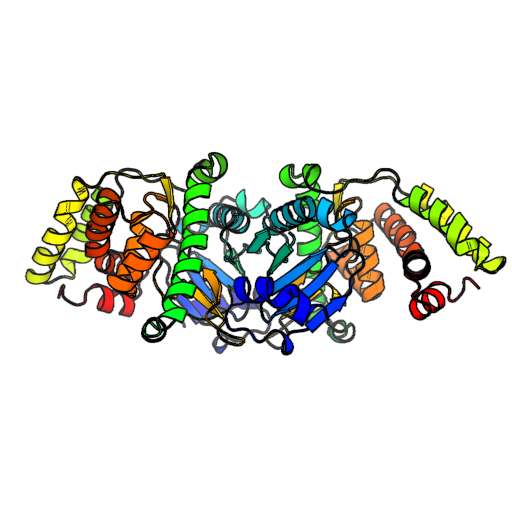 N . SER B 1 37 ? 14.346 39.572 17.554 1.00 20.20 37 SER A N 1
ATOM 2414 C CA . SER B 1 37 ? 12.963 39.933 17.258 1.00 20.66 37 SER A CA 1
ATOM 2415 C C . SER B 1 37 ? 12.149 38.770 16.687 1.00 20.90 37 SER A C 1
ATOM 2416 O O . SER B 1 37 ? 10.940 38.723 16.947 1.00 22.02 37 SER A O 1
ATOM 2419 N N . ASP B 1 38 ? 12.779 37.869 15.907 1.00 17.10 38 ASP A N 1
ATOM 2420 C CA . ASP B 1 38 ? 12.035 36.815 15.225 1.00 16.91 38 ASP A CA 1
ATOM 2421 C C . ASP B 1 38 ? 12.642 35.430 15.470 1.00 14.48 38 ASP A C 1
ATOM 2422 O O . ASP B 1 38 ? 12.219 34.448 14.892 1.00 11.99 38 ASP A O 1
ATOM 2427 N N . ARG B 1 39 ? 13.591 35.335 16.384 1.00 15.43 39 ARG A N 1
ATOM 2428 C CA . ARG B 1 39 ? 14.320 34.092 16.606 1.00 15.16 39 ARG A CA 1
ATOM 2429 C C . ARG B 1 39 ? 15.090 34.241 17.899 1.00 15.89 39 ARG A C 1
ATOM 2430 O O . ARG B 1 39 ? 15.289 35.373 18.372 1.00 15.11 39 ARG A O 1
ATOM 2438 N N . VAL B 1 40 ? 15.494 33.081 18.429 1.00 15.51 40 VAL A N 1
ATOM 2439 C CA . VAL B 1 40 ? 16.289 32.995 19.645 1.00 16.24 40 VAL A CA 1
ATOM 2440 C C . VAL B 1 40 ? 17.512 32.126 19.372 1.00 16.41 40 VAL A C 1
ATOM 2441 O O . VAL B 1 40 ? 17.475 31.269 18.482 1.00 14.79 40 VAL A O 1
ATOM 2445 N N . VAL B 1 41 ? 18.592 32.377 20.142 1.00 15.77 41 VAL A N 1
ATOM 2446 C CA . VAL B 1 41 ? 19.804 31.579 20.075 1.00 17.14 41 VAL A CA 1
ATOM 2447 C C . VAL B 1 41 ? 20.004 30.863 21.409 1.00 18.73 41 VAL A C 1
ATOM 2448 O O . VAL B 1 41 ? 20.132 31.520 22.442 1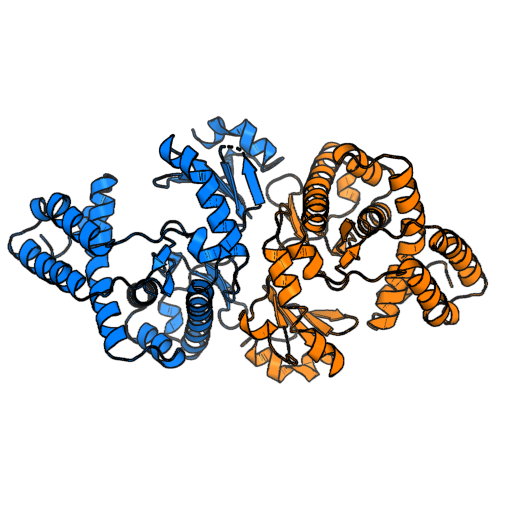.00 17.02 41 VAL A O 1
ATOM 2452 N N . CYS B 1 42 ? 19.990 29.521 21.355 1.00 20.55 42 CYS A N 1
ATOM 2453 C CA . CYS B 1 42 ? 20.187 28.663 22.508 1.00 22.09 42 CYS A CA 1
ATOM 2454 C C . CYS B 1 42 ? 21.663 28.283 22.639 1.00 22.44 42 CYS A C 1
ATOM 2455 O O . CYS B 1 42 ? 22.233 27.741 21.719 1.00 20.27 42 CYS A O 1
ATOM 2458 N N . LEU B 1 43 ? 22.267 28.577 23.799 1.00 25.18 43 LEU A N 1
ATOM 2459 C CA . LEU B 1 43 ? 23.667 28.279 24.084 1.00 24.97 43 LEU A CA 1
ATOM 2460 C C . LEU B 1 43 ? 23.706 27.371 25.302 1.00 26.50 43 LEU A C 1
ATOM 2461 O O . LEU B 1 43 ? 23.066 27.690 26.293 1.00 26.80 43 LEU A O 1
ATOM 2466 N N . PRO B 1 44 ? 24.400 26.220 25.272 1.00 28.54 44 PRO A N 1
ATOM 2467 C CA . PRO B 1 44 ? 24.396 25.298 26.414 1.00 33.25 44 PRO A CA 1
ATOM 2468 C C . PRO B 1 44 ? 25.193 25.852 27.596 1.00 39.70 44 PRO A C 1
ATOM 2469 O O . PRO B 1 44 ? 26.241 26.457 27.395 1.00 42.23 44 PRO A O 1
ATOM 2473 N N . ARG B 1 45 ? 24.652 25.695 28.801 1.00 47.20 45 ARG A N 1
ATOM 2474 C CA . ARG B 1 45 ? 25.322 26.212 30.027 1.00 49.93 45 ARG A CA 1
ATOM 2475 C C . ARG B 1 45 ? 26.274 25.167 30.631 1.00 51.91 45 ARG A C 1
ATOM 2476 O O . ARG B 1 45 ? 26.974 25.526 31.582 1.00 54.68 45 ARG A O 1
ATOM 2484 N N . THR B 1 46 ? 26.314 23.939 30.102 1.00 51.53 46 THR A N 1
ATOM 2485 C CA . THR B 1 46 ? 27.223 22.923 30.604 1.00 52.13 46 THR A CA 1
ATOM 2486 C C . THR B 1 46 ? 27.736 22.098 29.432 1.00 55.75 46 THR A C 1
ATOM 2487 O O . THR B 1 46 ? 27.320 22.307 28.295 1.00 56.63 46 THR A O 1
ATOM 2491 N N . ALA B 1 47 ? 28.645 21.164 29.728 1.00 53.26 47 ALA A N 1
ATOM 2492 C CA . ALA B 1 47 ? 29.106 20.202 28.743 1.00 54.38 47 ALA A CA 1
ATOM 2493 C C . ALA B 1 47 ? 28.038 19.131 28.540 1.00 51.17 47 ALA A C 1
ATOM 2494 O O . ALA B 1 47 ? 28.019 18.477 27.501 1.00 52.37 47 ALA A O 1
ATOM 2496 N N . ALA B 1 48 ? 27.176 18.951 29.548 1.00 47.15 48 ALA A N 1
ATOM 2497 C CA . ALA B 1 48 ? 26.065 18.015 29.465 1.00 50.41 48 ALA A CA 1
ATOM 2498 C C . ALA B 1 48 ? 25.039 18.537 28.454 1.00 48.02 48 ALA A C 1
ATOM 2499 O O . ALA B 1 48 ? 24.616 17.809 27.560 1.00 44.24 48 ALA A O 1
ATOM 2501 N N . ALA B 1 49 ? 24.662 19.813 28.600 1.00 48.88 49 ALA A N 1
ATOM 2502 C CA . ALA B 1 49 ? 23.716 20.455 27.701 1.00 48.67 49 ALA A CA 1
ATOM 2503 C C . ALA B 1 49 ? 24.292 20.530 26.287 1.00 45.75 49 ALA A C 1
ATOM 2504 O O . ALA B 1 49 ? 23.612 20.205 25.317 1.00 43.61 49 ALA A O 1
ATOM 2506 N N . ALA B 1 50 ? 25.559 20.936 26.176 1.00 43.98 50 ALA A N 1
ATOM 2507 C CA . ALA B 1 50 ? 26.217 21.021 24.887 1.00 41.43 50 ALA A CA 1
ATOM 2508 C C . ALA B 1 50 ? 26.187 19.665 24.190 1.00 41.71 50 ALA A C 1
ATOM 2509 O O . ALA B 1 50 ? 26.006 19.609 22.977 1.00 40.92 50 ALA A O 1
ATOM 2511 N N . ALA B 1 51 ? 26.334 18.573 24.956 1.00 43.51 51 ALA A N 1
ATOM 2512 C CA . ALA B 1 51 ? 26.288 17.235 24.379 1.00 42.43 51 ALA A CA 1
ATOM 2513 C C . ALA B 1 51 ? 24.868 16.893 23.935 1.00 38.42 51 ALA A C 1
ATOM 2514 O O . ALA B 1 51 ? 24.693 16.111 23.008 1.00 42.04 51 ALA A O 1
ATOM 2516 N N . ARG B 1 52 ? 23.868 17.462 24.611 1.00 37.87 52 ARG A N 1
ATOM 2517 C CA . ARG B 1 52 ? 22.473 17.104 24.392 1.00 39.92 52 ARG A CA 1
ATOM 2518 C C . ARG B 1 52 ? 21.862 17.913 23.240 1.00 38.63 52 ARG A C 1
ATOM 2519 O O . ARG B 1 52 ? 20.810 17.532 22.732 1.00 35.92 52 ARG A O 1
ATOM 2527 N N . LEU B 1 53 ? 22.520 19.004 22.809 1.00 37.06 53 LEU A N 1
ATOM 2528 C CA . LEU B 1 53 ? 21.885 20.013 21.964 1.00 33.00 53 LEU A CA 1
ATOM 2529 C C . LEU B 1 53 ? 21.587 19.453 20.572 1.00 31.82 53 LEU A C 1
ATOM 2530 O O . LEU B 1 53 ? 20.560 19.770 19.979 1.00 28.47 53 LEU A O 1
ATOM 2535 N N . PRO B 1 54 ? 22.455 18.613 19.969 1.00 33.19 54 PRO A N 1
ATOM 2536 C CA . PRO B 1 54 ? 22.103 17.943 18.716 1.00 30.72 54 PRO A CA 1
ATOM 2537 C C . PRO B 1 54 ? 20.800 17.145 18.790 1.00 29.66 54 PRO A C 1
ATOM 2538 O O . PRO B 1 54 ? 20.054 17.104 17.820 1.00 27.27 54 PRO A O 1
ATOM 2542 N N . ARG B 1 55 ? 20.506 16.543 19.928 1.00 30.90 55 ARG A N 1
ATOM 2543 C CA . ARG B 1 55 ? 19.247 15.767 20.058 1.00 35.32 55 ARG A CA 1
ATOM 2544 C C . ARG B 1 55 ? 18.071 16.738 20.180 1.00 30.82 55 ARG A C 1
ATOM 2545 O O . ARG B 1 55 ? 17.034 16.499 19.570 1.00 28.06 55 ARG A O 1
ATOM 2553 N N . ARG B 1 56 ? 18.270 17.801 20.945 1.00 30.27 56 ARG A N 1
ATOM 2554 C CA . ARG B 1 56 ? 17.214 18.781 21.116 1.00 26.55 56 ARG A CA 1
ATOM 2555 C C . ARG B 1 56 ? 16.851 19.340 19.751 1.00 25.34 56 ARG A C 1
ATOM 2556 O O . ARG B 1 56 ? 15.677 19.522 19.467 1.00 24.82 56 ARG A O 1
ATOM 2564 N N . ALA B 1 57 ? 17.849 19.548 18.891 1.00 22.30 57 ALA A N 1
ATOM 2565 C CA . ALA B 1 57 ? 17.596 20.122 17.576 1.00 22.33 57 ALA A CA 1
ATOM 2566 C C . ALA B 1 57 ? 16.784 19.154 16.716 1.00 21.33 57 ALA A C 1
ATOM 2567 O O . ALA B 1 57 ? 15.875 19.590 16.023 1.00 18.48 57 ALA A O 1
ATOM 2569 N N . ALA B 1 58 ? 17.121 17.851 16.775 1.00 19.29 58 ALA A N 1
ATOM 2570 C CA . ALA B 1 58 ? 16.344 16.810 16.101 1.00 18.92 58 ALA A CA 1
ATOM 2571 C C . ALA B 1 58 ? 14.887 16.809 16.579 1.00 16.35 58 ALA A C 1
ATOM 2572 O O . ALA B 1 58 ? 13.962 16.777 15.774 1.00 18.66 58 ALA A O 1
ATOM 2574 N N . VAL B 1 59 ? 14.689 16.822 17.892 1.00 16.73 59 VAL A N 1
ATOM 2575 C CA . VAL B 1 59 ? 13.364 16.904 18.475 1.00 16.51 59 VAL A CA 1
ATOM 2576 C C . VAL B 1 59 ? 12.614 18.125 17.927 1.00 16.20 59 VAL A C 1
ATOM 2577 O O . VAL B 1 59 ? 11.448 18.012 17.578 1.00 14.62 59 VAL A O 1
ATOM 2581 N N . MET B 1 60 ? 13.254 19.300 17.854 1.00 16.02 60 MET A N 1
ATOM 2582 C CA . MET B 1 60 ? 12.517 20.487 17.441 1.00 17.20 60 MET A CA 1
ATOM 2583 C C . MET B 1 60 ? 12.169 20.399 15.954 1.00 19.20 60 MET A C 1
ATOM 2584 O O . MET B 1 60 ? 11.096 20.847 15.531 1.00 17.46 60 MET A O 1
ATOM 2589 N N . ARG B 1 61 ? 13.093 19.835 15.157 1.00 19.62 61 ARG A N 1
ATOM 2590 C CA . ARG B 1 61 ? 12.821 19.574 13.751 1.00 22.45 61 ARG A CA 1
ATOM 2591 C C . ARG B 1 61 ? 11.610 18.643 13.609 1.00 19.81 61 ARG A C 1
ATOM 2592 O O . ARG B 1 61 ? 10.785 18.843 12.731 1.00 19.10 61 ARG A O 1
ATOM 2600 N N . VAL B 1 62 ? 11.453 17.651 14.483 1.00 19.13 62 VAL A N 1
ATOM 2601 C CA . VAL B 1 62 ? 10.340 16.721 14.358 1.00 19.08 62 VAL A CA 1
ATOM 2602 C C . VAL B 1 62 ? 9.018 17.426 14.656 1.00 16.92 62 VAL A C 1
ATOM 2603 O O . VAL B 1 62 ? 8.062 17.291 13.910 1.00 15.96 62 VAL A O 1
ATOM 2607 N N . LEU B 1 63 ? 8.959 18.135 15.777 1.00 15.80 63 LEU A N 1
ATOM 2608 C CA . LEU B 1 63 ? 7.804 18.937 16.147 1.00 16.49 63 LEU A CA 1
ATOM 2609 C C . LEU B 1 63 ? 7.424 19.922 15.039 1.00 16.71 63 LEU A C 1
ATOM 2610 O O . LEU B 1 63 ? 6.237 20.213 14.863 1.00 14.53 63 LEU A O 1
ATOM 2615 N N . ALA B 1 64 ? 8.429 20.428 14.315 1.00 16.45 64 ALA A N 1
ATOM 2616 C CA . ALA B 1 64 ? 8.183 21.413 13.273 1.00 18.78 64 ALA A CA 1
ATOM 2617 C C . ALA B 1 64 ? 7.468 20.787 12.074 1.00 18.12 64 ALA A C 1
ATOM 2618 O O . ALA B 1 64 ? 6.861 21.493 11.261 1.00 16.35 64 ALA A O 1
ATOM 2620 N N . GLY B 1 65 ? 7.542 19.448 11.990 1.00 18.55 65 GLY A N 1
ATOM 2621 C CA . GLY B 1 65 ? 6.972 18.688 10.899 1.00 19.38 65 GLY A CA 1
ATOM 2622 C C . GLY B 1 65 ? 5.575 18.174 11.221 1.00 19.39 65 GLY A C 1
ATOM 2623 O O . GLY B 1 65 ? 4.899 17.694 10.324 1.00 25.40 65 GLY A O 1
ATOM 2624 N N . LEU B 1 66 ? 5.139 18.271 12.484 1.00 20.03 66 LEU A N 1
ATOM 2625 C CA . LEU B 1 66 ? 3.852 17.713 12.878 1.00 18.16 66 LEU A CA 1
ATOM 2626 C C . LEU B 1 66 ? 2.737 18.661 12.489 1.00 17.55 66 LEU A C 1
ATOM 2627 O O . LEU B 1 66 ? 2.973 19.865 12.361 1.00 15.69 66 LEU A O 1
ATOM 2632 N N . ASP B 1 67 ? 1.529 18.091 12.391 1.00 16.99 67 ASP A N 1
ATOM 2633 C CA . ASP B 1 67 ? 0.318 18.862 12.188 1.00 17.31 67 ASP A CA 1
ATOM 2634 C C . ASP B 1 67 ? -0.385 19.027 13.527 1.00 18.15 67 ASP A C 1
ATOM 2635 O O . ASP B 1 67 ? -1.098 18.132 13.964 1.00 18.23 67 ASP A O 1
ATOM 2640 N N . LEU B 1 68 ? -0.175 20.192 14.148 1.00 17.80 68 LEU A N 1
ATOM 2641 C CA . LEU B 1 68 ? -0.662 20.457 15.487 1.00 16.40 68 LEU A CA 1
ATOM 2642 C C . LEU B 1 68 ? -1.702 21.565 15.408 1.00 14.51 68 LEU A C 1
ATOM 2643 O O . LEU B 1 68 ? -2.255 21.980 16.418 1.00 15.81 68 LEU A O 1
ATOM 2648 N N . GLY B 1 69 ? -1.963 22.045 14.205 1.00 12.79 69 GLY A N 1
ATOM 2649 C CA . GLY B 1 69 ? -2.879 23.158 14.059 1.00 12.38 69 GLY A CA 1
ATOM 2650 C C . GLY B 1 69 ? -2.272 24.527 14.374 1.00 11.67 69 GLY A C 1
ATOM 2651 O O . GLY B 1 69 ? -3.009 25.505 14.357 1.00 11.68 69 GLY A O 1
ATOM 2652 N N . CYS B 1 70 ? -0.952 24.622 14.569 1.00 11.96 70 CYS A N 1
ATOM 2653 C CA . CYS B 1 70 ? -0.316 25.874 14.977 1.00 12.34 70 CYS A CA 1
ATOM 2654 C C . CYS B 1 70 ? 1.201 25.835 14.749 1.00 12.78 70 CYS A C 1
ATOM 2655 O O . CYS B 1 70 ? 1.734 24.841 14.282 1.00 14.04 70 CYS A O 1
ATOM 2658 N N . ARG B 1 71 ? 1.907 26.907 15.143 1.00 12.97 71 ARG A N 1
ATOM 2659 C CA . ARG B 1 71 ? 3.351 27.009 14.972 1.00 13.10 71 ARG A CA 1
ATOM 2660 C C . ARG B 1 71 ? 4.073 26.384 16.166 1.00 12.57 71 ARG A C 1
ATOM 2661 O O . ARG B 1 71 ? 3.524 26.307 17.260 1.00 11.82 71 ARG A O 1
ATOM 2669 N N . THR B 1 72 ? 5.346 26.034 15.933 1.00 12.51 72 THR A N 1
ATOM 2670 C CA . THR B 1 72 ? 6.302 25.645 16.950 1.00 12.32 72 THR A CA 1
ATOM 2671 C C . THR B 1 72 ? 7.630 26.303 16.584 1.00 12.25 72 THR A C 1
ATOM 2672 O O . THR B 1 72 ? 7.819 26.731 15.454 1.00 12.60 72 THR A O 1
ATOM 2676 N N . PRO B 1 73 ? 8.583 26.447 17.533 1.00 13.05 73 PRO A N 1
ATOM 2677 C CA . PRO B 1 73 ? 9.931 26.958 17.229 1.00 13.22 73 PRO A CA 1
ATOM 2678 C C . PRO B 1 73 ? 10.710 26.078 16.252 1.00 13.71 73 PRO A C 1
ATOM 2679 O O . PRO B 1 73 ? 11.135 24.970 16.575 1.00 15.26 73 PRO A O 1
ATOM 2683 N N . ARG B 1 74 ? 10.861 26.562 15.020 1.00 12.85 74 ARG A N 1
ATOM 2684 C CA . ARG B 1 74 ? 11.492 25.797 13.984 1.00 12.37 74 ARG A CA 1
ATOM 2685 C C . ARG B 1 74 ? 13.006 25.997 14.002 1.00 12.33 74 ARG A C 1
ATOM 2686 O O . ARG B 1 74 ? 13.480 27.128 14.041 1.00 12.05 74 ARG A O 1
ATOM 2694 N N . PRO B 1 75 ? 13.811 24.925 13.946 1.00 13.70 75 PRO A N 1
ATOM 2695 C CA . PRO B 1 75 ? 15.265 25.071 13.818 1.00 14.60 75 PRO A CA 1
ATOM 2696 C C . PRO B 1 75 ? 15.683 25.791 12.540 1.00 15.18 75 PRO A C 1
ATOM 2697 O O . PRO B 1 75 ? 15.284 25.407 11.440 1.00 15.89 75 PRO A O 1
ATOM 2701 N N . LEU B 1 76 ? 16.435 26.876 12.683 1.00 16.47 76 LEU A N 1
ATOM 2702 C CA . LEU B 1 76 ? 16.887 27.675 11.545 1.00 16.22 76 LEU A CA 1
ATOM 2703 C C . LEU B 1 76 ? 18.359 27.430 11.262 1.00 17.12 76 LEU A C 1
ATOM 2704 O O . LEU B 1 76 ? 18.800 27.708 10.152 1.00 14.05 76 LEU A O 1
ATOM 2709 N N . CYS B 1 77 ? 19.121 27.050 12.309 1.00 18.26 77 CYS A N 1
ATOM 2710 C CA . CYS B 1 77 ? 20.568 26.916 12.225 1.00 20.49 77 CYS A CA 1
ATOM 2711 C C . CYS B 1 77 ? 21.063 26.221 13.496 1.00 20.55 77 CYS A C 1
ATOM 2712 O O . CYS B 1 77 ? 20.583 26.485 14.594 1.00 18.16 77 CYS A O 1
ATOM 2715 N N . GLU B 1 78 ? 22.041 25.337 13.333 1.00 23.66 78 GLU A N 1
ATOM 2716 C CA . GLU B 1 78 ? 22.689 24.663 14.446 1.00 25.75 78 GLU A CA 1
ATOM 2717 C C . GLU B 1 78 ? 24.180 24.586 14.138 1.00 25.58 78 GLU A C 1
ATOM 2718 O O . GLU B 1 78 ? 24.542 24.453 12.974 1.00 26.54 78 GLU A O 1
ATOM 2724 N N . GLY B 1 79 ? 25.027 24.679 15.169 1.00 27.66 79 GLY A N 1
ATOM 2725 C CA . GLY B 1 79 ? 26.471 24.649 14.984 1.00 30.85 79 GLY A CA 1
ATOM 2726 C C . GLY B 1 79 ? 27.203 24.167 16.223 1.00 32.43 79 GLY A C 1
ATOM 2727 O O . GLY B 1 79 ? 26.527 24.048 17.262 1.00 36.75 79 GLY A O 1
ATOM 2728 N N . PRO B 1 88 ? 28.849 25.602 20.561 1.00 31.23 88 PRO A N 1
ATOM 2729 C CA . PRO B 1 88 ? 27.658 24.966 19.955 1.00 31.05 88 PRO A CA 1
ATOM 2730 C C . PRO B 1 88 ? 26.383 25.735 20.280 1.00 28.92 88 PRO A C 1
ATOM 2731 O O . PRO B 1 88 ? 26.213 26.256 21.387 1.00 30.94 88 PRO A O 1
ATOM 2735 N N . PHE B 1 89 ? 25.470 25.772 19.303 1.00 24.99 89 PHE A N 1
ATOM 2736 C CA . PHE B 1 89 ? 24.299 26.612 19.407 1.00 21.15 89 PHE A CA 1
ATOM 2737 C C . PHE B 1 89 ? 23.169 26.017 18.567 1.00 18.63 89 PHE A C 1
ATOM 2738 O O . PHE B 1 89 ? 23.404 25.211 17.665 1.00 19.04 89 PHE A O 1
ATOM 2746 N N . LEU B 1 90 ? 21.959 26.475 18.864 1.00 18.26 90 LEU A N 1
ATOM 2747 C CA . LEU B 1 90 ? 20.765 26.126 18.110 1.00 18.05 90 LEU A CA 1
ATOM 2748 C C . LEU B 1 90 ? 19.936 27.397 18.004 1.00 16.74 90 LEU A C 1
ATOM 2749 O O . LEU B 1 90 ? 19.666 28.014 19.022 1.00 17.57 90 LEU A O 1
ATOM 2754 N N . VAL B 1 91 ? 19.572 27.778 16.777 1.00 15.55 91 VAL A N 1
ATOM 2755 C CA . VAL B 1 91 ? 18.727 28.940 16.550 1.00 15.50 91 VAL A CA 1
ATOM 2756 C C . VAL B 1 91 ? 17.332 28.419 16.231 1.00 14.07 91 VAL A C 1
ATOM 2757 O O . VAL B 1 91 ? 17.203 27.550 15.380 1.00 14.53 91 VAL A O 1
ATOM 2761 N N . LEU B 1 92 ? 16.321 28.938 16.925 1.00 14.02 92 LEU A N 1
ATOM 2762 C CA . LEU B 1 92 ? 14.933 28.566 16.701 1.00 13.94 92 LEU A CA 1
ATOM 2763 C C . LEU B 1 92 ? 14.132 29.810 16.322 1.00 13.49 92 LEU A C 1
ATOM 2764 O O . LEU B 1 92 ? 14.349 30.861 16.893 1.00 12.72 92 LEU A O 1
ATOM 2769 N N . SER B 1 93 ? 13.170 29.657 15.405 1.00 14.45 93 SER A N 1
ATOM 2770 C CA . SER B 1 93 ? 12.198 30.707 15.139 1.00 14.42 93 SER A CA 1
ATOM 2771 C C . SER B 1 93 ? 11.402 31.001 16.412 1.00 14.30 93 SER A C 1
ATOM 2772 O O . SER B 1 93 ? 11.119 30.141 17.234 1.00 13.28 93 SER A O 1
ATOM 2775 N N . ARG B 1 94 ? 11.056 32.277 16.554 1.00 14.52 94 ARG A N 1
ATOM 2776 C CA . ARG B 1 94 ? 10.217 32.745 17.622 1.00 16.60 94 ARG A CA 1
ATOM 2777 C C . ARG B 1 94 ? 8.762 32.701 17.178 1.00 15.42 94 ARG A C 1
ATOM 2778 O O . ARG B 1 94 ? 8.412 33.245 16.136 1.00 16.18 94 ARG A O 1
ATOM 2786 N N . VAL B 1 95 ? 7.917 32.067 17.979 1.00 13.83 95 VAL A N 1
ATOM 2787 C CA . VAL B 1 95 ? 6.498 32.012 17.701 1.00 14.26 95 VAL A CA 1
ATOM 2788 C C . VAL B 1 95 ? 5.882 33.376 18.053 1.00 14.84 95 VAL A C 1
ATOM 2789 O O . VAL B 1 95 ? 6.073 33.844 19.165 1.00 12.43 95 VAL A O 1
ATOM 2793 N N . PRO B 1 96 ? 5.128 34.064 17.163 1.00 16.45 96 PRO A N 1
ATOM 2794 C CA . PRO B 1 96 ? 4.500 35.339 17.525 1.00 18.47 96 PRO A CA 1
ATOM 2795 C C . PRO B 1 96 ? 3.279 35.164 18.417 1.00 18.26 96 PRO A C 1
ATOM 2796 O O . PRO B 1 96 ? 2.753 34.049 18.557 1.00 17.36 96 PRO A O 1
ATOM 2800 N N . GLY B 1 97 ? 2.838 36.286 18.995 1.00 16.91 97 GLY A N 1
ATOM 2801 C CA . GLY B 1 97 ? 1.624 36.308 19.787 1.00 17.83 97 GLY A CA 1
ATOM 2802 C C . GLY B 1 97 ? 1.910 36.401 21.279 1.00 16.71 97 GLY A C 1
ATOM 2803 O O . GLY B 1 97 ? 3.055 36.540 21.699 1.00 17.63 97 GLY A O 1
ATOM 2804 N N . ALA B 1 98 ? 0.844 36.313 22.067 1.00 18.06 98 ALA A N 1
ATOM 2805 C CA . ALA B 1 98 ? 0.903 36.526 23.500 1.00 18.58 98 ALA A CA 1
ATOM 2806 C C . ALA B 1 98 ? 0.011 35.511 24.191 1.00 17.40 98 ALA A C 1
ATOM 2807 O O . ALA B 1 98 ? -0.979 35.066 23.607 1.00 16.42 98 ALA A O 1
ATOM 2809 N N . PRO B 1 99 ? 0.276 35.197 25.484 1.00 18.52 99 PRO A N 1
ATOM 2810 C CA . PRO B 1 99 ? -0.605 34.341 26.268 1.00 18.81 99 PRO A CA 1
ATOM 2811 C C . PRO B 1 99 ? -2.003 34.948 26.365 1.00 20.09 99 PRO A C 1
ATOM 2812 O O . PRO B 1 99 ? -2.187 36.164 26.225 1.00 17.60 99 PRO A O 1
ATOM 2816 N N . LEU B 1 100 ? -2.987 34.075 26.566 1.00 20.35 100 LEU A N 1
ATOM 2817 C CA . LEU B 1 100 ? -4.362 34.519 26.733 1.00 25.40 100 LEU A CA 1
ATOM 2818 C C . LEU B 1 100 ? -4.680 34.562 28.228 1.00 27.97 100 LEU A C 1
ATOM 2819 O O . LEU B 1 100 ? -4.557 33.550 28.918 1.00 24.53 100 LEU A O 1
ATOM 2824 N N . GLU B 1 101 ? -5.058 35.766 28.684 1.00 32.71 101 GLU A N 1
ATOM 2825 C CA . GLU B 1 101 ? -5.402 36.068 30.070 1.00 37.63 101 GLU A CA 1
ATOM 2826 C C . GLU B 1 101 ? -6.633 35.251 30.468 1.00 35.90 101 GLU A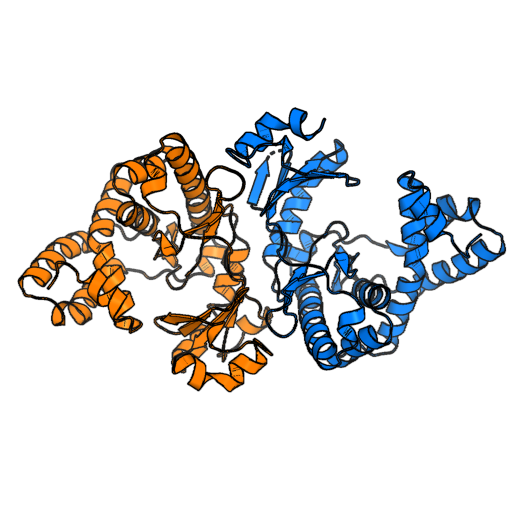 C 1
ATOM 2827 O O . GLU B 1 101 ? -7.634 35.295 29.764 1.00 36.59 101 GLU A O 1
ATOM 2833 N N . ALA B 1 102 ? -6.569 34.539 31.602 1.00 36.52 102 ALA A N 1
ATOM 2834 C CA . ALA B 1 102 ? -7.656 33.682 32.065 1.00 38.24 102 ALA A CA 1
ATOM 2835 C C . ALA B 1 102 ? -9.013 34.396 31.984 1.00 38.77 102 ALA A C 1
ATOM 2836 O O . ALA B 1 102 ? -10.017 33.752 31.683 1.00 34.16 102 ALA A O 1
ATOM 2838 N N . ASP B 1 103 ? -9.023 35.726 32.201 1.00 39.52 103 ASP A N 1
ATOM 2839 C CA . ASP B 1 103 ? -10.241 36.529 32.248 1.00 38.95 103 ASP A CA 1
ATOM 2840 C C . ASP B 1 103 ? -10.969 36.559 30.905 1.00 34.96 103 ASP A C 1
ATOM 2841 O O . ASP B 1 103 ? -12.187 36.736 30.866 1.00 35.39 103 ASP A O 1
ATOM 2846 N N . ALA B 1 104 ? -10.224 36.407 29.807 1.00 29.04 104 ALA A N 1
ATOM 2847 C CA . ALA B 1 104 ? -10.817 36.441 28.484 1.00 27.04 104 ALA A CA 1
ATOM 2848 C C . ALA B 1 104 ? -11.846 35.324 28.340 1.00 24.82 104 ALA A C 1
ATOM 2849 O O . ALA B 1 104 ? -12.824 35.494 27.626 1.00 26.72 104 ALA A O 1
ATOM 2851 N N . LEU B 1 105 ? -11.660 34.216 29.066 1.00 24.45 105 LEU A N 1
ATOM 2852 C CA . LEU B 1 105 ? -12.532 33.060 28.932 1.00 27.27 105 LEU A CA 1
ATOM 2853 C C . LEU B 1 105 ? -13.909 33.294 29.571 1.00 29.97 105 LEU A C 1
ATOM 2854 O O . LEU B 1 105 ? -14.770 32.414 29.499 1.00 25.36 105 LEU A O 1
ATOM 2859 N N . GLU B 1 106 ? -14.111 34.482 30.167 1.00 31.33 106 GLU A N 1
ATOM 2860 C CA . GLU B 1 106 ? -15.386 34.873 30.747 1.00 37.26 106 GLU A CA 1
ATOM 2861 C C . GLU B 1 106 ? -16.418 35.082 29.643 1.00 36.77 106 GLU A C 1
ATOM 2862 O O . GLU B 1 106 ? -17.608 34.886 29.871 1.00 37.17 106 GLU A O 1
ATOM 2868 N N . ASP B 1 107 ? -15.965 35.545 28.474 1.00 34.46 107 ASP A N 1
ATOM 2869 C CA . ASP B 1 107 ? -16.809 35.589 27.291 1.00 32.25 107 ASP A CA 1
ATOM 2870 C C . ASP B 1 107 ? -16.970 34.166 26.751 1.00 31.56 107 ASP A C 1
ATOM 2871 O O . ASP B 1 107 ? -15.998 33.515 26.375 1.00 29.17 107 ASP A O 1
ATOM 2876 N N . SER B 1 108 ? -18.212 33.683 26.690 1.00 30.51 108 SER A N 1
ATOM 2877 C CA . SER B 1 108 ? -18.460 32.278 26.401 1.00 30.19 108 SER A CA 1
ATOM 2878 C C . SER B 1 108 ? -18.128 31.963 24.946 1.00 28.41 108 SER A C 1
ATOM 2879 O O . SER B 1 108 ? -17.939 30.800 24.627 1.00 28.32 108 SER A O 1
ATOM 2882 N N . LYS B 1 109 ? -18.059 32.987 24.084 1.00 29.21 109 LYS A N 1
ATOM 2883 C CA . LYS B 1 109 ? -17.751 32.785 22.674 1.00 30.77 109 LYS A CA 1
ATOM 2884 C C . LYS B 1 109 ? -16.239 32.684 22.487 1.00 28.90 109 LYS A C 1
ATOM 2885 O O . LYS B 1 109 ? -15.776 31.908 21.656 1.00 31.01 109 LYS A O 1
ATOM 2891 N N . VAL B 1 110 ? -15.481 33.476 23.257 1.00 26.41 110 VAL A N 1
ATOM 2892 C CA . VAL B 1 110 ? -14.041 33.337 23.318 1.00 24.16 110 VAL A CA 1
ATOM 2893 C C . VAL B 1 110 ? -13.731 31.940 23.864 1.00 23.33 110 VAL A C 1
ATOM 2894 O O . VAL B 1 110 ? -12.948 31.222 23.260 1.00 20.00 110 VAL A O 1
ATOM 2898 N N . ALA B 1 111 ? -14.388 31.516 24.953 1.00 23.39 111 ALA A N 1
ATOM 2899 C CA . ALA B 1 111 ? -14.098 30.220 25.570 1.00 23.25 111 ALA A CA 1
ATOM 2900 C C . ALA B 1 111 ? -14.318 29.084 24.573 1.00 22.07 111 ALA A C 1
ATOM 2901 O O . ALA B 1 111 ? -13.592 28.092 24.567 1.00 20.19 111 ALA A O 1
ATOM 2903 N N . GLU B 1 112 ? -15.349 29.238 23.742 1.00 23.11 112 GLU A N 1
ATOM 2904 C CA . GLU B 1 112 ? -15.749 28.202 22.802 1.00 23.97 112 GLU A CA 1
ATOM 2905 C C . GLU B 1 112 ? -14.664 28.005 21.729 1.00 20.78 112 GLU A C 1
ATOM 2906 O O . GLU B 1 112 ? -14.274 26.869 21.454 1.00 16.09 112 GLU A O 1
ATOM 2912 N N . VAL B 1 113 ? -14.163 29.112 21.147 1.00 17.71 113 VAL A N 1
ATOM 2913 C CA . VAL B 1 113 ? -13.189 29.009 20.067 1.00 17.80 113 VAL A CA 1
ATOM 2914 C C . VAL B 1 113 ? -11.815 28.653 20.637 1.00 15.09 113 VAL A C 1
ATOM 2915 O O . VAL B 1 113 ? -11.043 27.974 19.967 1.00 13.30 113 VAL A O 1
ATOM 2919 N N . VAL B 1 114 ? -11.526 29.069 21.878 1.00 13.87 114 VAL A N 1
ATOM 2920 C CA . VAL B 1 114 ? -10.254 28.747 22.498 1.00 13.65 114 VAL A CA 1
ATOM 2921 C C . VAL B 1 114 ? -10.226 27.262 22.864 1.00 13.69 114 VAL A C 1
ATOM 2922 O O . VAL B 1 114 ? -9.245 26.584 22.609 1.00 13.84 114 VAL A O 1
ATOM 2926 N N . ALA B 1 115 ? -11.324 26.744 23.415 1.00 13.01 115 ALA A N 1
ATOM 2927 C CA . ALA B 1 115 ? -11.437 25.331 23.727 1.00 12.34 115 ALA A CA 1
ATOM 2928 C C . ALA B 1 115 ? -11.278 24.492 22.463 1.00 12.51 115 ALA A C 1
ATOM 2929 O O . ALA B 1 115 ? -10.601 23.476 22.487 1.00 12.37 115 ALA A O 1
ATOM 2931 N N . ALA B 1 116 ? -11.884 24.933 21.343 1.00 13.34 116 ALA A N 1
ATOM 2932 C CA . ALA B 1 116 ? -11.834 24.162 20.103 1.00 13.04 116 ALA A CA 1
ATOM 2933 C C . ALA B 1 116 ? -10.394 24.059 19.590 1.00 12.08 116 ALA A C 1
ATOM 2934 O O . ALA B 1 116 ? -9.969 23.000 19.124 1.00 11.44 116 ALA A O 1
ATOM 2936 N N . GLN B 1 117 ? -9.659 25.163 19.673 1.00 10.72 117 GLN A N 1
ATOM 2937 C CA . GLN B 1 117 ? -8.288 25.208 19.195 1.00 10.40 117 GLN A CA 1
ATOM 2938 C C . GLN B 1 117 ? -7.361 24.381 20.079 1.00 10.10 117 GLN A C 1
ATOM 2939 O O . GLN B 1 117 ? -6.457 23.776 19.530 1.00 9.27 117 GLN A O 1
ATOM 2945 N N . TYR B 1 118 ? -7.606 24.289 21.416 1.00 10.50 118 TYR A N 1
ATOM 2946 C CA . TYR B 1 118 ? -6.850 23.355 22.233 1.00 10.93 118 TYR A CA 1
ATOM 2947 C C . TYR B 1 118 ? -7.115 21.914 21.819 1.00 11.37 118 TYR A C 1
ATOM 2948 O O . TYR B 1 118 ? -6.218 21.087 21.907 1.00 11.82 118 TYR A O 1
ATOM 2957 N N . VAL B 1 119 ? -8.364 21.603 21.438 1.00 11.45 119 VAL A N 1
ATOM 2958 C CA . VAL B 1 119 ? -8.720 20.235 21.075 1.00 11.62 119 VAL A CA 1
ATOM 2959 C C . VAL B 1 119 ? -7.896 19.856 19.849 1.00 11.43 119 VAL A C 1
ATOM 2960 O O . VAL B 1 119 ? -7.420 18.721 19.747 1.00 11.26 119 VAL A O 1
ATOM 2964 N N . THR B 1 120 ? -7.704 20.820 18.933 1.00 11.52 120 THR A N 1
ATOM 2965 C CA . THR B 1 120 ? -6.979 20.548 17.696 1.00 11.58 120 THR A CA 1
ATOM 2966 C C . THR B 1 120 ? -5.510 20.264 18.028 1.00 11.40 120 THR A C 1
ATOM 2967 O O . THR B 1 120 ? -4.917 19.297 17.533 1.00 10.85 120 THR A O 1
ATOM 2971 N N . LEU B 1 121 ? -4.936 21.114 18.884 1.00 10.63 121 LEU A N 1
ATOM 2972 C CA . LEU B 1 121 ? -3.568 20.959 19.370 1.00 11.03 121 LEU A CA 1
ATOM 2973 C C . LEU B 1 121 ? -3.354 19.584 20.016 1.00 11.02 121 LEU A C 1
ATOM 2974 O O . LEU B 1 121 ? -2.499 18.824 19.596 1.00 11.24 121 LEU A O 1
ATOM 2979 N N . LEU B 1 122 ? -4.205 19.238 20.976 1.00 12.09 122 LEU A N 1
ATOM 2980 C CA . LEU B 1 122 ? -4.109 17.995 21.715 1.00 13.48 122 LEU A CA 1
ATOM 2981 C C . LEU B 1 122 ? -4.327 16.756 20.832 1.00 12.69 122 LEU A C 1
ATOM 2982 O O . LEU B 1 122 ? -3.652 15.736 21.009 1.00 12.38 122 LEU A O 1
ATOM 2987 N N . SER B 1 123 ? -5.278 16.838 19.893 1.00 14.05 123 SER A N 1
ATOM 2988 C CA . SER B 1 123 ? -5.538 15.762 18.934 1.00 13.63 123 SER A CA 1
ATOM 2989 C C . SER B 1 123 ? -4.329 15.502 18.057 1.00 12.93 123 SER A C 1
ATOM 2990 O O . SER B 1 123 ? -3.987 14.341 17.755 1.00 12.79 123 SER A O 1
ATOM 2993 N N . GLY B 1 124 ? -3.713 16.609 17.622 1.00 11.30 124 GLY A N 1
ATOM 2994 C CA . GLY B 1 124 ? -2.510 16.548 16.829 1.00 11.14 124 GLY A CA 1
ATOM 2995 C C . GLY B 1 124 ? -1.349 15.905 17.577 1.00 10.83 124 GLY A C 1
ATOM 2996 O O . GLY B 1 124 ? -0.599 15.132 16.978 1.00 11.37 124 GLY A O 1
ATOM 2997 N N . LEU B 1 125 ? -1.206 16.217 18.874 1.00 11.09 125 LEU A N 1
ATOM 2998 C CA . LEU B 1 125 ? -0.157 15.619 19.689 1.00 11.69 125 LEU A CA 1
ATOM 2999 C C . LEU B 1 125 ? -0.443 14.119 19.905 1.00 12.59 125 LEU A C 1
ATOM 3000 O O . LEU B 1 125 ? 0.480 13.298 19.915 1.00 11.97 125 LEU A O 1
ATOM 3005 N N . ALA B 1 126 ? -1.715 13.766 20.099 1.00 12.86 126 ALA A N 1
ATOM 3006 C CA . ALA B 1 126 ? -2.114 12.382 20.323 1.00 14.77 126 ALA A CA 1
ATOM 3007 C C . ALA B 1 126 ? -1.755 11.539 19.110 1.00 15.75 126 ALA A C 1
ATOM 3008 O O . ALA B 1 126 ? -1.066 10.539 19.267 1.00 15.59 126 ALA A O 1
ATOM 3010 N N . SER B 1 127 ? -2.207 11.983 17.925 1.00 17.22 127 SER A N 1
ATOM 3011 C CA . SER B 1 127 ? -1.964 11.317 16.652 1.00 17.65 127 SER A CA 1
ATOM 3012 C C . SER B 1 127 ? -0.473 11.149 16.395 1.00 18.73 127 SER A C 1
ATOM 3013 O O . SER B 1 127 ? -0.043 10.095 15.911 1.00 17.40 127 SER A O 1
ATOM 3016 N N . ALA B 1 128 ? 0.298 12.205 16.685 1.00 16.85 128 ALA A N 1
ATOM 3017 C CA . ALA B 1 128 ? 1.735 12.176 16.440 1.00 18.73 128 ALA A CA 1
ATOM 3018 C C . ALA B 1 128 ? 2.415 11.075 17.248 1.00 18.98 128 ALA A C 1
ATOM 3019 O O . ALA B 1 128 ? 3.472 10.605 16.849 1.00 19.12 128 ALA A O 1
ATOM 3021 N N . GLY B 1 129 ? 1.836 10.729 18.401 1.00 22.07 129 GLY A N 1
ATOM 3022 C CA . GLY B 1 129 ? 2.351 9.713 19.296 1.00 26.86 129 GLY A CA 1
ATOM 3023 C C . GLY B 1 129 ? 2.577 8.354 18.626 1.00 32.54 129 GLY A C 1
ATOM 3024 O O . GLY B 1 129 ? 3.436 7.612 19.082 1.00 34.89 129 GLY A O 1
ATOM 3025 N N . ALA B 1 130 ? 1.827 8.055 17.553 1.00 38.40 130 ALA A N 1
ATOM 3026 C CA . ALA B 1 130 ? 1.984 6.828 16.779 1.00 42.55 130 ALA A CA 1
ATOM 3027 C C . ALA B 1 130 ? 3.129 6.918 15.760 1.00 47.00 130 ALA A C 1
ATOM 3028 O O . ALA B 1 130 ? 3.669 5.893 15.356 1.00 53.22 130 ALA A O 1
ATOM 3030 N N . ASP B 1 131 ? 3.525 8.132 15.361 1.00 49.89 131 ASP A N 1
ATOM 3031 C CA . ASP B 1 131 ? 4.467 8.344 14.266 1.00 52.33 131 ASP A CA 1
ATOM 3032 C C . ASP B 1 131 ? 5.881 7.917 14.684 1.00 54.09 131 ASP A C 1
ATOM 3033 O O . ASP B 1 131 ? 6.214 7.928 15.868 1.00 43.34 131 ASP A O 1
ATOM 3038 N N . GLU B 1 132 ? 6.717 7.570 13.687 1.00 55.17 132 GLU A N 1
ATOM 3039 C CA . GLU B 1 132 ? 7.995 6.899 13.907 1.00 54.04 132 GLU A CA 1
ATOM 3040 C C . GLU B 1 132 ? 9.117 7.922 14.054 1.00 49.24 132 GLU A C 1
ATOM 3041 O O . GLU B 1 132 ? 9.850 7.907 15.040 1.00 49.71 132 GLU A O 1
ATOM 3047 N N . LYS B 1 133 ? 9.244 8.811 13.065 1.00 45.17 133 LYS A N 1
ATOM 3048 C CA . LYS B 1 133 ? 9.961 10.067 13.249 1.00 45.30 133 LYS A CA 1
ATOM 3049 C C . LYS B 1 133 ? 9.925 10.445 14.736 1.00 42.47 133 LYS A C 1
ATOM 3050 O O . LYS B 1 133 ? 10.975 10.685 15.337 1.00 37.78 133 LYS A O 1
ATOM 3056 N N . VAL B 1 134 ? 8.707 10.445 15.318 1.00 35.51 134 VAL A N 1
ATOM 3057 C CA . VAL B 1 134 ? 8.461 10.929 16.670 1.00 33.70 134 VAL A CA 1
ATOM 3058 C C . VAL B 1 134 ? 8.960 9.934 17.719 1.00 31.65 134 VAL A C 1
ATOM 3059 O O . VAL B 1 134 ? 9.799 10.282 18.549 1.00 29.19 134 VAL A O 1
ATOM 3063 N N . ARG B 1 135 ? 8.420 8.708 17.701 1.00 34.21 135 ARG A N 1
ATOM 3064 C CA . ARG B 1 135 ? 8.657 7.763 18.785 1.00 36.24 135 ARG A CA 1
ATOM 3065 C C . ARG B 1 135 ? 10.156 7.553 18.974 1.00 36.58 135 ARG A C 1
ATOM 3066 O O . ARG B 1 135 ? 10.611 7.346 20.100 1.00 42.97 135 ARG A O 1
ATOM 3074 N N . ALA B 1 136 ? 10.936 7.681 17.898 1.00 34.53 136 ALA A N 1
ATOM 3075 C CA . ALA B 1 136 ? 12.362 7.435 17.981 1.00 33.32 136 ALA A CA 1
ATOM 3076 C C . ALA B 1 136 ? 13.161 8.717 18.228 1.00 35.04 136 ALA A C 1
ATOM 3077 O O . ALA B 1 136 ? 14.306 8.636 18.656 1.00 36.59 136 ALA A O 1
ATOM 3079 N N . ALA B 1 137 ? 12.608 9.905 17.951 1.00 30.58 137 ALA A N 1
ATOM 3080 C CA . ALA B 1 137 ? 13.357 11.127 18.215 1.00 28.32 137 ALA A CA 1
ATOM 3081 C C . ALA B 1 137 ? 13.131 11.582 19.656 1.00 28.28 137 ALA A C 1
ATOM 3082 O O . ALA B 1 137 ? 13.997 12.224 20.255 1.00 27.08 137 ALA A O 1
ATOM 3084 N N . LEU B 1 138 ? 11.993 11.195 20.242 1.00 27.34 138 LEU A N 1
ATOM 3085 C CA . LEU B 1 138 ? 11.577 11.808 21.491 1.00 29.30 138 LEU A CA 1
ATOM 3086 C C . LEU B 1 138 ? 11.871 10.931 22.704 1.00 30.52 138 LEU A C 1
ATOM 3087 O O . LEU B 1 138 ? 11.819 9.701 22.638 1.00 30.17 138 LEU A O 1
ATOM 3092 N N . PRO B 1 139 ? 12.121 11.584 23.865 1.00 31.29 139 PRO A N 1
ATOM 3093 C CA . PRO B 1 139 ? 12.250 10.892 25.145 1.00 31.09 139 PRO A CA 1
ATOM 3094 C C . PRO B 1 139 ? 11.007 10.050 25.440 1.00 30.15 139 PRO A C 1
ATOM 3095 O O . PRO B 1 139 ? 9.881 10.483 25.196 1.00 27.32 139 PRO A O 1
ATOM 3099 N N . ALA B 1 140 ? 11.236 8.841 25.957 1.00 30.19 140 ALA A N 1
ATOM 3100 C CA . ALA B 1 140 ? 10.171 7.985 26.452 1.00 32.37 140 ALA A CA 1
ATOM 3101 C C . ALA B 1 140 ? 10.687 7.271 27.698 1.00 33.78 140 ALA A C 1
ATOM 3102 O O . ALA B 1 140 ? 11.015 6.083 27.641 1.00 31.19 140 ALA A O 1
ATOM 3104 N N . PRO B 1 141 ? 10.828 8.004 28.834 1.00 34.10 141 PRO A N 1
ATOM 3105 C CA . PRO B 1 141 ? 11.309 7.425 30.092 1.00 32.17 141 PRO A CA 1
ATOM 3106 C C . PRO B 1 141 ? 10.327 6.411 30.669 1.00 28.97 141 PRO A C 1
ATOM 3107 O O . PRO B 1 141 ? 9.125 6.586 30.540 1.00 27.16 141 PRO A O 1
ATOM 3111 N N . GLN B 1 142 ? 10.869 5.368 31.306 1.00 28.70 142 GLN A N 1
ATOM 3112 C CA . GLN B 1 142 ? 10.092 4.398 32.065 1.00 28.13 142 GLN A CA 1
ATOM 3113 C C . GLN B 1 142 ? 9.951 4.870 33.514 1.00 27.13 142 GLN A C 1
ATOM 3114 O O . GLN B 1 142 ? 10.938 5.234 34.142 1.00 28.01 142 GLN A O 1
ATOM 3120 N N . GLY B 1 143 ? 8.734 4.813 34.054 1.00 25.65 143 GLY A N 1
ATOM 3121 C CA . GLY B 1 143 ? 8.498 5.019 35.474 1.00 25.94 143 GLY A CA 1
ATOM 3122 C C . GLY B 1 143 ? 8.858 6.429 35.941 1.00 24.45 143 GLY A C 1
ATOM 3123 O O . GLY B 1 143 ? 9.364 6.602 37.052 1.00 23.27 143 GLY A O 1
ATOM 3124 N N . ARG B 1 144 ? 8.596 7.423 35.084 1.00 23.00 144 ARG A N 1
ATOM 3125 C CA . ARG B 1 144 ? 8.922 8.806 35.396 1.00 23.49 144 ARG A CA 1
ATOM 3126 C C . ARG B 1 144 ? 8.297 9.204 36.731 1.00 22.86 144 ARG A C 1
ATOM 3127 O O . ARG B 1 144 ? 8.910 9.949 37.495 1.00 20.62 144 ARG A O 1
ATOM 3135 N N . TRP B 1 145 ? 7.112 8.658 37.034 1.00 22.38 145 TRP A N 1
ATOM 3136 C CA . TRP B 1 145 ? 6.361 9.047 38.216 1.00 24.59 145 TRP A CA 1
ATOM 3137 C C . TRP B 1 145 ? 6.886 8.369 39.493 1.00 26.98 145 TRP A C 1
ATOM 3138 O O . TRP B 1 145 ? 6.752 8.930 40.577 1.00 25.35 145 TRP A O 1
ATOM 3149 N N . ARG B 1 146 ? 7.468 7.168 39.379 1.00 28.11 146 ARG A N 1
ATOM 3150 C CA . ARG B 1 146 ? 8.099 6.535 40.523 1.00 29.29 146 ARG A CA 1
ATOM 3151 C C . ARG B 1 146 ? 9.423 7.223 40.820 1.00 26.71 146 ARG A C 1
ATOM 3152 O O . ARG B 1 146 ? 9.770 7.392 41.976 1.00 27.60 146 ARG A O 1
ATOM 3160 N N . GLN B 1 147 ? 10.183 7.550 39.773 1.00 26.84 147 GLN A N 1
ATOM 3161 C CA . GLN B 1 147 ? 11.410 8.309 39.932 1.00 27.74 147 GLN A CA 1
ATOM 3162 C C . GLN B 1 147 ? 11.076 9.619 40.650 1.00 26.73 147 GLN A C 1
ATOM 3163 O O . GLN B 1 147 ? 11.780 10.018 41.576 1.00 23.22 147 GLN A O 1
ATOM 3169 N N . PHE B 1 148 ? 9.982 10.258 40.221 1.00 23.15 148 PHE A N 1
ATOM 3170 C CA . PHE B 1 148 ? 9.516 11.483 40.845 1.00 24.34 148 PHE A CA 1
ATOM 3171 C C . PHE B 1 148 ? 9.214 11.240 42.329 1.00 24.68 148 PHE A C 1
ATOM 3172 O O . PHE B 1 148 ? 9.624 12.036 43.162 1.00 22.58 148 PHE A O 1
ATOM 3180 N N . ALA B 1 149 ? 8.479 10.165 42.643 1.00 26.93 149 ALA A N 1
ATOM 3181 C CA . ALA B 1 149 ? 8.106 9.845 44.018 1.00 26.64 149 ALA A CA 1
ATOM 3182 C C . ALA B 1 149 ? 9.354 9.688 44.890 1.00 26.97 149 ALA A C 1
ATOM 3183 O O . ALA B 1 149 ? 9.403 10.190 46.019 1.00 24.96 149 ALA A O 1
ATOM 3185 N N . ALA B 1 150 ? 10.382 9.031 44.351 1.00 26.79 150 ALA A N 1
ATOM 3186 C CA . ALA B 1 150 ? 11.618 8.804 45.091 1.00 27.96 150 ALA A CA 1
ATOM 3187 C C . ALA B 1 150 ? 12.344 10.129 45.341 1.00 28.69 150 ALA A C 1
ATOM 3188 O O . ALA B 1 150 ? 12.831 10.400 46.452 1.00 27.42 150 ALA A O 1
ATOM 3190 N N . ASP B 1 151 ? 12.393 10.962 44.300 1.00 23.51 151 ASP A N 1
ATOM 3191 C CA . ASP B 1 151 ? 13.020 12.274 44.396 1.00 24.13 151 ASP A CA 1
ATOM 3192 C C . ASP B 1 151 ? 12.329 13.113 45.472 1.00 21.90 151 ASP A C 1
ATOM 3193 O O . ASP B 1 151 ? 12.999 13.797 46.249 1.00 21.13 151 ASP A O 1
ATOM 3198 N N . VAL B 1 152 ? 10.989 13.045 45.544 1.00 20.37 152 VAL A N 1
ATOM 3199 C CA . VAL B 1 152 ? 10.245 13.886 46.467 1.00 20.64 152 VAL A CA 1
ATOM 3200 C C . VAL B 1 152 ? 10.569 13.478 47.908 1.00 23.48 152 VAL A C 1
ATOM 3201 O O . VAL B 1 152 ? 10.746 14.340 48.770 1.00 21.31 152 VAL A O 1
ATOM 3205 N N . ARG B 1 153 ? 10.576 12.162 48.156 1.00 25.79 153 ARG A N 1
ATOM 3206 C CA . ARG B 1 153 ? 10.843 11.599 49.470 1.00 27.40 153 ARG A CA 1
ATOM 3207 C C . ARG B 1 153 ? 12.263 11.935 49.935 1.00 26.61 153 ARG A C 1
ATOM 3208 O O . ARG B 1 153 ? 12.438 12.326 51.083 1.00 26.52 153 ARG A O 1
ATOM 3216 N N . ALA B 1 154 ? 13.258 11.776 49.057 1.00 25.30 154 ALA A N 1
ATOM 3217 C CA . ALA B 1 154 ? 14.645 12.058 49.405 1.00 26.85 154 ALA A CA 1
ATOM 3218 C C . ALA B 1 154 ? 14.871 13.562 49.608 1.00 28.82 154 ALA A C 1
ATOM 3219 O O . ALA B 1 154 ? 15.591 13.974 50.519 1.00 29.73 154 ALA A O 1
ATOM 3221 N N . GLU B 1 155 ? 14.262 14.395 48.762 1.00 27.39 155 GLU A N 1
ATOM 3222 C CA . GLU B 1 155 ? 14.670 15.787 48.664 1.00 27.55 155 GLU A CA 1
ATOM 3223 C C . GLU B 1 155 ? 13.692 16.733 49.360 1.00 26.05 155 GLU A C 1
ATOM 3224 O O . GLU B 1 155 ? 14.137 17.761 49.857 1.00 26.68 155 GLU A O 1
ATOM 3230 N N . LEU B 1 156 ? 12.386 16.422 49.411 1.00 22.36 15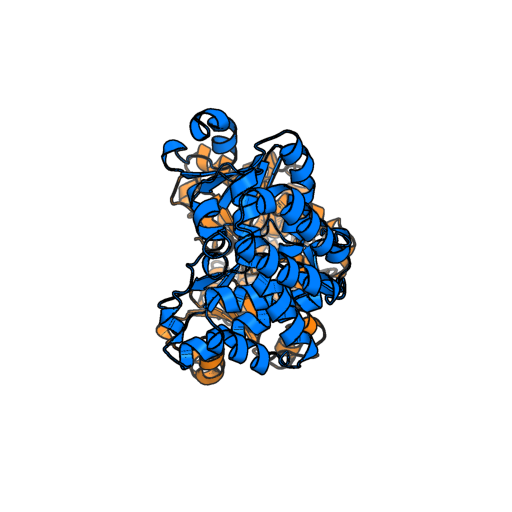6 LEU A N 1
ATOM 3231 C CA . LEU B 1 156 ? 11.412 17.370 49.940 1.00 21.82 156 LEU A CA 1
ATOM 3232 C C . LEU B 1 156 ? 10.867 16.976 51.317 1.00 21.55 156 LEU A C 1
ATOM 3233 O O . LEU B 1 156 ? 10.613 17.857 52.124 1.00 19.94 156 LEU A O 1
ATOM 3238 N N . PHE B 1 157 ? 10.658 15.678 51.584 1.00 22.74 157 PHE A N 1
ATOM 3239 C CA . PHE B 1 157 ? 10.088 15.231 52.842 1.00 23.70 157 PHE A CA 1
ATOM 3240 C C . PHE B 1 157 ? 10.843 15.839 54.023 1.00 23.69 157 PHE A C 1
ATOM 3241 O O . PHE B 1 157 ? 10.208 16.254 54.982 1.00 20.44 157 PHE A O 1
ATOM 3249 N N . PRO B 1 158 ? 12.192 15.918 54.008 1.00 23.55 158 PRO A N 1
ATOM 3250 C CA . PRO B 1 158 ? 12.936 16.581 55.088 1.00 24.98 158 PRO A CA 1
ATOM 3251 C C . PRO B 1 158 ? 12.574 18.051 55.308 1.00 25.35 158 PRO A C 1
ATOM 3252 O O . PRO B 1 158 ? 12.746 18.559 56.417 1.00 27.97 158 PRO A O 1
ATOM 3256 N N . LEU B 1 159 ? 12.004 18.716 54.287 1.00 22.46 159 LEU A N 1
ATOM 3257 C CA . LEU B 1 159 ? 11.574 20.101 54.434 1.00 21.16 159 LEU A CA 1
ATOM 3258 C C . LEU B 1 159 ? 10.113 20.215 54.850 1.00 21.94 159 LEU A C 1
ATOM 3259 O O . LEU B 1 159 ? 9.622 21.339 54.934 1.00 19.09 159 LEU A O 1
ATOM 3264 N N . MET B 1 160 ? 9.402 19.086 55.040 1.00 20.76 160 MET A N 1
ATOM 3265 C CA . MET B 1 160 ? 7.955 19.134 55.203 1.00 23.60 160 MET A CA 1
ATOM 3266 C C . MET B 1 160 ? 7.553 18.857 56.651 1.00 24.16 160 MET A C 1
ATOM 3267 O O . MET B 1 160 ? 8.327 18.272 57.405 1.00 23.84 160 MET A O 1
ATOM 3272 N N . SER B 1 161 ? 6.340 19.289 57.018 1.00 22.36 161 SER A N 1
ATOM 3273 C CA . SER B 1 161 ? 5.745 18.935 58.296 1.00 24.71 161 SER A CA 1
ATOM 3274 C C . SER B 1 161 ? 5.276 17.476 58.268 1.00 27.01 161 SER A C 1
ATOM 3275 O O . SER B 1 161 ? 5.256 16.837 57.218 1.00 24.20 161 SER A O 1
ATOM 3278 N N . ASP B 1 162 ? 4.937 16.927 59.443 1.00 28.30 162 ASP A N 1
ATOM 3279 C CA . ASP B 1 162 ? 4.499 15.539 59.534 1.00 30.24 162 ASP A CA 1
ATOM 3280 C C . ASP B 1 162 ? 3.221 15.386 58.717 1.00 30.06 162 ASP A C 1
ATOM 3281 O O . ASP B 1 162 ? 3.073 14.420 57.973 1.00 32.09 162 ASP A O 1
ATOM 3286 N N . GLY B 1 163 ? 2.311 16.351 58.881 1.00 29.01 163 GLY A N 1
ATOM 3287 C CA . GLY B 1 163 ? 1.061 16.387 58.147 1.00 28.15 163 GLY A CA 1
ATOM 3288 C C . GLY B 1 163 ? 1.277 16.555 56.644 1.00 27.42 163 GLY A C 1
ATOM 3289 O O . GLY B 1 163 ? 0.607 15.918 55.840 1.00 26.42 163 GLY A O 1
ATOM 3290 N N . GLY B 1 164 ? 2.235 17.415 56.274 1.00 28.07 164 GLY A N 1
ATOM 3291 C CA . GLY B 1 164 ? 2.688 17.544 54.898 1.00 26.20 164 GLY A CA 1
ATOM 3292 C C . GLY B 1 164 ? 3.136 16.210 54.299 1.00 25.62 164 GLY A C 1
ATOM 3293 O O . GLY B 1 164 ? 2.755 15.870 53.183 1.00 24.26 164 GLY A O 1
ATOM 3294 N N . CYS B 1 165 ? 3.978 15.479 55.029 1.00 25.58 165 CYS A N 1
ATOM 3295 C CA . CYS B 1 165 ? 4.521 14.218 54.551 1.00 28.65 165 CYS A CA 1
ATOM 3296 C C . CYS B 1 165 ? 3.389 13.221 54.354 1.00 27.99 165 CYS A C 1
ATOM 3297 O O . CYS B 1 165 ? 3.444 12.435 53.420 1.00 26.23 165 CYS A O 1
ATOM 3300 N N . ARG B 1 166 ? 2.355 13.295 55.197 1.00 29.99 166 ARG A N 1
ATOM 3301 C CA . ARG B 1 166 ? 1.233 12.371 55.083 1.00 31.85 166 ARG A CA 1
ATOM 3302 C C . ARG B 1 166 ? 0.393 12.705 53.847 1.00 30.93 166 ARG A C 1
ATOM 3303 O O . ARG B 1 166 ? 0.002 11.789 53.117 1.00 28.11 166 ARG A O 1
ATOM 3311 N N . GLN B 1 167 ? 0.140 14.001 53.589 1.00 26.03 167 GLN A N 1
ATOM 3312 C CA . GLN B 1 167 ? -0.592 14.381 52.392 1.00 26.22 167 GLN A CA 1
ATOM 3313 C C . GLN B 1 167 ? 0.207 13.975 51.158 1.00 24.81 167 GLN A C 1
ATOM 3314 O O . GLN B 1 167 ? -0.336 13.382 50.232 1.00 26.57 167 GLN A O 1
ATOM 3320 N N . ALA B 1 168 ? 1.499 14.312 51.138 1.00 23.74 168 ALA A N 1
ATOM 3321 C CA . ALA B 1 168 ? 2.315 14.052 49.974 1.00 23.72 168 ALA A CA 1
ATOM 3322 C C . ALA B 1 168 ? 2.404 12.547 49.711 1.00 27.00 168 ALA A C 1
ATOM 3323 O O . ALA B 1 168 ? 2.403 12.133 48.557 1.00 24.56 168 ALA A O 1
ATOM 3325 N N . GLU B 1 169 ? 2.464 11.724 50.771 1.00 28.62 169 GLU A N 1
ATOM 3326 C CA . GLU B 1 169 ? 2.608 10.282 50.604 1.00 31.53 169 GLU A CA 1
ATOM 3327 C C . GLU B 1 169 ? 1.336 9.699 49.983 1.00 30.37 169 GLU A C 1
ATOM 3328 O O . GLU B 1 169 ? 1.425 8.739 49.229 1.00 28.08 169 GLU A O 1
ATOM 3334 N N . ARG B 1 170 ? 0.171 10.319 50.243 1.00 28.46 170 ARG A N 1
ATOM 3335 C CA . ARG B 1 170 ? -1.074 9.971 49.567 1.00 29.98 170 ARG A CA 1
ATOM 3336 C C . ARG B 1 170 ? -0.952 10.264 48.069 1.00 30.21 170 ARG A C 1
ATOM 3337 O O . ARG B 1 170 ? -1.212 9.391 47.239 1.00 27.27 170 ARG A O 1
ATOM 3345 N N . GLU B 1 171 ? -0.509 11.490 47.742 1.00 25.88 171 GLU A N 1
ATOM 3346 C CA . GLU B 1 171 ? -0.436 11.952 46.369 1.00 24.04 171 GLU A CA 1
ATOM 3347 C C . GLU B 1 171 ? 0.514 11.039 45.598 1.00 24.24 171 GLU A C 1
ATOM 3348 O O . GLU B 1 171 ? 0.206 10.664 44.471 1.00 25.05 171 GLU A O 1
ATOM 3354 N N . LEU B 1 172 ? 1.654 10.678 46.211 1.00 25.41 172 LEU A N 1
ATOM 3355 C CA . LEU B 1 172 ? 2.652 9.833 45.565 1.00 27.78 172 LEU A CA 1
ATOM 3356 C C . LEU B 1 172 ? 2.139 8.397 45.434 1.00 28.59 172 LEU A C 1
ATOM 3357 O O . LEU B 1 172 ? 2.479 7.709 44.480 1.00 27.79 172 LEU A O 1
ATOM 3362 N N . ALA B 1 173 ? 1.351 7.932 46.403 1.00 29.55 173 ALA A N 1
ATOM 3363 C CA . ALA B 1 173 ? 0.867 6.561 46.374 1.00 30.50 173 ALA A CA 1
ATOM 3364 C C . ALA B 1 173 ? 0.006 6.385 45.126 1.00 31.81 173 ALA A C 1
ATOM 3365 O O . ALA B 1 173 ? 0.138 5.387 44.427 1.00 28.19 173 ALA A O 1
ATOM 3367 N N . ALA B 1 174 ? -0.802 7.414 44.837 1.00 32.36 174 ALA A N 1
ATOM 3368 C CA . ALA B 1 174 ? -1.730 7.427 43.716 1.00 32.73 174 ALA A CA 1
ATOM 3369 C C . ALA B 1 174 ? -0.995 7.357 42.377 1.00 33.96 174 ALA A C 1
ATOM 3370 O O . ALA B 1 174 ? -1.574 6.890 41.399 1.00 32.31 174 ALA A O 1
ATOM 3372 N N . LEU B 1 175 ? 0.263 7.828 42.329 1.00 33.87 175 LEU A N 1
ATOM 3373 C CA . LEU B 1 175 ? 1.068 7.731 41.119 1.00 36.64 175 LEU A CA 1
ATOM 3374 C C . LEU B 1 175 ? 1.272 6.270 40.717 1.00 40.65 175 LEU A C 1
ATOM 3375 O O . LEU B 1 175 ? 1.597 6.010 39.568 1.00 42.90 175 LEU A O 1
ATOM 3380 N N . ASP B 1 176 ? 1.070 5.316 41.640 1.00 46.72 176 ASP A N 1
ATOM 3381 C CA . ASP B 1 176 ? 1.147 3.898 41.304 1.00 48.71 176 ASP A CA 1
ATOM 3382 C C . ASP B 1 176 ? -0.107 3.447 40.558 1.00 50.50 176 ASP A C 1
ATOM 3383 O O . ASP B 1 176 ? -0.041 2.540 39.738 1.00 50.92 176 ASP A O 1
ATOM 3388 N N . SER B 1 177 ? -1.247 4.089 40.824 1.00 55.29 177 SER A N 1
ATOM 3389 C CA . SER B 1 177 ? -2.451 3.857 40.040 1.00 55.17 177 SER A CA 1
ATOM 3390 C C . SER B 1 177 ? -2.197 4.122 38.557 1.00 54.01 177 SER A C 1
ATOM 3391 O O . SER B 1 177 ? -2.815 3.481 37.714 1.00 56.89 177 SER A O 1
ATOM 3394 N N . LEU B 1 178 ? -1.340 5.102 38.234 1.00 48.50 178 LEU A N 1
ATOM 3395 C CA . LEU B 1 178 ? -1.172 5.497 36.846 1.00 44.85 178 LEU A CA 1
ATOM 3396 C C . LEU B 1 178 ? -0.596 4.323 36.065 1.00 43.06 178 LEU A C 1
ATOM 3397 O O . LEU B 1 178 ? 0.441 3.791 36.452 1.00 42.67 178 LEU A O 1
ATOM 3402 N N . PRO B 1 179 ? -1.212 3.937 34.928 1.00 46.15 179 PRO A N 1
ATOM 3403 C CA . PRO B 1 179 ? -0.511 3.171 33.893 1.00 48.37 179 PRO A CA 1
ATOM 3404 C C . PRO B 1 179 ? 0.578 4.008 33.227 1.00 46.30 179 PRO A C 1
ATOM 3405 O O . PRO B 1 179 ? 0.358 5.185 32.952 1.00 47.18 179 PRO A O 1
ATOM 3409 N N . ASP B 1 180 ? 1.745 3.396 32.987 1.00 44.93 180 ASP A N 1
ATOM 3410 C CA . ASP B 1 180 ? 2.861 4.067 32.333 1.00 43.82 180 ASP A CA 1
ATOM 3411 C C . ASP B 1 180 ? 2.521 4.189 30.845 1.00 42.00 180 ASP A C 1
ATOM 3412 O O . ASP B 1 180 ? 3.047 3.437 30.032 1.00 42.94 180 ASP A O 1
ATOM 3417 N N . ILE B 1 181 ? 1.603 5.115 30.512 1.00 39.52 181 ILE A N 1
ATOM 3418 C CA . ILE B 1 181 ? 1.050 5.258 29.166 1.00 42.15 181 ILE A CA 1
ATOM 3419 C C . ILE B 1 181 ? 1.984 6.115 28.306 1.00 37.43 181 ILE A C 1
ATOM 3420 O O . ILE B 1 181 ? 2.357 7.210 28.720 1.00 32.23 181 ILE A O 1
ATOM 3425 N N . THR B 1 182 ? 2.325 5.609 27.105 1.00 34.65 182 THR A N 1
ATOM 3426 C CA . THR B 1 182 ? 3.142 6.311 26.127 1.00 34.12 182 THR A CA 1
ATOM 3427 C C . THR B 1 182 ? 2.481 6.271 24.751 1.00 32.50 182 THR A C 1
ATOM 3428 O O . THR B 1 182 ? 3.003 5.689 23.802 1.00 35.02 182 THR A O 1
ATOM 3432 N N . GLU B 1 183 ? 1.345 6.949 24.627 1.00 29.72 183 GLU A N 1
ATOM 3433 C CA . GLU B 1 183 ? 0.577 6.897 23.401 1.00 27.21 183 GLU A CA 1
ATOM 3434 C C . GLU B 1 183 ? 0.600 8.245 22.674 1.00 22.40 183 GLU A C 1
ATOM 3435 O O . GLU B 1 183 ? 0.333 8.261 21.493 1.00 22.64 183 GLU A O 1
ATOM 3441 N N . ALA B 1 184 ? 0.891 9.366 23.355 1.00 19.87 184 ALA A N 1
ATOM 3442 C CA . ALA B 1 184 ? 0.773 10.701 22.767 1.00 17.39 184 ALA A CA 1
ATOM 3443 C C . ALA B 1 184 ? 2.076 11.481 22.913 1.00 16.54 184 ALA A C 1
ATOM 3444 O O . ALA B 1 184 ? 2.880 11.223 23.803 1.00 15.10 184 ALA A O 1
ATOM 3446 N N . VAL B 1 185 ? 2.282 12.454 22.032 1.00 16.50 185 VAL A N 1
ATOM 3447 C CA . VAL B 1 185 ? 3.290 13.472 22.292 1.00 15.04 185 VAL A CA 1
ATOM 3448 C C . VAL B 1 185 ? 2.713 14.317 23.418 1.00 12.93 185 VAL A C 1
ATOM 3449 O O . VAL B 1 185 ? 1.554 14.711 23.337 1.00 14.75 185 VAL A O 1
ATOM 3453 N N . VAL B 1 186 ? 3.486 14.489 24.496 1.00 12.02 186 VAL A N 1
ATOM 3454 C CA . VAL B 1 186 ? 3.081 15.267 25.658 1.00 11.71 186 VAL A CA 1
ATOM 3455 C C . VAL B 1 186 ? 4.055 16.438 25.797 1.00 11.65 186 VAL A C 1
ATOM 3456 O O . VAL B 1 186 ? 5.271 16.262 25.940 1.00 10.22 186 VAL A O 1
ATOM 3460 N N . HIS B 1 187 ? 3.514 17.655 25.729 1.00 11.04 187 HIS A N 1
ATOM 3461 C CA . HIS B 1 187 ? 4.325 18.853 25.903 1.00 11.28 187 HIS A CA 1
ATOM 3462 C C . HIS B 1 187 ? 5.004 18.856 27.285 1.00 11.81 187 HIS A C 1
ATOM 3463 O O . HIS B 1 187 ? 6.218 19.046 27.411 1.00 11.65 187 HIS A O 1
ATOM 3470 N N . GLY B 1 188 ? 4.222 18.614 28.325 1.00 11.69 188 GLY A N 1
ATOM 3471 C CA . GLY B 1 188 ? 4.770 18.399 29.659 1.00 13.00 188 GLY A CA 1
ATOM 3472 C C . GLY B 1 188 ? 4.706 19.633 30.554 1.00 13.13 188 GLY A C 1
ATOM 3473 O O . GLY B 1 188 ? 4.855 19.524 31.777 1.00 16.09 188 GLY A O 1
ATOM 3474 N N . ASN B 1 189 ? 4.450 20.800 29.960 1.00 13.01 189 ASN A N 1
ATOM 3475 C CA . ASN B 1 189 ? 4.363 22.022 30.733 1.00 13.66 189 ASN A CA 1
ATOM 3476 C C . ASN B 1 189 ? 3.423 22.991 30.030 1.00 13.70 189 ASN A C 1
ATOM 3477 O O . ASN B 1 189 ? 3.797 24.141 29.802 1.00 12.74 189 ASN A O 1
ATOM 3482 N N . LEU B 1 190 ? 2.193 22.538 29.741 1.00 13.21 190 LEU A N 1
ATOM 3483 C CA . LEU B 1 190 ? 1.338 23.258 28.812 1.00 13.43 190 LEU A CA 1
ATOM 3484 C C . LEU B 1 190 ? 0.505 24.296 29.556 1.00 13.87 190 LEU A C 1
ATOM 3485 O O . LEU B 1 190 ? -0.723 24.297 29.508 1.00 12.12 190 LEU A O 1
ATOM 3490 N N . GLY B 1 191 ? 1.194 25.136 30.332 1.00 15.08 191 GLY A N 1
ATOM 3491 C CA . GLY B 1 191 ? 0.534 26.232 31.000 1.00 14.53 191 GLY A CA 1
ATOM 3492 C C . GLY B 1 191 ? 0.188 27.333 30.015 1.00 14.88 191 GLY A C 1
ATOM 3493 O O . GLY B 1 191 ? 0.708 27.377 28.905 1.00 15.30 191 GLY A O 1
ATOM 3494 N N . ALA B 1 192 ? -0.648 28.253 30.491 1.00 15.77 192 ALA A N 1
ATOM 3495 C CA . ALA B 1 192 ? -1.100 29.399 29.728 1.00 15.87 192 ALA A CA 1
ATOM 3496 C C . ALA B 1 192 ? 0.058 30.204 29.135 1.00 15.82 192 ALA A C 1
ATOM 3497 O O . ALA B 1 192 ? -0.087 30.712 28.029 1.00 16.19 192 ALA A O 1
ATOM 3499 N N . GLU B 1 193 ? 1.182 30.359 29.851 1.00 16.49 193 GLU A N 1
ATOM 3500 C CA . GLU B 1 193 ? 2.263 31.220 29.379 1.00 18.30 193 GLU A CA 1
ATOM 3501 C C . GLU B 1 193 ? 2.916 30.641 28.118 1.00 16.36 193 GLU A C 1
ATOM 3502 O O . GLU B 1 193 ? 3.587 31.358 27.384 1.00 14.51 193 GLU A O 1
ATOM 3508 N N . ASN B 1 194 ? 2.744 29.323 27.910 1.00 15.53 194 ASN A N 1
ATOM 3509 C CA . ASN B 1 194 ? 3.412 28.587 26.849 1.00 14.98 194 ASN A CA 1
ATOM 3510 C C . ASN B 1 194 ? 2.561 28.478 25.568 1.00 14.88 194 ASN A C 1
ATOM 3511 O O . ASN B 1 194 ? 3.021 27.922 24.551 1.00 14.29 194 ASN A O 1
ATOM 3516 N N . VAL B 1 195 ? 1.339 29.029 25.596 1.00 14.84 195 VAL A N 1
ATOM 3517 C CA . VAL B 1 195 ? 0.409 28.986 24.475 1.00 14.57 195 VAL A CA 1
ATOM 3518 C C . VAL B 1 195 ? 0.116 30.420 24.017 1.00 14.47 195 VAL A C 1
ATOM 3519 O O . VAL B 1 195 ? -0.306 31.270 24.801 1.00 15.28 195 VAL A O 1
ATOM 3523 N N . LEU B 1 196 ? 0.453 30.705 22.751 1.00 12.97 196 LEU A N 1
ATOM 3524 C CA . LEU B 1 196 ? 0.480 32.068 22.252 1.00 13.99 196 LEU A CA 1
ATOM 3525 C C . LEU B 1 196 ? -0.651 32.243 21.247 1.00 15.27 196 LEU A C 1
ATOM 3526 O O . LEU B 1 196 ? -0.967 31.306 20.504 1.00 15.81 196 LEU A O 1
ATOM 3531 N N . TRP B 1 197 ? -1.211 33.459 21.246 1.00 15.42 197 TRP A N 1
ATOM 3532 C CA . TRP B 1 197 ? -2.464 33.799 20.608 1.00 15.21 197 TRP A CA 1
ATOM 3533 C C . TRP B 1 197 ? -2.314 35.105 19.845 1.00 16.55 197 TRP A C 1
ATOM 3534 O O . TRP B 1 197 ? -1.542 35.984 20.243 1.00 15.45 197 TRP A O 1
ATOM 3545 N N . VAL B 1 198 ? -3.068 35.170 18.744 1.00 18.48 198 VAL A N 1
ATOM 3546 C CA . VAL B 1 198 ? -3.293 36.385 17.983 1.00 19.81 198 VAL A CA 1
ATOM 3547 C C . VAL B 1 198 ? -4.581 36.982 18.524 1.00 20.75 198 VAL A C 1
ATOM 3548 O O . VAL B 1 198 ? -5.625 36.340 18.466 1.00 17.55 198 VAL A O 1
ATOM 3552 N N . ARG B 1 199 ? -4.478 38.203 19.042 1.00 24.86 199 ARG A N 1
ATOM 3553 C CA . ARG B 1 199 ? -5.562 38.840 19.772 1.00 31.07 199 ARG A CA 1
ATOM 3554 C C . ARG B 1 199 ? -5.904 40.138 19.051 1.00 32.72 199 ARG A C 1
ATOM 3555 O O . ARG B 1 199 ? -5.115 40.624 18.253 1.00 36.12 199 ARG A O 1
ATOM 3563 N N . ASP B 1 200 ? -7.107 40.664 19.301 1.00 37.90 200 ASP A N 1
ATOM 3564 C CA . ASP B 1 200 ? -7.512 41.965 18.775 1.00 38.51 200 ASP A CA 1
ATOM 3565 C C . ASP B 1 200 ? -7.586 41.931 17.244 1.00 36.66 200 ASP A C 1
ATOM 3566 O O . ASP B 1 200 ? -7.445 42.966 16.590 1.00 35.49 200 ASP A O 1
ATOM 3571 N N . ASP B 1 201 ? -7.839 40.745 16.668 1.00 30.21 201 ASP A N 1
ATOM 3572 C CA . ASP B 1 201 ? -8.255 40.662 15.277 1.00 27.38 201 ASP A CA 1
ATOM 3573 C C . ASP B 1 201 ? -9.427 39.679 15.187 1.00 24.24 201 ASP A C 1
ATOM 3574 O O . ASP B 1 201 ? -9.303 38.582 14.659 1.00 21.19 201 ASP A O 1
ATOM 3579 N N . GLY B 1 202 ? -10.575 40.097 15.731 1.00 20.53 202 GLY A N 1
ATOM 3580 C CA . GLY B 1 202 ? -11.677 39.199 16.032 1.00 19.79 202 GLY A CA 1
ATOM 3581 C C . GLY B 1 202 ? -11.357 38.314 17.227 1.00 18.98 202 GLY A C 1
ATOM 3582 O O . GLY B 1 202 ? -10.511 38.636 18.059 1.00 17.47 202 GLY A O 1
ATOM 3583 N N . LEU B 1 203 ? -12.024 37.166 17.300 1.00 19.54 203 LEU A N 1
ATOM 3584 C CA . LEU B 1 203 ? -11.820 36.270 18.424 1.00 18.99 203 LEU A CA 1
ATOM 3585 C C . LEU B 1 203 ? -10.397 35.703 18.339 1.00 18.73 203 LEU A C 1
ATOM 3586 O O . LEU B 1 203 ? -9.811 35.619 17.266 1.00 18.40 203 LEU A O 1
ATOM 3591 N N . PRO B 1 204 ? -9.811 35.314 19.481 1.00 17.88 204 PRO A N 1
ATOM 3592 C CA . PRO B 1 204 ? -8.437 34.812 19.529 1.00 17.87 204 PRO A CA 1
ATOM 3593 C C . PRO B 1 204 ? -8.156 33.582 18.657 1.00 15.86 204 PRO A C 1
ATOM 3594 O O . PRO B 1 204 ? -8.924 32.602 18.634 1.00 13.24 204 PRO A O 1
ATOM 3598 N N . ARG B 1 205 ? -7.016 33.648 17.956 1.00 14.92 205 ARG A N 1
ATOM 3599 C CA . ARG B 1 205 ? -6.581 32.542 17.123 1.00 14.35 205 ARG A CA 1
ATOM 3600 C C . ARG B 1 205 ? -5.213 32.109 17.619 1.00 14.60 205 ARG A C 1
ATOM 3601 O O . ARG B 1 205 ? -4.374 32.959 17.930 1.00 12.55 205 ARG A O 1
ATOM 3609 N N . LEU B 1 206 ? -5.077 30.774 17.732 1.00 13.23 206 LEU A N 1
ATOM 3610 C CA . LEU B 1 206 ? -3.887 30.148 18.270 1.00 13.85 206 LEU A CA 1
ATOM 3611 C C . LEU B 1 206 ? -2.753 30.384 17.291 1.00 13.24 206 LEU A C 1
ATOM 3612 O O . LEU B 1 206 ? -2.898 30.120 16.094 1.00 13.62 206 LEU A O 1
ATOM 3617 N N . SER B 1 207 ? -1.694 31.025 17.789 1.00 13.76 207 SER A N 1
ATOM 3618 C CA . SER B 1 207 ? -0.491 31.237 17.002 1.00 13.46 207 SER A CA 1
ATOM 3619 C C . SER B 1 207 ? 0.408 29.996 17.097 1.00 12.81 207 SER A C 1
ATOM 3620 O O . SER B 1 207 ? 0.836 29.465 16.091 1.00 13.36 207 SER A O 1
ATOM 3623 N N . GLY B 1 208 ? 0.754 29.594 18.319 1.00 12.87 208 GLY A N 1
ATOM 3624 C CA . GLY B 1 208 ? 1.629 28.453 18.542 1.00 12.62 208 GLY A CA 1
ATOM 3625 C C . GLY B 1 208 ? 1.981 28.231 20.009 1.00 12.62 208 GLY A C 1
ATOM 3626 O O . GLY B 1 208 ? 1.426 28.867 20.892 1.00 12.53 208 GLY A O 1
ATOM 3627 N N . VAL B 1 209 ? 2.918 27.305 20.219 1.00 11.64 209 VAL A N 1
ATOM 3628 C CA . VAL B 1 209 ? 3.258 26.761 21.516 1.00 12.01 209 VAL A CA 1
ATOM 3629 C C . VAL B 1 209 ? 4.773 26.755 21.629 1.00 11.82 209 VAL A C 1
ATOM 3630 O O . VAL B 1 209 ? 5.469 26.375 20.708 1.00 11.62 209 VAL A O 1
ATOM 3634 N N . ILE B 1 210 ? 5.265 27.147 22.797 1.00 13.08 210 ILE A N 1
ATOM 3635 C CA . ILE B 1 210 ? 6.681 27.312 23.055 1.00 13.28 210 ILE A CA 1
ATOM 3636 C C . ILE B 1 210 ? 7.014 26.451 24.277 1.00 13.81 210 ILE A C 1
ATOM 3637 O O . ILE B 1 210 ? 6.114 25.857 24.892 1.00 11.64 210 ILE A O 1
ATOM 3642 N N . ASP B 1 211 ? 8.313 26.487 24.641 1.00 14.29 211 ASP A N 1
ATOM 3643 C CA . ASP B 1 211 ? 8.882 25.856 25.815 1.00 15.21 211 ASP A CA 1
ATOM 3644 C C . ASP B 1 211 ? 8.645 24.339 25.791 1.00 14.67 211 ASP A C 1
ATOM 3645 O O . ASP B 1 211 ? 8.015 23.777 26.693 1.00 13.49 211 ASP A O 1
ATOM 3650 N N . TRP B 1 212 ? 9.301 23.670 24.848 1.00 13.82 212 TRP A N 1
ATOM 3651 C CA . TRP B 1 212 ? 9.142 22.244 24.637 1.00 15.43 212 TRP A CA 1
ATOM 3652 C C . TRP B 1 212 ? 10.166 21.421 25.421 1.00 17.31 212 TRP A C 1
ATOM 3653 O O . TRP B 1 212 ? 10.276 20.222 25.172 1.00 18.51 212 TRP A O 1
ATOM 3664 N N . ASP B 1 213 ? 10.813 22.019 26.427 1.00 19.54 213 ASP A N 1
ATOM 3665 C CA . ASP B 1 213 ? 11.919 21.384 27.133 1.00 21.42 213 ASP A CA 1
ATOM 3666 C C . ASP B 1 213 ? 11.511 20.042 27.753 1.00 21.54 213 ASP A C 1
ATOM 3667 O O . ASP B 1 213 ? 12.367 19.176 27.892 1.00 21.94 213 ASP A O 1
ATOM 3672 N N . GLU B 1 214 ? 10.248 19.884 28.179 1.00 19.28 214 GLU A N 1
ATOM 3673 C CA . GLU B 1 214 ? 9.839 18.698 28.918 1.00 20.11 214 GLU A CA 1
ATOM 3674 C C . GLU B 1 214 ? 9.179 17.661 27.986 1.00 19.33 214 GLU A C 1
ATOM 3675 O O . GLU B 1 214 ? 8.641 16.668 28.484 1.00 18.32 214 GLU A O 1
ATOM 3681 N N . VAL B 1 215 ? 9.255 17.863 26.653 1.00 17.21 215 VAL A N 1
ATOM 3682 C CA . VAL B 1 215 ? 8.460 17.123 25.682 1.00 16.13 215 VAL A CA 1
ATOM 3683 C C . VAL B 1 215 ? 8.893 15.663 25.700 1.00 16.38 215 VAL A C 1
ATOM 3684 O O . VAL B 1 215 ? 10.075 15.367 25.854 1.00 15.30 215 VAL A O 1
ATOM 3688 N N . SER B 1 216 ? 7.910 14.770 25.559 1.00 15.30 216 SER A N 1
ATOM 3689 C CA . SER B 1 216 ? 8.142 13.335 25.615 1.00 15.86 216 SER A CA 1
ATOM 3690 C C . SER B 1 216 ? 7.010 12.624 24.894 1.00 16.42 216 SER A C 1
ATOM 3691 O O . SER B 1 216 ? 5.982 13.226 24.571 1.00 15.64 216 SER A O 1
ATOM 3694 N N . ILE B 1 217 ? 7.181 11.313 24.757 1.00 17.41 217 ILE A N 1
ATOM 3695 C CA . ILE B 1 217 ? 6.058 10.409 24.554 1.00 18.92 217 ILE A CA 1
ATOM 3696 C C . ILE B 1 217 ? 5.543 9.991 25.925 1.00 18.80 217 ILE A C 1
ATOM 3697 O O . ILE B 1 217 ? 6.317 9.547 26.769 1.00 18.84 217 ILE A O 1
ATOM 3702 N N . GLY B 1 218 ? 4.225 10.104 26.133 1.00 18.06 218 GLY A N 1
ATOM 3703 C CA . GLY B 1 218 ? 3.659 9.902 27.439 1.00 18.36 218 GLY A CA 1
ATOM 3704 C C . GLY B 1 218 ? 2.141 9.881 27.421 1.00 17.29 218 GLY A C 1
ATOM 3705 O O . GLY B 1 218 ? 1.528 9.557 26.413 1.00 18.02 218 GLY A O 1
ATOM 3706 N N . ASP B 1 219 ? 1.567 10.262 28.554 1.00 17.93 219 ASP A N 1
ATOM 3707 C CA . ASP B 1 219 ? 0.126 10.268 28.772 1.00 18.54 219 ASP A CA 1
ATOM 3708 C C . ASP B 1 219 ? -0.433 11.684 28.573 1.00 18.64 219 ASP A C 1
ATOM 3709 O O . ASP B 1 219 ? -0.077 12.597 29.308 1.00 17.59 219 ASP A O 1
ATOM 3714 N N . PRO B 1 220 ? -1.405 11.898 27.647 1.00 17.28 220 PRO A N 1
ATOM 3715 C CA . PRO B 1 220 ? -1.984 13.226 27.419 1.00 16.57 220 PRO A CA 1
ATOM 3716 C C . PRO B 1 220 ? -2.724 13.833 28.610 1.00 16.69 220 PRO A C 1
ATOM 3717 O O . PRO B 1 220 ? -2.999 15.034 28.642 1.00 16.29 220 PRO A O 1
ATOM 3721 N N . ALA B 1 221 ? -3.052 13.004 29.612 1.00 16.00 221 ALA A N 1
ATOM 3722 C CA . ALA B 1 221 ? -3.615 13.531 30.850 1.00 14.88 221 ALA A CA 1
ATOM 3723 C C . ALA B 1 221 ? -2.708 14.601 31.467 1.00 13.93 221 ALA A C 1
ATOM 3724 O O . ALA B 1 221 ? -3.196 15.490 32.139 1.00 14.51 221 ALA A O 1
ATOM 3726 N N . GLU B 1 222 ? -1.397 14.472 31.282 1.00 15.38 222 GLU A N 1
ATOM 3727 C CA . GLU B 1 222 ? -0.421 15.436 31.761 1.00 16.86 222 GLU A CA 1
ATOM 3728 C C . GLU B 1 222 ? -0.675 16.828 31.164 1.00 14.95 222 GLU A C 1
ATOM 3729 O O . GLU B 1 222 ? -0.753 17.815 31.882 1.00 14.34 222 GLU A O 1
ATOM 3735 N N . ASP B 1 223 ? -0.934 16.901 29.858 1.00 14.63 223 ASP A N 1
ATOM 3736 C CA . ASP B 1 223 ? -1.211 18.178 29.203 1.00 13.15 223 ASP A CA 1
ATOM 3737 C C . ASP B 1 223 ? -2.587 18.728 29.585 1.00 12.78 223 ASP A C 1
ATOM 3738 O O . ASP B 1 223 ? -2.748 19.937 29.797 1.00 11.48 223 ASP A O 1
ATOM 3743 N N . LEU B 1 224 ? -3.593 17.846 29.693 1.00 12.05 224 LEU A N 1
ATOM 3744 C CA . LEU B 1 224 ? -4.917 18.268 30.137 1.00 12.04 224 LEU A CA 1
ATOM 3745 C C . LEU B 1 224 ? -4.884 18.817 31.566 1.00 11.68 224 LEU A C 1
ATOM 3746 O O . LEU B 1 224 ? -5.541 19.803 31.891 1.00 10.63 224 LEU A O 1
ATOM 3751 N N . ALA B 1 225 ? -4.129 18.153 32.440 1.00 12.52 225 ALA A N 1
ATOM 3752 C CA . ALA B 1 225 ? -3.976 18.650 33.810 1.00 12.77 225 ALA A CA 1
ATOM 3753 C C . ALA B 1 225 ? -3.406 20.077 33.816 1.00 13.72 225 ALA A C 1
ATOM 3754 O O . ALA B 1 225 ? -3.858 20.938 34.561 1.00 14.49 225 ALA A O 1
ATOM 3756 N N . ALA B 1 226 ? -2.388 20.321 32.979 1.00 13.67 226 ALA A N 1
ATOM 3757 C CA . ALA B 1 226 ? -1.746 21.627 32.904 1.00 14.03 226 ALA A CA 1
ATOM 3758 C C . ALA B 1 226 ? -2.738 22.705 32.481 1.00 14.09 226 ALA A C 1
ATOM 3759 O O . ALA B 1 226 ? -2.708 23.815 32.996 1.00 12.97 226 ALA A O 1
ATOM 3761 N N . ILE B 1 227 ? -3.665 22.356 31.570 1.00 15.78 227 ILE A N 1
ATOM 3762 C CA . ILE B 1 227 ? -4.659 23.307 31.097 1.00 16.01 227 ILE A CA 1
ATOM 3763 C C . ILE B 1 227 ? -5.602 23.649 32.236 1.00 15.55 227 ILE A C 1
ATOM 3764 O O . ILE B 1 227 ? -5.925 24.812 32.444 1.00 16.14 227 ILE A O 1
ATOM 3769 N N . GLY B 1 228 ? -6.086 22.618 32.916 1.00 15.51 228 GLY A N 1
ATOM 3770 C CA . GLY B 1 228 ? -6.908 22.831 34.103 1.00 17.87 228 GLY A CA 1
ATOM 3771 C C . GLY B 1 228 ? -6.202 23.654 35.193 1.00 18.23 228 GLY A C 1
ATOM 3772 O O . GLY B 1 228 ? -6.822 24.480 35.857 1.00 17.01 228 GLY A O 1
ATOM 3773 N N . ALA B 1 229 ? -4.901 23.412 35.394 1.00 19.34 229 ALA A N 1
ATOM 3774 C CA . ALA B 1 229 ? -4.147 24.174 36.375 1.00 18.77 229 ALA A CA 1
ATOM 3775 C C . ALA B 1 229 ? -4.132 25.651 35.993 1.00 20.14 229 ALA A C 1
ATOM 3776 O O . ALA B 1 229 ? -4.305 26.508 36.853 1.00 20.88 229 ALA A O 1
ATOM 3778 N N . GLY B 1 230 ? -4.014 25.947 34.691 1.00 19.68 230 GLY A N 1
ATOM 3779 C CA . GLY B 1 230 ? -3.846 27.317 34.238 1.00 20.39 230 GLY A CA 1
ATOM 3780 C C . GLY B 1 230 ? -5.162 28.080 34.129 1.00 21.81 230 GLY A C 1
ATOM 3781 O O . GLY B 1 230 ? -5.170 29.291 34.322 1.00 23.37 230 GLY A O 1
ATOM 3782 N N . TYR B 1 231 ? -6.266 27.386 33.797 1.00 22.02 231 TYR A N 1
ATOM 3783 C CA . TYR B 1 231 ? -7.514 28.061 33.457 1.00 22.01 231 TYR A CA 1
ATOM 3784 C C . TYR B 1 231 ? -8.722 27.580 34.260 1.00 22.21 231 TYR A C 1
ATOM 3785 O O . TYR B 1 231 ? -9.825 28.088 34.069 1.00 24.94 231 TYR A O 1
ATOM 3794 N N . GLY B 1 232 ? -8.558 26.581 35.118 1.00 23.39 232 GLY A N 1
ATOM 3795 C CA . GLY B 1 232 ? -9.639 26.190 36.005 1.00 24.99 232 GLY A CA 1
ATOM 3796 C C . GLY B 1 232 ? -10.476 25.069 35.412 1.00 28.45 232 GLY A C 1
ATOM 3797 O O . GLY B 1 232 ? -10.383 24.776 34.215 1.00 26.12 232 GLY A O 1
ATOM 3798 N N . LYS B 1 233 ? -11.328 24.495 36.265 1.00 30.84 233 LYS A N 1
ATOM 3799 C CA . LYS B 1 233 ? -12.022 23.250 35.986 1.00 32.09 233 LYS A CA 1
ATOM 3800 C C . LYS B 1 233 ? -13.135 23.437 34.959 1.00 29.74 233 LYS A C 1
ATOM 3801 O O . LYS B 1 233 ? -13.413 22.525 34.181 1.00 28.62 233 LYS A O 1
ATOM 3807 N N . ASP B 1 234 ? -13.829 24.575 34.983 1.00 28.12 234 ASP A N 1
ATOM 3808 C CA . ASP B 1 234 ? -14.899 24.794 34.026 1.00 27.26 234 ASP A CA 1
ATOM 3809 C C . ASP B 1 234 ? -14.325 24.685 32.608 1.00 25.45 234 ASP A C 1
ATOM 3810 O O . ASP B 1 234 ? -14.861 23.974 31.765 1.00 24.12 234 ASP A O 1
ATOM 3815 N N . PHE B 1 235 ? -13.219 25.392 32.354 1.00 22.69 235 PHE A N 1
ATOM 3816 C CA . PHE B 1 235 ? -12.627 25.426 31.032 1.00 20.66 235 PHE A CA 1
ATOM 3817 C C . PHE B 1 235 ? -12.082 24.051 30.637 1.00 20.14 235 PHE A C 1
ATOM 3818 O O . PHE B 1 235 ? -12.231 23.625 29.500 1.00 18.43 235 PHE A O 1
ATOM 3826 N N . LEU B 1 236 ? -11.419 23.355 31.550 1.00 18.00 236 LEU A N 1
ATOM 3827 C CA . LEU B 1 236 ? -10.887 22.054 31.212 1.00 20.57 236 LEU A CA 1
ATOM 3828 C C . LEU B 1 236 ? -12.023 21.109 30.809 1.00 20.40 236 LEU A C 1
ATOM 3829 O O . LEU B 1 236 ? -11.878 20.306 29.894 1.00 16.93 236 LEU A O 1
ATOM 3834 N N . ASP B 1 237 ? -13.127 21.178 31.562 1.00 20.94 237 ASP A N 1
ATOM 3835 C CA . ASP B 1 237 ? -14.331 20.399 31.298 1.00 22.10 237 ASP A CA 1
ATOM 3836 C C . ASP B 1 237 ? -14.867 20.642 29.887 1.00 19.39 237 ASP A C 1
ATOM 3837 O O . ASP B 1 237 ? -15.273 19.696 29.210 1.00 17.44 237 ASP A O 1
ATOM 3842 N N . GLN B 1 238 ? -14.865 21.904 29.443 1.00 17.89 238 GLN A N 1
ATOM 3843 C CA . GLN B 1 238 ? -15.231 22.228 28.080 1.00 18.18 238 GLN A CA 1
ATOM 3844 C C . GLN B 1 238 ? -14.319 21.534 27.069 1.00 17.25 238 GLN A C 1
ATOM 3845 O O . GLN B 1 238 ? -14.786 21.026 26.060 1.00 16.16 238 GLN A O 1
ATOM 3851 N N . VAL B 1 239 ? -13.002 21.581 27.305 1.00 15.64 239 VAL A N 1
ATOM 3852 C CA . VAL B 1 239 ? -12.049 20.960 26.410 1.00 15.21 239 VAL A CA 1
ATOM 3853 C C . VAL B 1 239 ? -12.324 19.461 26.371 1.00 15.14 239 VAL A C 1
ATOM 3854 O O . VAL B 1 239 ? -12.287 18.856 25.300 1.00 14.42 239 VAL A O 1
ATOM 3858 N N . LEU B 1 240 ? -12.574 18.867 27.535 1.00 14.74 240 LEU A N 1
ATOM 3859 C CA . LEU B 1 240 ? -12.682 17.421 27.627 1.00 15.52 240 LEU A CA 1
ATOM 3860 C C . LEU B 1 240 ? -13.947 16.962 26.891 1.00 16.73 240 LEU A C 1
ATOM 3861 O O . LEU B 1 240 ? -13.964 15.899 26.262 1.00 15.85 240 LEU A O 1
ATOM 3866 N N . THR B 1 241 ? -14.987 17.790 26.926 1.00 17.63 241 THR A N 1
ATOM 3867 C CA . THR B 1 241 ? -16.252 17.380 26.338 1.00 19.92 241 THR A CA 1
ATOM 3868 C C . THR B 1 241 ? -16.170 17.523 24.818 1.00 18.50 241 THR A C 1
ATOM 3869 O O . THR B 1 241 ? -16.490 16.564 24.110 1.00 17.59 241 THR A O 1
ATOM 3873 N N . LEU B 1 242 ? -15.681 18.680 24.331 1.00 18.49 242 LEU A N 1
ATOM 3874 C CA . LEU B 1 242 ? -15.460 18.915 22.911 1.00 17.18 242 LEU A CA 1
ATOM 3875 C C . LEU B 1 242 ? -14.580 17.835 22.303 1.00 15.89 242 LEU A C 1
ATOM 3876 O O . LEU B 1 242 ? -14.735 17.514 21.125 1.00 14.56 242 LEU A O 1
ATOM 3881 N N . GLY B 1 243 ? -13.593 17.363 23.060 1.00 14.80 243 GLY A N 1
ATOM 3882 C CA . GLY B 1 243 ? -12.612 16.431 22.532 1.00 14.84 243 GLY A CA 1
ATOM 3883 C C . GLY B 1 243 ? -12.965 14.968 22.799 1.00 15.56 243 GLY A C 1
ATOM 3884 O O . GLY B 1 243 ? -12.243 14.081 22.354 1.00 16.23 243 GLY A O 1
ATOM 3885 N N . GLY B 1 244 ? -14.074 14.689 23.492 1.00 15.67 244 GLY A N 1
ATOM 3886 C CA . GLY B 1 244 ? -14.446 13.299 23.740 1.00 16.56 244 GLY A CA 1
ATOM 3887 C C . GLY B 1 244 ? -13.514 12.619 24.742 1.00 18.49 244 GLY A C 1
ATOM 3888 O O . GLY B 1 244 ? -13.229 11.417 24.639 1.00 19.48 244 GLY A O 1
ATOM 3889 N N . TRP B 1 245 ? -13.021 13.404 25.713 1.00 19.05 245 TRP A N 1
ATOM 3890 C CA . TRP B 1 245 ? -12.037 12.920 26.678 1.00 20.10 245 TRP A CA 1
ATOM 3891 C C . TRP B 1 245 ? -12.600 12.932 28.095 1.00 21.98 245 TRP A C 1
ATOM 3892 O O . TRP B 1 245 ? -11.846 13.150 29.032 1.00 21.19 245 TRP A O 1
ATOM 3903 N N . SER B 1 246 ? -13.910 12.740 28.280 1.00 24.22 246 SER A N 1
ATOM 3904 C CA . SER B 1 246 ? -14.475 13.024 29.600 1.00 27.29 246 SER A CA 1
ATOM 3905 C C . SER B 1 246 ? -14.906 11.760 30.345 1.00 29.26 246 SER A C 1
ATOM 3906 O O . SER B 1 246 ? -15.692 11.852 31.274 1.00 33.14 246 SER A O 1
ATOM 3909 N N . ASP B 1 247 ? -14.334 10.599 30.012 1.00 27.79 247 ASP A N 1
ATOM 3910 C CA . ASP B 1 247 ? -14.552 9.387 30.783 1.00 30.78 247 ASP A CA 1
ATOM 3911 C C . ASP B 1 247 ? -13.831 9.464 32.141 1.00 32.02 247 ASP A C 1
ATOM 3912 O O . ASP B 1 247 ? -12.962 10.323 32.372 1.00 27.39 247 ASP A O 1
ATOM 3917 N N . ARG B 1 248 ? -14.165 8.508 33.026 1.00 29.78 248 ARG A N 1
ATOM 3918 C CA . ARG B 1 248 ? -13.718 8.519 34.409 1.00 32.96 248 ARG A CA 1
ATOM 3919 C C . ARG B 1 248 ? -12.257 8.094 34.499 1.00 31.21 248 ARG A C 1
ATOM 3920 O O . ARG B 1 248 ? -11.508 8.617 35.321 1.00 29.85 248 ARG A O 1
ATOM 3928 N N . ARG B 1 249 ? -11.862 7.142 33.656 1.00 29.94 249 ARG A N 1
ATOM 3929 C CA . ARG B 1 249 ? -10.486 6.679 33.618 1.00 32.39 249 ARG A CA 1
ATOM 3930 C C . ARG B 1 249 ? -9.563 7.887 33.383 1.00 29.30 249 ARG A C 1
ATOM 3931 O O . ARG B 1 249 ? -8.602 8.085 34.129 1.00 23.08 249 ARG A O 1
ATOM 3939 N N . MET B 1 250 ? -9.889 8.716 32.376 1.00 27.68 250 MET A N 1
ATOM 3940 C CA . MET B 1 250 ? -9.114 9.911 32.058 1.00 26.99 250 MET A CA 1
ATOM 3941 C C . MET B 1 250 ? -9.150 10.906 33.222 1.00 25.94 250 MET A C 1
ATOM 3942 O O . MET B 1 250 ? -8.107 11.453 33.552 1.00 23.19 250 MET A O 1
ATOM 3947 N N . ALA B 1 251 ? -10.329 11.130 33.827 1.00 25.07 251 ALA A N 1
ATOM 3948 C CA . ALA B 1 251 ? -10.503 12.118 34.891 1.00 26.27 251 ALA A CA 1
ATOM 3949 C C . ALA B 1 251 ? -9.597 11.799 36.083 1.00 25.92 251 ALA A C 1
ATOM 3950 O O . ALA B 1 251 ? -9.000 12.701 36.672 1.00 24.09 251 ALA A O 1
ATOM 3952 N N . THR B 1 252 ? -9.468 10.502 36.381 1.00 25.24 252 THR A N 1
ATOM 3953 C CA . THR B 1 252 ? -8.652 10.005 37.475 1.00 27.31 252 THR A CA 1
ATOM 3954 C C . THR B 1 252 ? -7.176 10.270 37.191 1.00 24.72 252 THR A C 1
ATOM 3955 O O . THR B 1 252 ? -6.487 10.777 38.065 1.00 23.06 252 THR A O 1
ATOM 3959 N N . ARG B 1 253 ? -6.697 9.911 35.986 1.00 23.11 253 ARG A N 1
ATOM 3960 C CA . ARG B 1 253 ? -5.333 10.236 35.585 1.00 22.52 253 ARG A CA 1
ATOM 3961 C C . ARG B 1 253 ? -5.080 11.751 35.673 1.00 20.13 253 ARG A C 1
ATOM 3962 O O . ARG B 1 253 ? -4.048 12.183 36.176 1.00 19.33 253 ARG A O 1
ATOM 3970 N N . ILE B 1 254 ? -6.016 12.594 35.237 1.00 20.14 254 ILE A N 1
ATOM 3971 C CA . ILE B 1 254 ? -5.796 14.033 35.288 1.00 19.21 254 ILE A CA 1
ATOM 3972 C C . ILE B 1 254 ? -5.647 14.495 36.738 1.00 21.45 254 ILE A C 1
ATOM 3973 O O . ILE B 1 254 ? -4.734 15.260 37.049 1.00 20.69 254 ILE A O 1
ATOM 3978 N N . ALA B 1 255 ? -6.537 14.038 37.628 1.00 20.17 255 ALA A N 1
ATOM 3979 C CA . ALA B 1 255 ? -6.525 14.514 38.998 1.00 21.56 255 ALA A CA 1
ATOM 3980 C C . ALA B 1 255 ? -5.226 14.090 39.681 1.00 21.43 255 ALA A C 1
ATOM 3981 O O . ALA B 1 255 ? -4.590 14.884 40.368 1.00 22.07 255 ALA A O 1
ATOM 3983 N N . THR B 1 256 ? -4.816 12.844 39.432 1.00 18.47 256 THR A N 1
ATOM 3984 C CA . THR B 1 256 ? -3.619 12.290 40.024 1.00 18.28 256 THR A CA 1
ATOM 3985 C C . THR B 1 256 ? -2.396 13.087 39.623 1.00 17.57 256 THR A C 1
ATOM 3986 O O . THR B 1 256 ? -1.569 13.442 40.459 1.00 17.67 256 THR A O 1
ATOM 3990 N N . ILE B 1 257 ? -2.293 13.397 38.336 1.00 16.10 257 ILE A N 1
ATOM 3991 C CA . ILE B 1 257 ? -1.143 14.140 37.868 1.00 16.39 257 ILE A CA 1
ATOM 3992 C C . ILE B 1 257 ? -1.196 15.592 38.352 1.00 16.88 257 ILE A C 1
ATOM 3993 O O . ILE B 1 257 ? -0.161 16.146 38.750 1.00 18.43 257 ILE A O 1
ATOM 3998 N N . ARG B 1 258 ? -2.386 16.194 38.337 1.00 16.44 258 ARG A N 1
ATOM 3999 C CA . ARG B 1 258 ? -2.564 17.585 38.738 1.00 17.90 258 ARG A CA 1
ATOM 4000 C C . ARG B 1 258 ? -2.092 17.760 40.193 1.00 18.90 258 ARG A C 1
ATOM 4001 O O . ARG B 1 258 ? -1.549 18.793 40.574 1.00 16.69 258 ARG A O 1
ATOM 4009 N N . ALA B 1 259 ? -2.299 16.727 41.010 1.00 19.40 259 ALA A N 1
ATOM 4010 C CA . ALA B 1 259 ? -1.942 16.782 42.419 1.00 20.23 259 ALA A CA 1
ATOM 4011 C C . ALA B 1 259 ? -0.426 16.918 42.633 1.00 18.97 259 ALA A C 1
ATOM 4012 O O . ALA B 1 259 ? -0.016 17.196 43.754 1.00 19.92 259 ALA A O 1
ATOM 4014 N N . THR B 1 260 ? 0.396 16.648 41.602 1.00 17.08 260 THR A N 1
ATOM 4015 C CA . THR B 1 260 ? 1.843 16.644 41.728 1.00 16.82 260 THR A CA 1
ATOM 4016 C C . THR B 1 260 ? 2.480 18.001 41.386 1.00 15.75 260 THR A C 1
ATOM 4017 O O . THR B 1 260 ? 3.682 18.153 41.487 1.00 14.69 260 THR A O 1
ATOM 4021 N N . PHE B 1 261 ? 1.699 18.989 40.946 1.00 16.00 261 PHE A N 1
ATOM 4022 C CA . PHE B 1 261 ? 2.262 20.175 40.307 1.00 14.32 261 PHE A CA 1
ATOM 4023 C C . PHE B 1 261 ? 2.996 21.051 41.327 1.00 13.63 261 PHE A C 1
ATOM 4024 O O . PHE B 1 261 ? 4.048 21.592 41.035 1.00 12.76 261 PHE A O 1
ATOM 4032 N N . ALA B 1 262 ? 2.428 21.217 42.508 1.00 13.70 262 ALA A N 1
ATOM 4033 C CA . ALA B 1 262 ? 3.101 21.962 43.569 1.00 14.43 262 ALA A CA 1
ATOM 4034 C C . ALA B 1 262 ? 4.424 21.290 43.934 1.00 14.98 262 ALA A C 1
ATOM 4035 O O . ALA B 1 262 ? 5.473 21.947 44.022 1.00 14.33 262 ALA A O 1
ATOM 4037 N N . LEU B 1 263 ? 4.372 19.966 44.085 1.00 14.83 263 LEU A N 1
ATOM 4038 C CA . LEU B 1 263 ? 5.555 19.211 44.435 1.00 15.13 263 LEU A CA 1
ATOM 4039 C C . LEU B 1 263 ? 6.583 19.242 43.319 1.00 14.26 263 LEU A C 1
ATOM 4040 O O . LEU B 1 263 ? 7.785 19.242 43.606 1.00 14.18 263 LEU A O 1
ATOM 4045 N N . GLN B 1 264 ? 6.149 19.240 42.055 1.00 14.17 264 GLN A N 1
ATOM 4046 C CA . GLN B 1 264 ? 7.092 19.411 40.964 1.00 13.91 264 GLN A CA 1
ATOM 4047 C C . GLN B 1 264 ? 7.763 20.783 41.052 1.00 14.74 264 GLN A C 1
ATOM 4048 O O . GLN B 1 264 ? 8.982 20.878 40.901 1.00 15.45 264 GLN A O 1
ATOM 4054 N N . GLN B 1 265 ? 6.979 21.834 41.320 1.00 15.09 265 GLN A N 1
ATOM 4055 C CA . GLN B 1 265 ? 7.550 23.157 41.482 1.00 16.29 265 GLN A CA 1
ATOM 4056 C C . GLN B 1 265 ? 8.604 23.124 42.594 1.00 19.85 265 GLN A C 1
ATOM 4057 O O . GLN B 1 265 ? 9.735 23.585 42.387 1.00 19.74 265 GLN A O 1
ATOM 4063 N N . ALA B 1 266 ? 8.250 22.540 43.759 1.00 19.48 266 ALA A N 1
ATOM 4064 C CA . ALA B 1 266 ? 9.160 22.503 44.897 1.00 19.27 266 ALA A CA 1
ATOM 4065 C C . ALA B 1 266 ? 10.430 21.720 44.562 1.00 20.14 266 ALA A C 1
ATOM 4066 O O . ALA B 1 266 ? 11.528 22.153 44.892 1.00 19.36 266 ALA A O 1
ATOM 4068 N N . LEU B 1 267 ? 10.303 20.563 43.911 1.00 20.71 267 LEU A N 1
ATOM 4069 C CA . LEU B 1 267 ? 11.474 19.753 43.624 1.00 22.22 267 LEU A CA 1
ATOM 4070 C C . LEU B 1 267 ? 12.438 20.508 42.701 1.00 23.89 267 LEU A C 1
ATOM 4071 O O . LEU B 1 267 ? 13.654 20.449 42.900 1.00 23.87 267 LEU A O 1
ATOM 4076 N N . SER B 1 268 ? 11.901 21.213 41.698 1.00 26.34 268 SER A N 1
ATOM 4077 C CA . SER B 1 268 ? 12.723 22.025 40.803 1.00 28.09 268 SER A CA 1
ATOM 4078 C C . SER B 1 268 ? 13.412 23.156 41.564 1.00 26.57 268 SER A C 1
ATOM 4079 O O . SER B 1 268 ? 14.584 23.434 41.344 1.00 28.32 268 SER A O 1
ATOM 4082 N N . ALA B 1 269 ? 12.652 23.832 42.411 1.00 25.94 269 ALA A N 1
ATOM 4083 C CA . ALA B 1 269 ? 13.120 25.008 43.127 1.00 29.98 269 ALA A CA 1
ATOM 4084 C C . ALA B 1 269 ? 14.200 24.617 44.132 1.00 33.68 269 ALA A C 1
ATOM 4085 O O . ALA B 1 269 ? 15.106 25.402 44.424 1.00 34.11 269 ALA A O 1
ATOM 4087 N N . CYS B 1 270 ? 14.076 23.387 44.650 1.00 31.95 270 CYS A N 1
ATOM 4088 C CA . CYS B 1 270 ? 15.015 22.832 45.604 1.00 33.46 270 CYS A CA 1
ATOM 4089 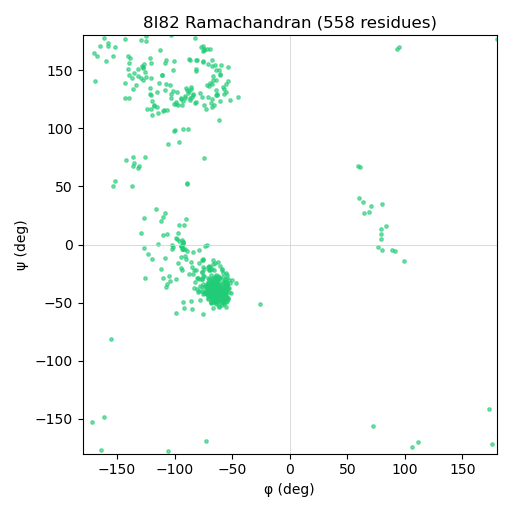C C . CYS B 1 270 ? 16.362 22.598 44.926 1.00 33.19 270 CYS A C 1
ATOM 4090 O O . CYS B 1 270 ? 17.402 22.907 45.490 1.00 37.35 270 CYS A O 1
ATOM 4093 N N . ARG B 1 271 ? 16.325 22.059 43.705 1.00 35.24 271 ARG A N 1
ATOM 4094 C CA . ARG B 1 271 ? 17.520 21.770 42.927 1.00 35.66 271 ARG A CA 1
ATOM 4095 C C . ARG B 1 271 ? 18.131 23.041 42.340 1.00 38.21 271 ARG A C 1
ATOM 4096 O O . ARG B 1 271 ? 19.338 23.071 42.113 1.00 45.59 271 ARG A O 1
ATOM 4104 N N . ASP B 1 272 ? 17.309 24.074 42.114 1.00 38.85 272 ASP A N 1
ATOM 4105 C CA . ASP B 1 272 ? 17.720 25.302 41.440 1.00 42.45 272 ASP A CA 1
ATOM 4106 C C . ASP B 1 272 ? 18.242 26.342 42.422 1.00 39.47 272 ASP A C 1
ATOM 4107 O O . ASP B 1 272 ? 18.771 27.360 41.992 1.00 45.17 272 ASP A O 1
ATOM 4112 N N . GLY B 1 273 ? 18.035 26.126 43.722 1.00 37.55 273 GLY A N 1
ATOM 4113 C CA . GLY B 1 273 ? 18.241 27.175 44.703 1.00 37.62 273 GLY A CA 1
ATOM 4114 C C . GLY B 1 273 ? 17.336 28.381 44.447 1.00 38.96 273 GLY A C 1
ATOM 4115 O O . GLY B 1 273 ? 17.753 29.527 44.604 1.00 39.78 273 GLY A O 1
ATOM 4116 N N . ASP B 1 274 ? 16.087 28.108 44.059 1.00 35.20 274 ASP A N 1
ATOM 4117 C CA . ASP B 1 274 ? 15.092 29.147 43.884 1.00 35.42 274 ASP A CA 1
ATOM 4118 C C . ASP B 1 274 ? 14.190 29.154 45.121 1.00 35.90 274 ASP A C 1
ATOM 4119 O O . ASP B 1 274 ? 13.255 28.365 45.214 1.00 39.57 274 ASP A O 1
ATOM 4124 N N . GLU B 1 275 ? 14.468 30.055 46.072 1.00 34.50 275 GLU A N 1
ATOM 4125 C CA . GLU B 1 275 ? 13.841 30.021 47.388 1.00 35.96 275 GLU A CA 1
ATOM 4126 C C . GLU B 1 275 ? 12.392 30.500 47.341 1.00 34.85 275 GLU A C 1
ATOM 4127 O O . GLU B 1 275 ? 11.582 30.109 48.185 1.00 28.95 275 GLU A O 1
ATOM 4133 N N . GLU B 1 276 ? 12.064 31.355 46.362 1.00 36.92 276 GLU A N 1
ATOM 4134 C CA . GLU B 1 276 ? 10.700 31.844 46.214 1.00 37.31 276 GLU A CA 1
ATOM 4135 C C . GLU B 1 276 ? 9.805 30.711 45.709 1.00 30.24 276 GLU A C 1
ATOM 4136 O O . GLU B 1 276 ? 8.725 30.511 46.236 1.00 29.36 276 GLU A O 1
ATOM 4142 N N . GLU B 1 277 ? 10.241 29.978 44.683 1.00 30.17 277 GLU A N 1
ATOM 4143 C CA . GLU B 1 277 ? 9.431 28.902 44.125 1.00 30.27 277 GLU A CA 1
ATOM 4144 C C . GLU B 1 277 ? 9.310 27.756 45.130 1.00 27.21 277 GLU A C 1
ATOM 4145 O O . GLU B 1 277 ? 8.274 27.099 45.192 1.00 24.19 277 GLU A O 1
ATOM 4151 N N . LEU B 1 278 ? 10.372 27.514 45.906 1.00 25.29 278 LEU A N 1
ATOM 4152 C CA . LEU B 1 278 ? 10.384 26.417 46.859 1.00 23.95 278 LEU A CA 1
ATOM 4153 C C . LEU B 1 278 ? 9.315 26.658 47.908 1.00 23.41 278 LEU A C 1
ATOM 4154 O O . LEU B 1 278 ? 8.569 25.737 48.250 1.00 23.39 278 LEU A O 1
ATOM 4159 N N . ALA B 1 279 ? 9.273 27.900 48.416 1.00 23.19 279 ALA A N 1
ATOM 4160 C CA . ALA B 1 279 ? 8.325 28.316 49.436 1.00 25.60 279 ALA A CA 1
ATOM 4161 C C . ALA B 1 279 ? 6.902 28.182 48.913 1.00 23.86 279 ALA A C 1
ATOM 4162 O O . ALA B 1 279 ? 5.995 27.753 49.618 1.00 21.22 279 ALA A O 1
ATOM 4164 N N . ASP B 1 280 ? 6.713 28.646 47.680 1.00 26.59 280 ASP A N 1
ATOM 4165 C CA . ASP B 1 280 ? 5.391 28.643 47.078 1.00 25.46 280 ASP A CA 1
ATOM 4166 C C . ASP B 1 280 ? 4.975 27.181 46.902 1.00 23.28 280 ASP A C 1
ATOM 4167 O O . ASP B 1 280 ? 3.887 26.788 47.303 1.00 27.32 280 ASP A O 1
ATOM 4172 N N . GLY B 1 281 ? 5.878 26.374 46.345 1.00 21.80 281 GLY A N 1
ATOM 4173 C CA . GLY B 1 281 ? 5.630 24.964 46.110 1.00 21.87 281 GLY A CA 1
ATOM 4174 C C . GLY B 1 281 ? 5.255 24.209 47.384 1.00 20.84 281 GLY A C 1
ATOM 4175 O O . GLY B 1 281 ? 4.374 23.358 47.351 1.00 18.13 281 GLY A O 1
ATOM 4176 N N . LEU B 1 282 ? 5.875 24.560 48.521 1.00 20.12 282 LEU A N 1
ATOM 4177 C CA . LEU B 1 282 ? 5.675 23.792 49.740 1.00 20.30 282 LEU A CA 1
ATOM 4178 C C . LEU B 1 282 ? 4.520 24.322 50.580 1.00 20.12 282 LEU A C 1
ATOM 4179 O O . LEU B 1 282 ? 4.189 23.687 51.584 1.00 20.62 282 LEU A O 1
ATOM 4184 N N . THR B 1 283 ? 3.895 25.439 50.172 1.00 21.86 283 THR A N 1
ATOM 4185 C CA . THR B 1 283 ? 2.714 25.947 50.861 1.00 23.89 283 THR A CA 1
ATOM 4186 C C . THR B 1 283 ? 1.756 24.789 51.138 1.00 24.29 283 THR A C 1
ATOM 4187 O O . THR B 1 283 ? 1.441 24.009 50.237 1.00 23.42 283 THR A O 1
ATOM 4191 N N . GLY B 1 284 ? 1.348 24.649 52.404 1.00 22.98 284 GLY A N 1
ATOM 4192 C CA . GLY B 1 284 ? 0.423 23.598 52.811 1.00 25.19 284 GLY A CA 1
ATOM 4193 C C . GLY B 1 284 ? 1.045 22.200 52.941 1.00 25.37 284 GLY A C 1
ATOM 4194 O O . GLY B 1 284 ? 0.343 21.257 53.291 1.00 30.31 284 GLY A O 1
ATOM 4195 N N . TYR B 1 285 ? 2.340 22.047 52.644 1.00 21.54 285 TYR A N 1
ATOM 4196 C CA . TYR B 1 285 ? 3.060 20.839 53.009 1.00 20.20 285 TYR A CA 1
ATOM 4197 C C . TYR B 1 285 ? 3.944 21.076 54.244 1.00 20.20 285 TYR A C 1
ATOM 4198 O O . TYR B 1 285 ? 4.661 20.178 54.672 1.00 18.20 285 TYR A O 1
ATOM 4207 N N . ARG B 1 286 ? 3.941 22.303 54.775 1.00 21.72 286 ARG A N 1
ATOM 4208 C CA . ARG B 1 286 ? 4.745 22.639 55.940 1.00 23.53 286 ARG A CA 1
ATOM 4209 C C . ARG B 1 286 ? 4.139 23.862 56.648 1.00 25.46 286 ARG A C 1
ATOM 4210 O O . ARG B 1 286 ? 4.769 24.247 57.684 1.00 29.34 286 ARG A O 1
ATOM 4259 N N . SER C 2 6 ? 6.066 23.156 35.324 1.00 19.26 6 SER D N 1
ATOM 4260 C CA . SER C 2 6 ? 6.746 24.211 36.075 1.00 21.01 6 SER D CA 1
ATOM 4261 C C . SER C 2 6 ? 5.719 25.172 36.653 1.00 20.49 6 SER D C 1
ATOM 4262 O O . SER C 2 6 ? 4.626 25.321 36.104 1.00 18.78 6 SER D O 1
#

Organism: Streptosporangium roseum (strain ATCC 12428 / DSM 43021 / JCM 3005 / KCTC 9067 / NCIMB 10171 / NRRL 2505 / NI 9100) (NCBI:txid479432)

Nearest PDB structures (foldseek):
  8i8h-assembly1_B  TM=1.001E+00  e=9.474E-50  Streptosporangium roseum
  8i8g-assembly1_A  TM=9.140E-01  e=5.725E-44  Streptosporangium roseum
  8i8h-assembly1_A  TM=9.160E-01  e=1.830E-43  Streptosporangium roseum
  8i82-assembly1_A  TM=9.271E-01  e=1.683E-42  Streptosporangium roseum
  7f0f-assembly1_A  TM=8.616E-01  e=1.102E-25  Saccharothrix mutabilis subsp. capreolus

B-factor: mean 24.64, std 12.24, range [6.48, 93.68]

InterPro domains:
  IPR002575 Aminoglycoside phosphotransferase [PF01636] (38-236)
  IPR011009 Protein kinase-like domain superfamily [SSF56112] (24-243)
  IPR051678 Aminoglycoside Phosphotransferase Enzymes [PTHR21310] (11-234)

Solvent-accessible surface area: 25049 Å² total

Foldseek 3Di:
DVVCVVCVVVCCVVPPPDDPVQWDWDFFLFFIWIDHPWKIKTAGPDQVSQQCVLLVLVLLCVVQPFQQQAHEWHWPDDNCSNVDSGHRMTMTTDFDAFFDDLVLCVDPVLLLVVLLSVLSRQVRQQVCLVPPVSQVSFAQDWPVLVVLLVLLVVQPVVVFDPQLVVLSCVLSVCSVVQDWAQGGFEQQQQARGQWGWDDDPHRTDTHYGYDSVPTGRTDSLNNLLRVCLHRNDVSSCSNCVSNVNNDPSSVVSNVSNNSCNLSVQLSRCSSRVPVVSNVRSCVSRD/DVLVVCVVVCCVVPPPDDSVPWDWDDDPQWIWTDDDWKIKTDGPDVVSLVCVVLVLLQQCLVCPFQQVAHEFHFDDCDVITMTTDFDAFFDDLVLVVPVVLLQVVLLSVLSNLVRQLVCLPPDSAQVSFDQDDPPLVVLLVLCVVQPVVVFDPVLNVVVVVLSVLSVVDDFAQRGWELQQQARRQWGWDPPPPRIDTHDGYDSVVIHRTDNLNNLLRHCVRNNDVSSVSSCVSNVNPDPVSVSSNVSNNSCVLVVQLSVCSVVVNVVSNCSSCVVRD

Radius of gyration: 26.47 Å; Cα contacts (8 Å, |Δi|>4): 981; chains: 3; bounding box: 52×46×94 Å

Secondary structure (DSSP, 8-state):
-HHHHTHHHHHHHSTT--GGGSEEEE-SSEEEEE-SSEEEEEESSHHHHHHHHHHHHHHHHHHHS--SSB---EEEE---EEEEPPPSBPPPGGGGGSHHHHHHHHHHHHHHHHHHHHHTT-HHHHHHS---SSHHHHHHHHHHHHTGGGS-HHHHHHHHHHHHHTTTS-----EEE-S---GGGEEEE-SSSS-EEEEE---TT-EEE-THHHHHHHHHHH-HHHHHHHHHHHT--SHHHHHHHHHHHTTHHHHHHHHHHHHT-HHHHHHHHTTT-/-HHHHHTHHHHHHHSTT--GGG-EEEE-SSEEEEE-SSEEEEEESSHHHHHHHHHHHHHHHHHHTS--SSB-PPB-S-GGGGG-S--S-EEEEPPPSBPPPGGGGGSHHHHHHHHHHHHHHHHHHHHHHT-HHHHHHS---SSHHHHHHHHHHHHTGGGS-HHHHHHHHHHHTTGGGS-----EEE-S---GGGEEEE-SSSS-EEEEE---TT-EEE-THHHHHHHHHHH-HHHHHHHHHHHT---HHHHHHHHHHHTTHHHHHHHHHHHHT-HHHHHHHTTT--/-